Protein AF-A0A6A4N1K4-F1 (afdb_monomer)

InterPro domains:
  IPR004868 DNA-directed DNA polymerase, family B, mitochondria/virus [PF03175] (21-109)
  IPR004868 DNA-directed DNA polymerase, family B, mitochondria/virus [PF03175] (116-363)
  IPR012337 Ribonuclease H-like superfamily [SSF53098] (18-140)
  IPR023211 DNA polymerase, palm domain superfamily [G3DSA:3.90.1600.10] (152-230)
  IPR036397 Ribonuclease H superfamily [G3DSA:3.30.420.10] (1-142)
  IPR043502 DNA/RNA polymerase superfamily [SSF56672] (150-364)

Secondary structure (DSSP, 8-state):
-HHHHHHHHHHHHHH-TT--EEEETTTTTTHHHHHHHHHHHTTTT-EEEEEEETTEEEEEEEEETTEEEEEEEEGGGTS-S-HHHHHHHH-GGG-------GGG--TTTTTTTHHHHHHHHHHHHHHHHHHHHHHHHHHHHHH---GGG-SSHHHHHHHHHHHHT--TTTS------HHHHHHHHTT--------S-S--SS------TTHHHHHHHHS-EEEEEEEEES--TT--GGG--EEEEEEEEE-TT-SS--S-EE-TT--EE---EEEEEEEEHHHHHHHHHTT-EEEEEEEEEEEEE--TTHHHHHHHHHHHHHHHHTT-HHHHHHHHHHHHHHHHHHT--S---B-----TTGGGG-

Mean predicted aligned error: 5.52 Å

Foldseek 3Di:
DLVVVVVVVLVVLVVDVVQAEDEDAQCLPPVVVVVVVVCVVVVVQWDWDFDDWQSGTAWIWIDGVPHTRYIYGHCCQAVVDDLQVLCVQQPCVLPGQDDDPPVPDDPVCPVVCVVVVVVNVVSSSSSVVRSQVSVQVVCCVPPVDGCVVPRHLQRSLVVSCVVPQFPCVVFPDDDDDPVQCVQQCQADDDDDDDPLDPDDDPDDDDDDDLVVLVCLAPAWDFGDDWDKDQFCVPPDLVPFFAKFWKKKAADPPDSDQQGWDQPPVRDIDRDHGIDITIHGSVSVVVSVVVVMDIGTGIHIGGDTDRRSCNCVSVVLVVQLVVCVVVVNSNSVSSSSSSSVSHVVVVVDDPDIDDDDDDDPVVVVVD

Sequence (366 aa):
MLFNFITDLEIDIAKDSMIRTVYFHNFSRFDGILILKYYAEHSKNYKRKTLLRNHKLYELKVYRGNKLLVRYRDSLTMLPNDLNTLAKTLCPELGAKGSIPHEDLNASNILDHGDNLITYLRQDILILGGVMLKAQKIYSSKYRIDIEDVMTISSLSMKIFRIKFLDDENFPIHIPTKNQDTFIRRGYYGGRSDVFKPKGENLFYYDVNSLYPFIMKEYPMPCGVPVWHRNFEGKELDSLFGFIEAYVVCPNNISKPFLPYKDKNGTLIFPTGKFIGVFYSEELKFARDLGYDIIPLRGYLFEKKSSPFEDFISHLYESRLEAKKAGDGSMTFIYKLLMNSLYGRFGMNPESIVTEICNKKNMKNL

Radius of gyration: 25.41 Å; Cα contacts (8 Å, |Δi|>4): 480; chains: 1; bounding box: 64×49×70 Å

Nearest PDB structures (foldseek):
  2pzs-assembly4_D  TM=7.290E-01  e=5.138E-13  Salasvirus phi29
  2pzs-assembly2_B  TM=7.189E-01  e=4.855E-13  Salasvirus phi29
  2py5-assembly2_B  TM=7.500E-01  e=3.346E-12  Salasvirus phi29
  2pyj-assembly2_B  TM=7.480E-01  e=5.270E-12  Salasvirus phi29
  2py5-assembly1_A  TM=7.444E-01  e=2.666E-12  Salasvirus phi29

Solvent-accessible surface area (backbone atoms only — not comparable to full-atom values): 21159 Å² total; per-residue (Å²): 109,70,67,55,53,53,51,52,53,49,53,55,38,67,74,36,84,81,53,53,71,48,75,36,82,49,15,47,82,49,60,42,56,58,55,50,50,54,50,59,78,42,48,92,64,33,46,75,51,73,45,40,48,72,87,36,44,57,32,43,37,35,18,52,75,91,46,78,58,40,30,40,33,23,43,36,49,52,50,82,61,57,68,54,62,44,22,65,40,58,33,50,89,77,48,80,68,73,85,76,70,65,89,82,53,47,94,88,50,48,71,84,43,37,72,62,49,52,54,40,51,52,49,52,52,52,42,50,51,45,38,52,52,45,51,36,50,51,37,31,75,77,66,72,38,62,56,91,83,38,76,26,35,35,56,43,29,44,51,52,39,58,76,75,48,49,54,56,87,88,55,46,88,66,79,71,52,72,68,55,43,60,56,49,52,64,36,65,73,80,86,90,84,83,82,89,62,96,72,86,74,97,78,85,87,85,80,70,85,56,54,68,44,47,52,42,35,78,39,71,35,82,39,60,77,67,47,81,40,86,65,35,78,94,58,60,70,88,81,52,45,36,39,33,33,28,45,36,37,34,52,81,80,57,92,72,51,79,62,76,43,64,48,99,84,65,51,83,42,51,62,63,42,77,52,73,48,37,35,43,36,69,59,52,53,52,39,40,76,74,60,30,50,74,45,59,42,30,34,37,37,31,48,84,38,76,31,78,39,27,68,53,38,50,54,37,50,52,54,24,52,52,23,52,75,70,65,36,56,41,52,30,48,53,30,53,50,38,54,68,25,35,64,60,58,80,68,55,70,90,74,71,52,75,65,83,92,67,54,83,74,56,57,76,78,109

pLDDT: mean 92.75, std 6.25, range [59.19, 98.62]

Structure (mmCIF, N/CA/C/O backbone):
data_AF-A0A6A4N1K4-F1
#
_entry.id   AF-A0A6A4N1K4-F1
#
loop_
_atom_site.group_PDB
_atom_site.id
_atom_site.type_symbol
_atom_site.label_atom_id
_atom_site.label_alt_id
_atom_site.label_comp_id
_atom_site.label_asym_id
_atom_site.label_entity_id
_atom_site.label_seq_id
_atom_site.pdbx_PDB_ins_code
_atom_site.Cartn_x
_atom_site.Cartn_y
_atom_site.Cartn_z
_atom_site.occupancy
_atom_site.B_iso_or_equiv
_atom_site.auth_seq_id
_atom_site.auth_comp_id
_atom_site.auth_asym_id
_atom_site.auth_atom_id
_atom_site.pdbx_PDB_model_num
ATOM 1 N N . MET A 1 1 ? 25.812 -13.116 -23.533 1.00 67.06 1 MET A N 1
ATOM 2 C CA . MET A 1 1 ? 24.508 -12.462 -23.791 1.00 67.06 1 MET A CA 1
ATOM 3 C C . MET A 1 1 ? 24.181 -11.389 -22.753 1.00 67.06 1 MET A C 1
ATOM 5 O O . MET A 1 1 ? 24.228 -10.231 -23.131 1.00 67.06 1 MET A O 1
ATOM 9 N N . LEU A 1 2 ? 23.958 -1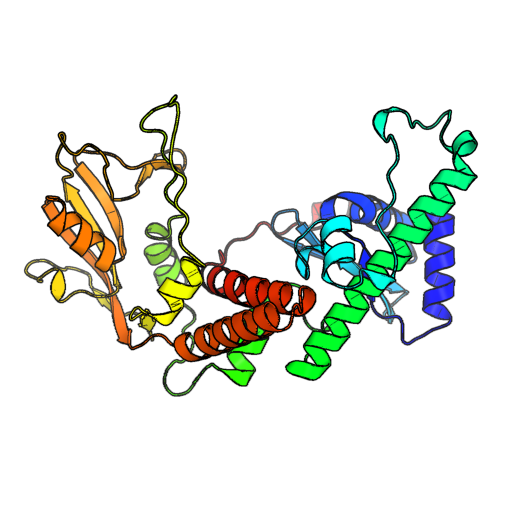1.706 -21.465 1.00 76.38 2 LEU A N 1
ATOM 10 C CA . LEU A 1 2 ? 23.663 -10.679 -20.439 1.00 76.38 2 LEU A CA 1
ATOM 11 C C . LEU A 1 2 ? 24.770 -9.615 -20.291 1.00 76.38 2 LEU A C 1
ATOM 13 O O . LEU A 1 2 ? 24.468 -8.435 -20.169 1.00 76.38 2 LEU A O 1
ATOM 17 N N . PHE A 1 3 ? 26.044 -10.024 -20.353 1.00 79.12 3 PHE A N 1
ATOM 18 C CA . PHE A 1 3 ? 27.187 -9.100 -20.323 1.00 79.12 3 PHE A CA 1
ATOM 19 C C . PHE A 1 3 ? 27.129 -8.059 -21.450 1.00 79.12 3 PHE A C 1
ATOM 21 O O . PHE A 1 3 ? 27.287 -6.870 -21.189 1.00 79.12 3 PHE A O 1
ATOM 28 N N . ASN A 1 4 ? 26.851 -8.499 -22.683 1.00 83.12 4 ASN A N 1
ATOM 29 C CA . ASN A 1 4 ? 26.765 -7.609 -23.842 1.00 83.12 4 ASN A CA 1
ATOM 30 C C . ASN A 1 4 ? 25.598 -6.634 -23.672 1.00 83.12 4 ASN A C 1
ATOM 32 O O . ASN A 1 4 ? 25.817 -5.438 -23.753 1.00 83.12 4 ASN A O 1
ATOM 36 N N . PHE A 1 5 ? 24.411 -7.127 -23.289 1.00 85.38 5 PHE A N 1
ATOM 37 C CA . PHE A 1 5 ? 23.251 -6.271 -23.019 1.00 85.38 5 PHE A CA 1
ATOM 38 C C . PHE A 1 5 ? 23.552 -5.169 -21.994 1.00 85.38 5 PHE A C 1
ATOM 40 O O . PHE A 1 5 ? 23.256 -4.005 -22.245 1.00 85.38 5 PHE A O 1
ATOM 47 N N . ILE A 1 6 ? 24.152 -5.514 -20.848 1.00 87.00 6 ILE A N 1
ATOM 48 C CA . ILE A 1 6 ? 24.477 -4.508 -19.829 1.00 87.00 6 ILE A CA 1
ATOM 49 C C . ILE A 1 6 ? 25.539 -3.535 -20.343 1.00 87.00 6 ILE A C 1
ATOM 51 O O . ILE A 1 6 ? 25.432 -2.340 -20.092 1.00 87.00 6 ILE A O 1
ATOM 55 N N . THR A 1 7 ? 26.536 -4.017 -21.082 1.00 85.19 7 THR A N 1
ATOM 56 C CA . THR A 1 7 ? 27.579 -3.155 -21.653 1.00 85.19 7 THR A CA 1
ATOM 57 C C . THR A 1 7 ? 27.002 -2.178 -22.681 1.00 85.19 7 THR A C 1
ATOM 59 O O . THR A 1 7 ? 27.313 -0.991 -22.622 1.00 85.19 7 THR A O 1
ATOM 62 N N . ASP A 1 8 ? 26.119 -2.640 -23.565 1.00 87.00 8 ASP A N 1
ATOM 63 C CA . ASP A 1 8 ? 25.451 -1.809 -24.571 1.00 87.00 8 ASP A CA 1
ATOM 64 C C . ASP A 1 8 ? 24.532 -0.774 -23.908 1.00 87.00 8 ASP A C 1
ATOM 66 O O . ASP A 1 8 ? 24.600 0.416 -24.217 1.00 87.00 8 ASP A O 1
ATOM 70 N N . LEU A 1 9 ? 23.756 -1.198 -22.905 1.00 85.25 9 LEU A N 1
ATOM 71 C CA . LEU A 1 9 ? 22.926 -0.300 -22.105 1.00 85.25 9 LEU A CA 1
ATOM 72 C C . LEU A 1 9 ? 23.772 0.778 -21.410 1.00 85.25 9 LEU A C 1
ATOM 74 O O . LEU A 1 9 ? 23.393 1.946 -21.382 1.00 85.25 9 LEU A O 1
ATOM 78 N N . GLU A 1 10 ? 24.934 0.414 -20.866 1.00 84.88 10 GLU A N 1
ATOM 79 C CA . GLU A 1 10 ? 25.864 1.371 -20.262 1.00 84.88 10 GLU A CA 1
ATOM 80 C C . GLU A 1 10 ? 26.438 2.360 -21.274 1.00 84.88 10 GLU A C 1
ATOM 82 O O . GLU A 1 10 ? 26.608 3.532 -20.937 1.00 84.88 10 GLU A O 1
ATOM 87 N N . ILE A 1 11 ? 26.740 1.906 -22.493 1.00 85.81 11 ILE A N 1
ATOM 88 C CA . ILE A 1 11 ? 27.193 2.773 -23.582 1.00 85.81 11 ILE A CA 1
ATOM 89 C C . ILE A 1 11 ? 26.107 3.801 -23.904 1.00 85.81 11 ILE A C 1
ATOM 91 O O . ILE A 1 11 ? 26.410 4.988 -24.013 1.00 85.81 11 ILE A O 1
ATOM 95 N N . ASP A 1 12 ? 24.850 3.379 -24.001 1.00 85.69 12 ASP A N 1
ATOM 96 C CA . ASP A 1 12 ? 23.746 4.285 -24.315 1.00 85.69 12 ASP A CA 1
ATOM 97 C C . ASP A 1 12 ? 23.445 5.261 -23.167 1.00 85.69 12 ASP A C 1
ATOM 99 O O . ASP A 1 12 ? 23.296 6.459 -23.405 1.00 85.69 12 ASP A O 1
ATOM 103 N N . ILE A 1 13 ? 23.497 4.803 -21.912 1.00 86.38 13 ILE A N 1
ATOM 104 C CA . ILE A 1 13 ? 23.410 5.678 -20.728 1.00 86.38 13 ILE A CA 1
ATOM 105 C C . ILE A 1 13 ? 24.579 6.674 -20.684 1.00 86.38 13 ILE A C 1
ATOM 107 O O . ILE A 1 13 ? 24.420 7.816 -20.257 1.00 86.38 13 ILE A O 1
ATOM 111 N N . ALA A 1 14 ? 25.776 6.271 -21.114 1.00 80.62 14 ALA A N 1
ATOM 112 C CA . ALA A 1 14 ? 26.932 7.162 -21.147 1.00 80.62 14 ALA A CA 1
ATOM 113 C C . ALA A 1 14 ? 26.832 8.227 -22.252 1.00 80.62 14 ALA A C 1
ATOM 115 O O . ALA A 1 14 ? 27.381 9.317 -22.075 1.00 80.62 14 ALA A O 1
ATOM 116 N N . LYS A 1 15 ? 26.143 7.929 -23.363 1.00 84.75 15 LYS A N 1
ATOM 117 C CA . LYS A 1 15 ? 25.892 8.883 -24.455 1.00 84.75 15 LYS A CA 1
ATOM 118 C C . LYS A 1 15 ? 24.883 9.960 -24.061 1.00 84.75 15 LYS A C 1
ATOM 120 O O . LYS A 1 15 ? 25.040 11.100 -24.489 1.00 84.75 15 LYS A O 1
ATOM 125 N N . ASP A 1 16 ? 23.889 9.624 -23.238 1.00 81.75 16 ASP A N 1
ATOM 126 C CA . ASP A 1 16 ? 22.877 10.572 -22.772 1.00 81.75 16 ASP A CA 1
ATOM 127 C C . ASP A 1 16 ? 22.870 10.707 -21.244 1.00 81.75 16 ASP A C 1
ATOM 129 O O . ASP A 1 16 ? 22.256 9.937 -20.505 1.00 81.75 16 ASP A O 1
ATOM 133 N N . SER A 1 17 ? 23.513 11.776 -20.769 1.00 72.88 17 SER A N 1
ATOM 134 C CA . SER A 1 17 ? 23.587 12.108 -19.342 1.00 72.88 17 SER A CA 1
ATOM 135 C C . SER A 1 17 ? 22.233 12.416 -18.678 1.00 72.88 17 SER A C 1
ATOM 137 O O . SER A 1 17 ? 22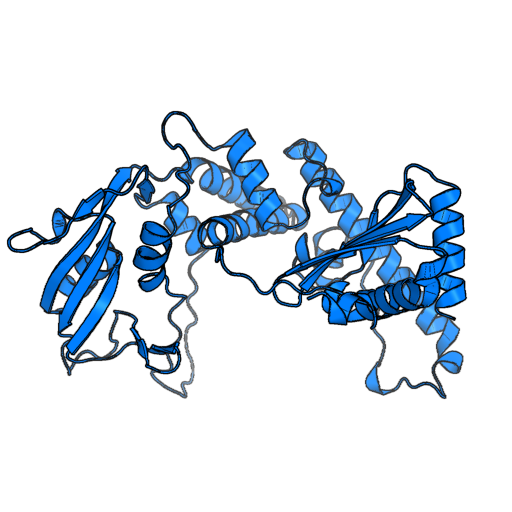.175 12.528 -17.446 1.00 72.88 17 SER A O 1
ATOM 139 N N . MET A 1 18 ? 21.153 12.562 -19.457 1.00 80.19 18 MET A N 1
ATOM 140 C CA . MET A 1 18 ? 19.795 12.708 -18.935 1.00 80.19 18 MET A CA 1
ATOM 141 C C . MET A 1 18 ? 19.176 11.370 -18.517 1.00 80.19 18 MET A C 1
ATOM 143 O O . MET A 1 18 ? 18.286 11.371 -17.665 1.00 80.19 18 MET A O 1
ATOM 147 N N . ILE A 1 19 ? 19.669 10.232 -19.022 1.00 81.38 19 ILE A N 1
ATOM 148 C CA . ILE A 1 19 ? 19.174 8.907 -18.630 1.00 81.38 19 ILE A CA 1
ATOM 149 C C . ILE A 1 19 ? 19.658 8.590 -17.212 1.00 81.38 19 ILE A C 1
ATOM 151 O O . ILE A 1 19 ? 20.779 8.141 -16.977 1.00 81.38 19 ILE A O 1
ATOM 155 N N . ARG A 1 20 ? 18.786 8.834 -16.230 1.00 83.88 20 ARG A N 1
ATOM 156 C CA . ARG A 1 20 ? 19.077 8.605 -14.803 1.00 83.88 20 ARG A CA 1
ATOM 157 C C . ARG A 1 20 ? 18.453 7.327 -14.264 1.00 83.88 20 ARG A C 1
ATOM 159 O O . ARG A 1 20 ? 19.003 6.732 -13.329 1.00 83.88 20 ARG A O 1
ATOM 166 N N . THR A 1 21 ? 17.335 6.905 -14.849 1.00 92.44 21 THR A N 1
ATOM 167 C CA . THR A 1 21 ? 16.523 5.793 -14.360 1.00 92.44 21 THR A CA 1
ATOM 168 C C . THR A 1 21 ? 16.066 4.900 -15.509 1.00 92.44 21 THR A C 1
ATOM 170 O O . THR A 1 21 ? 15.524 5.378 -16.499 1.00 92.44 21 THR A O 1
ATOM 173 N N . VAL A 1 22 ? 16.243 3.589 -15.345 1.00 93.81 22 VAL A N 1
ATOM 174 C CA . VAL A 1 22 ? 15.751 2.548 -16.252 1.00 93.81 22 VAL A CA 1
ATOM 175 C C . VAL A 1 22 ? 14.702 1.723 -15.514 1.00 93.81 22 VAL A C 1
ATOM 177 O O . VAL A 1 22 ? 14.959 1.189 -14.430 1.00 93.81 22 VAL A O 1
ATOM 180 N N . TYR A 1 23 ? 13.511 1.624 -16.097 1.00 95.56 23 TYR A N 1
ATOM 181 C CA . TYR A 1 23 ? 12.414 0.841 -15.541 1.00 95.56 23 TYR A CA 1
ATOM 182 C C . TYR A 1 23 ? 12.345 -0.537 -16.189 1.00 95.56 23 TYR A C 1
ATOM 184 O O . TYR A 1 23 ? 12.393 -0.663 -17.407 1.00 95.56 23 TYR A O 1
ATOM 192 N N . PHE A 1 24 ? 12.149 -1.551 -15.355 1.00 96.19 24 PHE A N 1
ATOM 193 C CA . PHE A 1 24 ? 11.726 -2.886 -15.764 1.00 96.19 24 PHE A CA 1
ATOM 194 C C . PHE A 1 24 ? 10.344 -3.152 -15.171 1.00 96.19 24 PHE A C 1
ATOM 196 O O . PHE A 1 24 ? 9.998 -2.624 -14.108 1.00 96.19 24 PHE A O 1
ATOM 203 N N . HIS A 1 25 ? 9.519 -3.943 -15.847 1.00 96.50 25 HIS A N 1
ATOM 204 C CA . HIS A 1 25 ? 8.224 -4.339 -15.308 1.00 96.50 25 HIS A CA 1
ATOM 205 C C . HIS A 1 25 ? 8.368 -5.618 -14.495 1.00 96.50 25 HIS A C 1
ATOM 207 O O . HIS A 1 25 ? 8.750 -6.644 -15.040 1.00 96.50 25 HIS A O 1
ATOM 213 N N . ASN A 1 26 ? 8.072 -5.550 -13.191 1.00 94.81 26 ASN A N 1
ATOM 214 C CA . ASN A 1 26 ? 8.303 -6.639 -12.238 1.00 94.81 26 ASN A CA 1
ATOM 215 C C . ASN A 1 26 ? 9.797 -6.942 -12.003 1.00 94.81 26 ASN A C 1
ATOM 217 O O . ASN A 1 26 ? 10.202 -8.088 -11.776 1.00 94.81 26 ASN A O 1
ATOM 221 N N . PHE A 1 27 ? 10.615 -5.882 -12.018 1.00 95.00 27 PHE A N 1
ATOM 222 C CA . PHE A 1 27 ? 12.069 -5.929 -11.822 1.00 95.00 27 PHE A CA 1
ATOM 223 C C . PHE A 1 27 ? 12.465 -6.777 -10.614 1.00 95.00 27 PHE A C 1
ATOM 225 O O . PHE A 1 27 ? 13.395 -7.575 -10.683 1.00 95.00 27 PHE A O 1
ATOM 232 N N . SER A 1 28 ? 11.745 -6.629 -9.499 1.00 91.25 28 SER A N 1
ATOM 233 C CA . SER A 1 28 ? 12.116 -7.271 -8.244 1.00 91.25 28 SER A CA 1
ATOM 234 C C . SER A 1 28 ? 12.091 -8.798 -8.282 1.00 91.25 28 SER A C 1
ATOM 236 O O . SER A 1 28 ? 12.736 -9.412 -7.432 1.00 91.25 28 SER A O 1
ATOM 238 N N . ARG A 1 29 ? 11.298 -9.404 -9.168 1.00 90.31 29 ARG A N 1
ATOM 239 C CA . ARG A 1 29 ? 11.074 -10.858 -9.192 1.00 90.31 29 ARG A CA 1
ATOM 240 C C . ARG A 1 29 ? 11.718 -11.548 -10.390 1.00 90.31 29 ARG A C 1
ATOM 242 O O . ARG A 1 29 ? 11.890 -12.759 -10.342 1.00 90.31 29 ARG A O 1
ATOM 249 N N . PHE A 1 30 ? 12.069 -10.789 -11.426 1.00 90.44 30 PHE A N 1
ATOM 250 C CA . PHE A 1 30 ? 12.599 -11.306 -12.685 1.00 90.44 30 PHE A CA 1
ATOM 251 C C . PHE A 1 30 ? 13.959 -10.671 -12.998 1.00 90.44 30 PHE A C 1
ATOM 253 O O . PHE A 1 30 ? 14.967 -11.051 -12.396 1.00 90.44 30 PHE A O 1
ATOM 260 N N . ASP A 1 31 ? 13.998 -9.677 -13.890 1.00 92.00 31 ASP A N 1
ATOM 261 C CA . ASP A 1 31 ? 15.234 -9.121 -14.462 1.00 92.00 31 ASP A CA 1
ATOM 262 C C . ASP A 1 31 ? 16.214 -8.607 -13.408 1.00 92.00 31 ASP A C 1
ATOM 264 O O . ASP A 1 31 ? 17.430 -8.749 -13.545 1.00 92.00 31 ASP A O 1
ATOM 268 N N . GLY A 1 32 ? 15.696 -8.056 -12.311 1.00 92.44 32 GLY A N 1
ATOM 269 C CA . GLY A 1 32 ? 16.515 -7.508 -11.241 1.00 92.44 32 GLY A CA 1
ATOM 270 C C . GLY A 1 32 ? 17.429 -8.528 -10.594 1.00 92.44 32 GLY A C 1
ATOM 271 O O . GLY A 1 32 ? 18.527 -8.153 -10.200 1.00 92.44 32 GLY A O 1
ATOM 272 N N . ILE A 1 33 ? 17.058 -9.809 -10.556 1.00 90.00 33 ILE A N 1
ATOM 273 C CA . ILE A 1 33 ? 17.925 -10.871 -10.031 1.00 90.00 33 ILE A CA 1
ATOM 274 C C . ILE A 1 33 ? 19.145 -11.060 -10.945 1.00 90.00 33 ILE A C 1
ATOM 276 O O . ILE A 1 33 ? 20.277 -11.147 -10.465 1.00 90.00 33 ILE A O 1
ATOM 280 N N . LEU A 1 34 ? 18.929 -11.066 -12.264 1.00 91.81 34 LEU A N 1
ATOM 281 C CA . LEU A 1 34 ? 19.980 -11.243 -13.268 1.00 91.81 34 LEU A CA 1
ATOM 282 C C . LEU A 1 34 ? 20.918 -10.031 -13.316 1.00 91.81 34 LEU A C 1
ATOM 284 O O . LEU A 1 34 ? 22.140 -10.185 -13.255 1.00 91.81 34 LEU A O 1
ATOM 288 N N . ILE A 1 35 ? 20.351 -8.823 -13.358 1.00 93.06 35 ILE A N 1
ATOM 289 C CA . ILE A 1 35 ? 21.107 -7.563 -13.395 1.00 93.06 35 ILE A CA 1
ATOM 290 C C . ILE A 1 35 ? 21.930 -7.393 -12.117 1.00 93.06 35 ILE A C 1
ATOM 292 O O . ILE A 1 35 ? 23.108 -7.029 -12.150 1.00 93.06 35 ILE A O 1
ATOM 296 N N . LEU A 1 36 ? 21.338 -7.707 -10.969 1.00 90.75 36 LEU A N 1
ATOM 297 C CA . LEU A 1 36 ? 22.024 -7.644 -9.690 1.00 90.75 36 LEU A CA 1
ATOM 298 C C . LEU A 1 36 ? 23.179 -8.643 -9.601 1.00 90.75 36 LEU A C 1
ATOM 300 O O . LEU A 1 36 ? 24.256 -8.267 -9.133 1.00 90.75 36 LEU A O 1
ATOM 304 N N . LYS A 1 37 ? 22.980 -9.882 -10.074 1.00 89.38 37 LYS A N 1
ATOM 305 C CA . LYS A 1 37 ? 24.036 -10.900 -10.156 1.00 89.38 37 LYS A CA 1
ATOM 306 C C . LYS A 1 37 ? 25.204 -10.410 -11.010 1.00 89.38 37 LYS A C 1
ATOM 308 O O . LYS A 1 37 ? 26.340 -10.440 -10.543 1.00 89.38 37 LYS A O 1
ATOM 313 N N . TYR A 1 38 ? 24.921 -9.875 -12.198 1.00 91.38 38 TYR A N 1
ATOM 314 C CA . TYR A 1 38 ? 25.941 -9.316 -13.084 1.00 91.38 38 TYR A CA 1
ATOM 315 C C . TYR A 1 38 ? 26.798 -8.264 -12.373 1.00 91.38 38 TYR A C 1
ATOM 317 O O . TYR A 1 38 ? 28.023 -8.389 -12.295 1.00 91.38 38 TYR A O 1
ATOM 325 N N . TYR A 1 39 ? 26.163 -7.241 -11.792 1.00 90.81 39 TYR A N 1
ATOM 326 C CA . TYR A 1 39 ? 26.916 -6.186 -11.124 1.00 90.81 39 TYR A CA 1
ATOM 327 C C . TYR A 1 39 ? 27.631 -6.695 -9.872 1.00 90.81 39 TYR A C 1
ATOM 329 O O . TYR A 1 39 ? 28.664 -6.131 -9.508 1.00 90.81 39 TYR A O 1
ATOM 337 N N . ALA A 1 40 ? 27.102 -7.720 -9.195 1.00 88.12 40 ALA A N 1
ATOM 338 C CA . ALA A 1 40 ? 27.749 -8.359 -8.052 1.00 88.12 40 ALA A CA 1
ATOM 339 C C . ALA A 1 40 ? 29.062 -9.050 -8.440 1.00 88.12 40 ALA A C 1
ATOM 341 O O . ALA A 1 40 ? 30.062 -8.854 -7.749 1.00 88.12 40 ALA A O 1
ATOM 342 N N . GLU A 1 41 ? 29.076 -9.770 -9.561 1.00 88.44 41 GLU A N 1
ATOM 343 C CA . GLU A 1 41 ? 30.261 -10.445 -10.108 1.00 88.44 41 GLU A CA 1
ATOM 344 C C . GLU A 1 41 ? 31.336 -9.448 -10.581 1.00 88.44 41 GLU A C 1
ATOM 346 O O . GLU A 1 41 ? 32.531 -9.715 -10.469 1.00 88.44 41 GLU A O 1
ATOM 351 N N . HIS A 1 42 ? 30.934 -8.243 -10.997 1.00 88.69 42 HIS A N 1
ATOM 352 C CA . HIS A 1 42 ? 31.831 -7.185 -11.480 1.00 88.69 42 HIS A CA 1
ATOM 353 C C . HIS A 1 42 ? 32.146 -6.118 -10.414 1.00 88.69 42 HIS A C 1
ATOM 355 O O . HIS A 1 42 ? 32.388 -4.949 -10.724 1.00 88.69 42 HIS A O 1
ATOM 361 N N . SER A 1 43 ? 32.183 -6.496 -9.131 1.00 83.94 43 SER A N 1
ATOM 362 C CA . SER A 1 43 ? 32.356 -5.554 -8.010 1.00 83.94 43 SER A CA 1
ATOM 363 C C . SER A 1 43 ? 33.664 -4.758 -8.003 1.00 83.94 43 SER A C 1
ATOM 365 O O . SER A 1 43 ? 33.768 -3.792 -7.255 1.00 83.94 43 SER A O 1
ATOM 367 N N . LYS A 1 44 ? 34.670 -5.165 -8.787 1.00 86.88 44 LYS A N 1
ATOM 368 C CA . LYS A 1 44 ? 35.909 -4.390 -8.965 1.00 86.88 44 LYS A CA 1
ATOM 369 C C . LYS A 1 44 ? 35.662 -3.086 -9.731 1.00 86.88 44 LYS A C 1
ATOM 371 O O . LYS A 1 44 ? 36.312 -2.088 -9.448 1.00 86.88 44 LYS A O 1
ATOM 376 N N . ASN A 1 45 ? 34.702 -3.098 -10.655 1.00 88.56 45 ASN A N 1
ATOM 377 C CA . ASN A 1 45 ? 34.414 -1.977 -11.550 1.00 88.56 45 ASN A CA 1
ATOM 378 C C . ASN A 1 45 ? 33.217 -1.147 -11.070 1.00 88.56 45 ASN A C 1
ATOM 380 O O . ASN A 1 45 ? 33.121 0.041 -11.385 1.00 88.56 45 ASN A O 1
ATOM 384 N N . TYR A 1 46 ? 32.315 -1.766 -10.300 1.00 90.44 46 TYR A N 1
ATOM 385 C CA . TYR A 1 46 ? 31.053 -1.156 -9.897 1.00 90.44 46 TYR A CA 1
ATOM 386 C C . TYR A 1 46 ? 30.821 -1.210 -8.391 1.00 90.44 46 TYR A C 1
ATOM 388 O O . TYR A 1 46 ? 30.904 -2.268 -7.759 1.00 90.44 46 TYR A O 1
ATOM 396 N N . LYS A 1 47 ? 30.401 -0.071 -7.837 1.00 91.81 47 LYS A N 1
ATOM 397 C CA . LYS A 1 47 ? 29.759 -0.001 -6.522 1.00 91.81 47 LYS A CA 1
ATOM 398 C C . LYS A 1 47 ? 28.246 -0.064 -6.711 1.00 91.81 47 LYS A C 1
ATOM 400 O O . LYS A 1 47 ? 27.699 0.510 -7.647 1.00 91.81 47 LYS A O 1
ATOM 405 N N . ARG A 1 48 ? 27.558 -0.768 -5.814 1.00 92.06 48 ARG A N 1
ATOM 406 C CA . ARG A 1 48 ? 26.106 -0.980 -5.870 1.00 92.06 48 ARG A CA 1
ATOM 407 C C . ARG A 1 48 ? 25.464 -0.517 -4.573 1.00 92.06 48 ARG A C 1
ATOM 409 O O . ARG A 1 48 ? 26.062 -0.667 -3.509 1.00 92.06 48 ARG A O 1
ATOM 416 N N . LYS A 1 49 ? 24.238 -0.010 -4.652 1.00 92.12 49 LYS A N 1
ATOM 417 C CA . LYS A 1 49 ? 23.378 0.225 -3.490 1.00 92.12 49 LYS A CA 1
ATOM 418 C C . LYS A 1 49 ? 21.965 -0.237 -3.818 1.00 92.12 49 LYS A C 1
ATOM 420 O O . LYS A 1 49 ? 21.357 0.279 -4.750 1.00 92.12 49 LYS A O 1
ATOM 425 N N . THR A 1 50 ? 21.456 -1.194 -3.055 1.00 92.06 50 THR A N 1
ATOM 426 C CA . THR A 1 50 ? 20.090 -1.703 -3.196 1.00 92.06 50 THR A CA 1
ATOM 427 C C . THR A 1 50 ? 19.166 -1.080 -2.163 1.00 92.06 50 THR A C 1
ATOM 429 O O . THR A 1 50 ? 19.556 -0.881 -1.015 1.00 92.06 50 THR A O 1
ATOM 432 N N . LEU A 1 51 ? 17.925 -0.815 -2.562 1.00 91.25 51 LEU A N 1
ATOM 433 C CA . LEU A 1 51 ? 16.809 -0.606 -1.651 1.00 91.25 51 LEU A CA 1
ATOM 434 C C . LEU A 1 51 ? 15.930 -1.856 -1.681 1.00 91.25 51 LEU A C 1
ATOM 436 O O . LEU A 1 51 ? 15.112 -2.034 -2.585 1.00 91.25 51 LEU A O 1
ATOM 440 N N . LEU A 1 52 ? 16.132 -2.724 -0.694 1.00 89.50 52 LEU A N 1
ATOM 441 C CA . LEU A 1 52 ? 15.403 -3.974 -0.515 1.00 89.50 52 LEU A CA 1
ATOM 442 C C . LEU A 1 52 ? 14.561 -3.895 0.755 1.00 89.50 52 LEU A C 1
ATOM 444 O O . LEU A 1 52 ? 15.065 -3.508 1.808 1.00 89.50 52 LEU A O 1
ATOM 448 N N . ARG A 1 53 ? 13.288 -4.276 0.662 1.00 85.62 53 ARG A N 1
ATOM 449 C CA . ARG A 1 53 ? 12.409 -4.397 1.830 1.00 85.62 53 ARG A CA 1
ATOM 450 C C . ARG A 1 53 ? 11.424 -5.537 1.625 1.00 85.62 53 ARG A C 1
ATOM 452 O O . ARG A 1 53 ? 10.744 -5.561 0.602 1.00 85.62 53 ARG A O 1
ATOM 459 N N . ASN A 1 54 ? 11.320 -6.440 2.603 1.00 84.19 54 ASN A N 1
ATOM 460 C CA . ASN A 1 54 ? 10.424 -7.607 2.557 1.00 84.19 54 ASN A CA 1
ATOM 461 C C . ASN A 1 54 ? 10.585 -8.404 1.246 1.00 84.19 54 ASN A C 1
ATOM 463 O O . ASN A 1 54 ? 9.614 -8.646 0.532 1.00 84.19 54 ASN A O 1
ATOM 467 N N . HIS A 1 55 ? 11.836 -8.724 0.893 1.00 83.06 55 HIS A N 1
ATOM 468 C CA . HIS A 1 55 ? 12.222 -9.419 -0.347 1.00 83.06 55 HIS A CA 1
ATOM 469 C C . HIS A 1 55 ? 11.857 -8.703 -1.658 1.00 83.06 55 HIS A C 1
ATOM 471 O O . HIS A 1 55 ? 11.980 -9.287 -2.732 1.00 83.06 55 HIS A O 1
ATOM 477 N N . LYS A 1 56 ? 11.444 -7.430 -1.596 1.00 88.44 56 LYS A N 1
ATOM 478 C CA . LYS A 1 56 ? 11.174 -6.609 -2.775 1.00 88.44 56 LYS A CA 1
ATOM 479 C C . LYS A 1 56 ? 12.326 -5.645 -3.048 1.00 88.44 56 LYS A C 1
ATOM 481 O O . LYS A 1 56 ? 12.653 -4.821 -2.193 1.00 88.44 56 LYS A O 1
ATOM 486 N N . LEU A 1 57 ? 12.926 -5.740 -4.234 1.00 91.62 57 LEU A N 1
ATOM 487 C CA . LEU A 1 57 ? 13.953 -4.837 -4.755 1.00 91.62 57 LEU A CA 1
ATOM 488 C C . LEU A 1 57 ? 13.272 -3.630 -5.403 1.00 91.62 57 LEU A C 1
ATOM 490 O O . LEU A 1 57 ? 12.794 -3.704 -6.531 1.00 91.62 57 LEU A O 1
ATOM 494 N N . TYR A 1 58 ? 13.215 -2.520 -4.674 1.00 91.25 58 TYR A N 1
ATOM 495 C CA . TYR A 1 58 ? 12.611 -1.276 -5.159 1.00 91.25 58 TYR A CA 1
ATOM 496 C C . TYR A 1 58 ? 13.548 -0.517 -6.094 1.00 91.25 58 TYR A C 1
ATOM 498 O O . TYR A 1 58 ? 13.103 0.088 -7.066 1.00 91.25 58 TYR A O 1
ATOM 506 N N . GLU A 1 59 ? 14.842 -0.525 -5.777 1.00 93.94 59 GLU A N 1
ATOM 507 C CA . GLU A 1 59 ? 15.844 0.208 -6.540 1.00 93.94 59 GLU A CA 1
ATOM 508 C C . GLU A 1 59 ? 17.207 -0.484 -6.454 1.00 93.94 59 GLU A C 1
ATOM 510 O O . GLU A 1 59 ? 17.646 -0.880 -5.371 1.00 93.94 59 GLU A O 1
ATOM 515 N N . LEU A 1 60 ? 17.901 -0.574 -7.586 1.00 94.69 60 LEU A N 1
ATOM 516 C CA . LEU A 1 60 ? 19.326 -0.887 -7.655 1.00 94.69 60 LEU A CA 1
ATOM 517 C C . LEU A 1 60 ? 20.055 0.320 -8.249 1.00 94.69 60 LEU A C 1
ATOM 519 O O . LEU A 1 60 ? 19.907 0.632 -9.427 1.00 94.69 60 LEU A O 1
ATOM 523 N N . LYS A 1 61 ? 20.865 0.993 -7.433 1.00 94.44 61 LYS A N 1
ATOM 524 C CA . LYS A 1 61 ? 21.773 2.047 -7.886 1.00 94.44 61 LYS A CA 1
ATOM 525 C C . LYS A 1 61 ? 23.140 1.457 -8.202 1.00 94.44 61 LYS A C 1
ATOM 527 O O . LYS A 1 61 ? 23.722 0.774 -7.355 1.00 94.44 61 LYS A O 1
ATOM 532 N N . VAL A 1 62 ? 23.669 1.777 -9.375 1.00 93.75 62 VAL A N 1
ATOM 533 C CA . VAL A 1 62 ? 24.996 1.352 -9.829 1.00 93.75 62 VAL A CA 1
ATOM 534 C C . VAL A 1 62 ? 25.880 2.573 -10.015 1.00 93.75 62 VAL A C 1
ATOM 536 O O . VAL A 1 62 ? 25.454 3.587 -10.561 1.00 93.75 62 VAL A O 1
ATOM 539 N N . TYR A 1 63 ? 27.120 2.474 -9.552 1.00 92.31 63 TYR A N 1
ATOM 540 C CA . TYR A 1 63 ? 28.112 3.537 -9.578 1.00 92.31 63 TYR A CA 1
ATOM 541 C C . TYR A 1 63 ? 29.402 3.032 -10.216 1.00 92.31 63 TYR A C 1
ATOM 543 O O . TYR A 1 63 ? 29.826 1.907 -9.940 1.00 92.31 63 TYR A O 1
ATOM 551 N N . ARG A 1 64 ? 30.065 3.895 -10.991 1.00 89.69 64 ARG A N 1
ATOM 552 C CA . ARG A 1 64 ? 31.448 3.702 -11.447 1.00 89.69 64 ARG A CA 1
ATOM 553 C C . ARG A 1 64 ? 32.323 4.714 -10.705 1.00 89.69 64 ARG A C 1
ATOM 555 O O . ARG A 1 64 ? 32.169 5.925 -10.872 1.00 89.69 64 ARG A O 1
ATOM 562 N N . GLY A 1 65 ? 33.170 4.223 -9.799 1.00 88.19 65 GLY A N 1
ATOM 563 C CA . GLY A 1 65 ? 33.790 5.067 -8.772 1.00 88.19 65 GLY A CA 1
ATOM 564 C C . GLY A 1 65 ? 32.724 5.725 -7.883 1.00 88.19 65 GLY A C 1
ATOM 565 O O . GLY A 1 65 ? 31.881 5.035 -7.309 1.00 88.19 65 GLY A O 1
ATOM 566 N N . ASN A 1 66 ? 32.735 7.059 -7.802 1.00 88.62 66 ASN A N 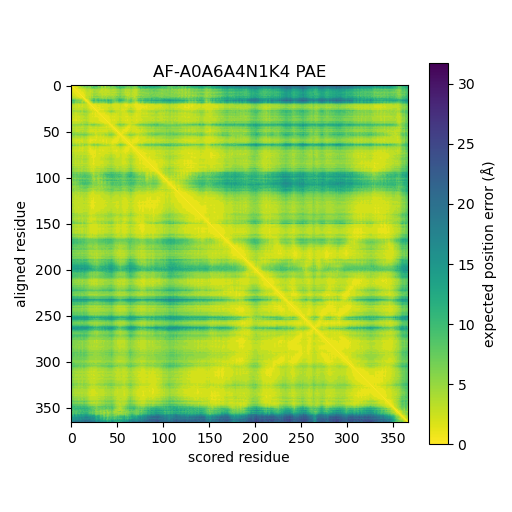1
ATOM 567 C CA . ASN A 1 66 ? 31.750 7.842 -7.039 1.00 88.62 66 ASN A CA 1
ATOM 568 C C . ASN A 1 66 ? 30.583 8.374 -7.888 1.00 88.62 66 ASN A C 1
ATOM 570 O O . ASN A 1 66 ? 29.611 8.890 -7.336 1.00 88.62 66 ASN A O 1
ATOM 574 N N . LYS A 1 67 ? 30.650 8.253 -9.220 1.00 89.31 67 LYS A N 1
ATOM 575 C CA . LYS A 1 67 ? 29.603 8.749 -10.118 1.00 89.31 67 LYS A CA 1
ATOM 576 C C . LYS A 1 67 ? 28.479 7.722 -10.207 1.00 89.31 67 LYS A C 1
ATOM 578 O O . LYS A 1 67 ? 28.731 6.550 -10.491 1.00 89.31 67 LYS A O 1
ATOM 583 N N . LEU A 1 68 ? 27.243 8.162 -9.968 1.00 90.81 68 LEU A N 1
ATOM 584 C CA . LEU A 1 68 ? 26.061 7.350 -10.252 1.00 90.81 68 LEU A CA 1
ATOM 585 C C . LEU A 1 68 ? 26.003 7.110 -11.762 1.00 90.81 68 LEU A C 1
ATOM 587 O O . LEU A 1 68 ? 25.970 8.068 -12.529 1.00 90.81 68 LEU A O 1
ATOM 591 N N . LEU A 1 69 ? 26.010 5.840 -12.153 1.00 91.12 69 LEU A N 1
ATOM 592 C CA . LEU A 1 69 ? 25.872 5.423 -13.540 1.00 91.12 69 LEU A CA 1
ATOM 593 C C . LEU A 1 69 ? 24.392 5.335 -13.910 1.00 91.12 69 LEU A C 1
ATOM 595 O O . LEU A 1 69 ? 23.966 5.984 -14.850 1.00 91.12 69 LEU A O 1
ATOM 599 N N . VAL A 1 70 ? 23.608 4.575 -13.139 1.00 92.75 70 VAL A N 1
ATOM 600 C CA . VAL A 1 70 ? 22.192 4.323 -13.438 1.00 92.75 70 VAL A CA 1
ATOM 601 C C . VAL A 1 70 ? 21.422 3.880 -12.197 1.00 92.75 70 VAL A C 1
ATOM 603 O O . VAL A 1 70 ? 21.989 3.303 -11.258 1.00 92.75 70 VAL A O 1
ATOM 606 N N . ARG A 1 71 ? 20.115 4.152 -12.187 1.00 94.19 71 ARG A N 1
ATOM 607 C CA . ARG A 1 71 ? 19.147 3.577 -11.247 1.00 94.19 71 ARG A CA 1
ATOM 608 C C . ARG A 1 71 ? 18.240 2.610 -11.994 1.00 94.19 71 ARG A C 1
ATOM 610 O O . ARG A 1 71 ? 17.574 3.008 -12.939 1.00 94.19 71 ARG A O 1
ATOM 617 N N . TYR A 1 72 ? 18.164 1.373 -11.537 1.00 95.25 72 TYR A N 1
ATOM 618 C CA . TYR A 1 72 ? 17.164 0.419 -12.000 1.00 95.25 72 TYR A CA 1
ATOM 619 C C . TYR A 1 72 ? 15.986 0.406 -11.038 1.00 95.25 72 TYR A C 1
ATOM 621 O O . TYR A 1 72 ? 16.196 0.364 -9.820 1.00 95.25 72 TYR A O 1
ATOM 629 N N . ARG A 1 73 ? 14.762 0.439 -11.568 1.00 95.69 73 ARG A N 1
ATOM 630 C CA . ARG A 1 73 ? 13.530 0.450 -10.773 1.00 95.69 73 ARG A CA 1
ATOM 631 C C . ARG A 1 73 ? 12.471 -0.489 -11.318 1.00 95.69 73 ARG A C 1
ATOM 633 O O . ARG A 1 73 ? 12.417 -0.783 -12.509 1.00 95.69 73 ARG A O 1
ATOM 640 N N . ASP A 1 74 ? 11.595 -0.906 -10.414 1.00 95.69 74 ASP A N 1
ATOM 641 C CA . ASP A 1 74 ? 10.418 -1.698 -10.738 1.00 95.69 74 ASP A CA 1
ATOM 642 C C . ASP A 1 74 ? 9.234 -0.785 -11.076 1.00 95.69 74 ASP A C 1
ATOM 644 O O . ASP A 1 74 ? 8.726 -0.084 -10.206 1.00 95.69 74 ASP A O 1
ATOM 648 N N . SER A 1 75 ? 8.753 -0.786 -12.318 1.00 96.25 75 SER A N 1
ATOM 649 C CA . SER A 1 75 ? 7.548 -0.016 -12.673 1.00 96.25 75 SER A CA 1
ATOM 650 C C . SER A 1 75 ? 6.300 -0.513 -11.935 1.00 96.25 75 SER A C 1
ATOM 652 O O . SER A 1 75 ? 5.396 0.278 -11.665 1.00 96.25 75 SER A O 1
ATOM 654 N N . LEU A 1 76 ? 6.270 -1.783 -11.509 1.00 95.88 76 LEU A N 1
ATOM 655 C CA . LEU A 1 76 ? 5.132 -2.386 -10.813 1.00 95.88 76 LEU A CA 1
ATOM 656 C C . LEU A 1 76 ? 4.917 -1.794 -9.407 1.00 95.88 76 LEU A C 1
ATOM 658 O O . LEU A 1 76 ? 3.847 -1.940 -8.819 1.00 95.88 76 LEU A O 1
ATOM 662 N N . THR A 1 77 ? 5.912 -1.113 -8.822 1.00 94.56 77 THR A N 1
ATOM 663 C CA . THR A 1 77 ? 5.715 -0.379 -7.557 1.00 94.56 77 THR A CA 1
ATOM 664 C C . THR A 1 77 ? 4.957 0.931 -7.750 1.00 94.56 77 THR A C 1
ATOM 666 O O . THR A 1 77 ? 4.318 1.398 -6.803 1.00 94.56 77 THR A O 1
ATOM 669 N N . MET A 1 78 ? 5.045 1.529 -8.939 1.00 95.50 78 MET A N 1
ATOM 670 C CA . MET A 1 78 ? 4.361 2.767 -9.309 1.00 95.50 78 MET A CA 1
ATOM 671 C C . MET A 1 78 ? 3.010 2.493 -9.979 1.00 95.50 78 MET A C 1
ATOM 673 O O . MET A 1 78 ? 2.037 3.191 -9.719 1.00 95.50 78 MET A O 1
ATOM 677 N N . LEU A 1 79 ? 2.934 1.456 -10.811 1.00 96.62 79 LEU A N 1
ATOM 678 C CA . LEU A 1 79 ? 1.739 1.058 -11.549 1.00 96.62 79 LEU A CA 1
ATOM 679 C C . LEU A 1 79 ? 1.500 -0.442 -11.312 1.00 96.62 79 LEU A C 1
ATOM 681 O O . LEU A 1 79 ? 1.985 -1.266 -12.085 1.00 96.62 79 LEU A O 1
ATOM 685 N N . PRO A 1 80 ? 0.809 -0.820 -10.219 1.00 95.44 80 PRO A N 1
ATOM 686 C CA . PRO A 1 80 ? 0.698 -2.207 -9.766 1.00 95.44 80 PRO A CA 1
ATOM 687 C C . PRO A 1 80 ? -0.358 -2.993 -10.558 1.00 95.44 80 PRO A C 1
ATOM 689 O O . PRO A 1 80 ? -1.384 -3.398 -10.014 1.00 95.44 80 PRO A O 1
ATOM 692 N N . ASN A 1 81 ? -0.129 -3.177 -11.856 1.00 96.19 81 ASN A N 1
ATOM 693 C CA . ASN A 1 81 ? -0.967 -3.977 -12.744 1.00 96.19 81 ASN A CA 1
ATOM 694 C C . ASN A 1 81 ? -0.103 -4.625 -13.832 1.00 96.19 81 ASN A C 1
ATOM 696 O O . ASN A 1 81 ? 1.019 -4.178 -14.049 1.00 96.19 81 ASN A O 1
ATOM 700 N N . ASP A 1 82 ? -0.602 -5.659 -14.504 1.00 95.38 82 ASP A N 1
ATOM 701 C CA . ASP A 1 82 ? 0.139 -6.301 -15.585 1.00 95.38 82 ASP A CA 1
ATOM 702 C C . ASP A 1 82 ? 0.310 -5.362 -1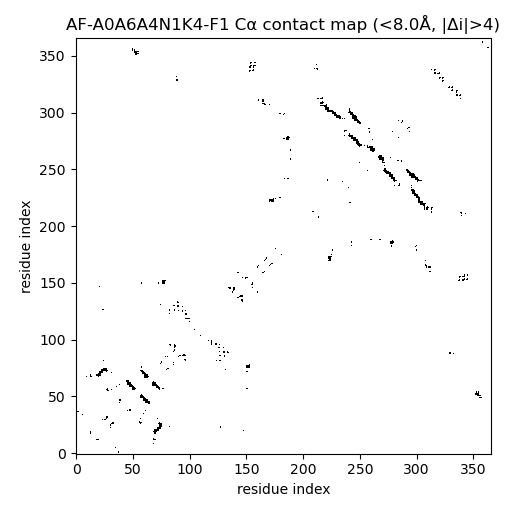6.794 1.00 95.38 82 ASP A C 1
ATOM 704 O O . ASP A 1 82 ? -0.517 -4.482 -17.059 1.00 95.38 82 ASP A O 1
ATOM 708 N N . LEU A 1 83 ? 1.394 -5.564 -17.547 1.00 96.19 83 LEU A N 1
ATOM 709 C CA . LEU A 1 83 ? 1.763 -4.693 -18.661 1.00 96.19 83 LEU A CA 1
ATOM 710 C C . LEU A 1 83 ? 0.682 -4.611 -19.751 1.00 96.19 83 LEU A C 1
ATOM 712 O O . LEU A 1 83 ? 0.494 -3.544 -20.325 1.00 96.19 83 LEU A O 1
ATOM 716 N N . ASN A 1 84 ? -0.054 -5.695 -20.023 1.00 96.00 84 ASN A N 1
ATOM 717 C CA . ASN A 1 84 ? -1.109 -5.699 -21.041 1.00 96.00 84 ASN A CA 1
ATOM 718 C C . ASN A 1 84 ? -2.289 -4.817 -20.614 1.00 96.00 84 ASN A C 1
ATOM 720 O O . ASN A 1 84 ? -2.802 -4.024 -21.405 1.00 96.00 84 ASN A O 1
ATOM 724 N N . THR A 1 85 ? -2.697 -4.917 -19.349 1.00 96.25 85 THR A N 1
ATOM 725 C CA . THR A 1 85 ? -3.737 -4.056 -18.784 1.00 96.25 85 THR A CA 1
ATOM 726 C C . THR A 1 85 ? -3.294 -2.595 -18.769 1.00 96.25 85 THR A C 1
ATOM 728 O O . THR A 1 85 ? -4.076 -1.716 -19.143 1.00 96.25 85 THR A O 1
ATOM 731 N N . LEU A 1 86 ? -2.039 -2.314 -18.401 1.00 97.12 86 LEU A N 1
ATOM 732 C CA . LEU A 1 86 ? -1.488 -0.956 -18.445 1.00 97.12 86 LEU A CA 1
ATOM 733 C C . LEU A 1 86 ? -1.445 -0.399 -19.873 1.00 97.12 86 LEU A C 1
ATOM 735 O O . LEU A 1 86 ? -1.847 0.746 -20.069 1.00 97.12 86 LEU A O 1
ATOM 739 N N . ALA A 1 87 ? -1.043 -1.203 -20.860 1.00 96.56 87 ALA A N 1
ATOM 740 C CA . ALA A 1 87 ? -1.017 -0.822 -22.272 1.00 96.56 87 ALA A CA 1
ATOM 741 C C . ALA A 1 87 ? -2.397 -0.356 -22.743 1.00 96.56 87 ALA A C 1
ATOM 743 O O . ALA A 1 87 ? -2.573 0.798 -23.127 1.00 96.56 87 ALA A O 1
ATOM 744 N N . LYS A 1 88 ? -3.402 -1.228 -22.590 1.00 96.19 88 LYS A N 1
ATOM 745 C CA . LYS A 1 88 ? -4.795 -0.966 -22.983 1.00 96.19 88 LYS A CA 1
ATOM 746 C C . LYS A 1 88 ? -5.385 0.263 -22.295 1.00 96.19 88 LYS A C 1
ATOM 748 O O . LYS A 1 88 ? -6.256 0.919 -22.853 1.00 96.19 88 LYS A O 1
ATOM 753 N N . THR A 1 89 ? -4.935 0.555 -21.076 1.00 95.75 89 THR A N 1
ATOM 754 C CA . THR A 1 89 ? -5.503 1.623 -20.248 1.00 95.75 89 THR A CA 1
ATOM 755 C C . THR A 1 89 ? -4.825 2.973 -20.467 1.00 95.75 89 THR A C 1
ATOM 757 O O . THR A 1 89 ? -5.504 3.998 -20.453 1.00 95.75 89 THR A O 1
ATOM 760 N N . LEU A 1 90 ? -3.497 3.003 -20.611 1.00 96.62 90 LEU A N 1
ATOM 761 C CA . LEU A 1 90 ? -2.699 4.237 -20.587 1.00 96.62 90 LEU A CA 1
ATOM 762 C C . LEU A 1 90 ? -2.161 4.652 -21.958 1.00 96.62 90 LEU A C 1
ATOM 764 O O . LEU A 1 90 ? -1.960 5.846 -22.179 1.00 96.62 90 LEU A O 1
ATOM 768 N N . CYS A 1 91 ? -1.920 3.690 -22.846 1.00 95.94 91 CYS A N 1
ATOM 769 C CA . CYS A 1 91 ? -1.358 3.938 -24.173 1.00 95.94 91 CYS A CA 1
ATOM 770 C C . CYS A 1 91 ? -1.904 2.956 -25.234 1.00 95.94 91 CYS A C 1
ATOM 772 O O . CYS A 1 91 ? -1.118 2.297 -25.920 1.00 95.94 91 CYS A O 1
ATOM 774 N N . PRO A 1 92 ? -3.241 2.814 -25.377 1.00 95.12 92 PRO A N 1
ATOM 775 C CA . PRO A 1 92 ? -3.839 1.894 -26.351 1.00 95.12 92 PRO A CA 1
ATOM 776 C C . PRO A 1 92 ? -3.394 2.167 -27.797 1.00 95.12 92 PRO A C 1
ATOM 778 O O . PRO A 1 92 ? -3.386 1.255 -28.621 1.00 95.12 92 PRO A O 1
ATOM 781 N N . GLU A 1 93 ? -2.981 3.398 -28.099 1.00 95.38 93 GLU A N 1
ATOM 782 C CA . GLU A 1 93 ? -2.435 3.814 -29.390 1.00 95.38 93 GLU A CA 1
ATOM 783 C C . GLU A 1 93 ? -1.128 3.108 -29.779 1.00 95.38 93 GLU A C 1
ATOM 785 O O . GLU A 1 93 ? -0.806 3.048 -30.962 1.00 95.38 93 GLU A O 1
ATOM 790 N N . LEU A 1 94 ? -0.384 2.551 -28.815 1.00 96.31 94 LEU A N 1
ATOM 791 C CA . LEU A 1 94 ? 0.860 1.817 -29.076 1.00 96.31 94 LEU A CA 1
ATOM 792 C C . LEU A 1 94 ? 0.621 0.359 -29.487 1.00 96.31 94 LEU A C 1
ATOM 794 O O . LEU A 1 94 ? 1.575 -0.367 -29.762 1.00 96.31 94 LEU A O 1
ATOM 798 N N . GLY A 1 95 ? -0.640 -0.072 -29.544 1.00 93.06 95 GLY A N 1
ATOM 799 C CA . GLY A 1 95 ? -1.022 -1.437 -29.878 1.00 93.06 95 GLY A CA 1
ATOM 800 C C . GLY A 1 95 ? -1.053 -2.373 -28.670 1.00 93.06 95 GLY A C 1
ATOM 801 O O . GLY A 1 95 ? -0.703 -2.025 -27.541 1.00 93.06 95 GLY A O 1
ATOM 802 N N . ALA A 1 96 ? -1.526 -3.595 -28.907 1.00 89.88 96 ALA A N 1
ATOM 803 C CA . ALA A 1 96 ? -1.661 -4.601 -27.863 1.00 89.88 96 ALA A CA 1
ATOM 804 C C . ALA A 1 96 ? -0.312 -5.237 -27.506 1.00 89.88 96 ALA A C 1
ATOM 806 O O . ALA A 1 96 ? 0.609 -5.307 -28.323 1.00 89.88 96 ALA A O 1
ATOM 807 N N . LYS A 1 97 ? -0.224 -5.762 -26.282 1.00 90.75 97 LYS A N 1
ATOM 808 C CA . LYS A 1 97 ? 0.860 -6.665 -25.906 1.00 90.75 97 LYS A CA 1
ATOM 809 C C . LYS A 1 97 ? 0.746 -7.948 -26.738 1.00 90.75 97 LYS A C 1
ATOM 811 O O . LYS A 1 97 ? -0.346 -8.509 -26.844 1.00 90.75 97 LYS A O 1
ATOM 816 N N . GLY A 1 98 ? 1.860 -8.414 -27.301 1.00 89.31 98 GLY A N 1
ATOM 817 C CA . GLY A 1 98 ? 1.912 -9.715 -27.970 1.00 89.31 98 GLY A CA 1
ATOM 818 C C . GLY A 1 98 ? 1.747 -10.883 -26.989 1.00 89.31 98 GLY A C 1
ATOM 819 O O . GLY A 1 98 ? 1.668 -10.690 -25.772 1.00 89.31 98 GLY A O 1
ATOM 820 N N . SER A 1 99 ? 1.740 -12.106 -27.518 1.00 90.31 99 SER A N 1
ATOM 821 C CA . SER A 1 99 ? 1.753 -13.342 -26.729 1.00 90.31 99 SER A CA 1
ATOM 822 C C . SER A 1 99 ? 2.783 -14.315 -27.287 1.00 90.31 99 SER A C 1
ATOM 824 O O . SER A 1 99 ? 3.038 -14.321 -28.491 1.00 90.31 99 SER A O 1
ATOM 826 N N . ILE A 1 100 ? 3.375 -15.113 -26.402 1.00 89.44 100 ILE A N 1
ATOM 827 C CA . ILE A 1 100 ? 4.349 -16.150 -26.728 1.00 89.44 100 ILE A CA 1
ATOM 828 C C . ILE A 1 100 ? 4.019 -17.402 -25.910 1.00 89.44 100 ILE A C 1
ATOM 830 O O . ILE A 1 100 ? 3.737 -17.277 -24.713 1.00 89.44 100 ILE A O 1
ATOM 834 N N . PRO A 1 101 ? 4.083 -18.603 -26.511 1.00 88.25 101 PRO A N 1
ATOM 835 C CA . PRO A 1 101 ? 3.922 -19.853 -25.782 1.00 88.25 101 PRO A CA 1
ATOM 836 C C . PRO A 1 101 ? 5.186 -20.144 -24.963 1.00 88.25 101 PRO A C 1
ATOM 838 O O . PRO A 1 101 ? 6.084 -20.861 -25.390 1.00 88.25 101 PRO A O 1
ATOM 841 N N . HIS A 1 102 ? 5.289 -19.537 -23.779 1.00 88.31 102 HIS A N 1
ATOM 842 C CA . HIS A 1 102 ? 6.475 -19.657 -22.924 1.00 88.31 102 HIS A CA 1
ATOM 843 C C . HIS A 1 102 ? 6.821 -21.108 -22.558 1.00 88.31 102 HIS A C 1
ATOM 845 O O . HIS A 1 102 ? 7.996 -21.410 -22.379 1.00 88.31 102 HIS A O 1
ATOM 851 N N . GLU A 1 103 ? 5.819 -21.983 -22.460 1.00 90.69 103 GLU A N 1
ATOM 852 C CA . GLU A 1 103 ? 5.985 -23.407 -22.133 1.00 90.69 103 GLU A CA 1
ATOM 853 C C . GLU A 1 103 ? 6.672 -24.198 -23.254 1.00 90.69 103 GLU A C 1
ATOM 855 O O . GLU A 1 103 ? 7.374 -25.169 -22.979 1.00 90.69 103 GLU A O 1
ATOM 860 N N . ASP A 1 104 ? 6.546 -23.731 -24.498 1.00 89.88 104 ASP A N 1
ATOM 861 C CA . ASP A 1 104 ? 7.134 -24.377 -25.672 1.00 89.88 104 ASP A CA 1
ATOM 862 C C . ASP A 1 104 ? 8.574 -23.903 -25.933 1.00 89.88 104 ASP A C 1
ATOM 864 O O . ASP A 1 104 ? 9.283 -24.472 -26.766 1.00 89.88 104 ASP A O 1
ATOM 868 N N . LEU A 1 105 ? 9.037 -22.868 -25.223 1.00 91.31 105 LEU A N 1
ATOM 869 C CA . LEU A 1 105 ? 10.367 -22.290 -25.397 1.00 91.31 105 LEU A CA 1
ATOM 870 C C . LEU A 1 105 ? 11.376 -22.854 -24.400 1.00 91.31 105 LEU A C 1
ATOM 872 O O . LEU A 1 105 ? 11.169 -22.868 -23.188 1.00 91.31 105 LEU A O 1
ATOM 876 N N . ASN A 1 106 ? 12.541 -23.237 -24.908 1.00 90.88 106 ASN A N 1
ATOM 877 C CA . ASN A 1 106 ? 13.671 -23.686 -24.111 1.00 90.88 106 ASN A CA 1
ATOM 878 C C . ASN A 1 106 ? 15.002 -23.284 -24.768 1.00 90.88 106 ASN A C 1
ATOM 880 O O . ASN A 1 106 ? 15.050 -22.729 -25.863 1.00 90.88 106 ASN A O 1
ATOM 884 N N . ALA A 1 107 ? 16.117 -23.565 -24.092 1.00 88.75 107 ALA A N 1
ATOM 885 C CA . ALA A 1 107 ? 17.441 -23.159 -24.563 1.00 88.75 107 ALA A CA 1
ATOM 886 C C . ALA A 1 107 ? 17.821 -23.727 -25.945 1.00 88.75 107 ALA A C 1
ATOM 888 O O . ALA A 1 107 ? 18.660 -23.133 -26.616 1.00 88.75 107 ALA A O 1
ATOM 889 N N . SER A 1 108 ? 17.227 -24.851 -26.362 1.00 91.62 108 SER A N 1
ATOM 890 C CA . SER A 1 108 ? 17.545 -25.500 -27.638 1.00 91.62 108 SER A CA 1
ATOM 891 C C . SER A 1 108 ? 16.791 -24.924 -28.838 1.00 91.62 108 SER A C 1
ATOM 893 O O . SER A 1 108 ? 17.339 -24.973 -29.930 1.00 91.62 108 SER A O 1
ATOM 895 N N . ASN A 1 109 ? 15.602 -24.336 -28.645 1.00 91.31 109 ASN A N 1
ATOM 896 C CA . ASN A 1 109 ? 14.762 -23.824 -29.742 1.00 91.31 109 ASN A CA 1
ATOM 897 C C . ASN A 1 109 ? 14.545 -22.300 -29.714 1.00 91.31 109 ASN A C 1
ATOM 899 O O . ASN A 1 109 ? 13.933 -21.739 -30.619 1.00 91.31 109 ASN A O 1
ATOM 903 N N . ILE A 1 110 ? 15.048 -21.592 -28.697 1.00 90.50 110 ILE A N 1
ATOM 904 C CA . ILE A 1 110 ? 14.810 -20.147 -28.549 1.00 90.50 110 ILE A CA 1
ATOM 905 C C . ILE A 1 110 ? 15.318 -19.324 -29.742 1.00 90.50 110 ILE A C 1
ATOM 907 O O . ILE A 1 110 ? 14.725 -18.303 -30.080 1.00 90.50 110 ILE A O 1
ATOM 911 N N . LEU A 1 111 ? 16.401 -19.763 -30.391 1.00 89.69 111 LEU A N 1
ATOM 912 C CA . LEU A 1 111 ? 16.963 -19.075 -31.556 1.00 89.69 111 LEU A CA 1
ATOM 913 C C . LEU A 1 111 ? 16.110 -19.279 -32.812 1.00 89.69 111 LEU A C 1
ATOM 915 O O . LEU A 1 111 ? 16.002 -18.352 -33.612 1.00 89.69 111 LEU A O 1
ATOM 919 N N . ASP A 1 112 ? 15.440 -20.426 -32.937 1.00 92.12 112 ASP A N 1
ATOM 920 C CA . ASP A 1 112 ? 14.547 -20.733 -34.062 1.00 92.12 112 ASP A CA 1
ATOM 921 C C . ASP A 1 112 ? 13.317 -19.813 -34.068 1.00 92.12 112 ASP A C 1
ATOM 923 O O . ASP A 1 112 ? 12.743 -19.511 -35.111 1.00 92.12 112 ASP A O 1
ATOM 927 N N . HIS A 1 113 ? 12.942 -19.302 -32.893 1.00 90.06 113 HIS A N 1
ATOM 928 C CA . HIS A 1 113 ? 11.869 -18.325 -32.715 1.00 90.06 113 HIS A CA 1
ATOM 929 C C . HIS A 1 113 ? 12.373 -16.872 -32.654 1.00 90.06 113 HIS A C 1
ATOM 931 O O . HIS A 1 113 ? 11.617 -15.981 -32.254 1.00 90.06 113 HIS A O 1
ATOM 937 N N . GLY A 1 114 ? 13.631 -16.615 -33.034 1.00 89.88 114 GLY A N 1
ATOM 938 C CA . GLY A 1 114 ? 14.329 -15.345 -32.827 1.00 89.88 114 GLY A CA 1
ATOM 939 C C . GLY A 1 114 ? 13.581 -14.115 -33.346 1.00 89.88 114 GLY A C 1
ATOM 940 O O . GLY A 1 114 ? 13.363 -13.174 -32.584 1.00 89.88 114 GLY A O 1
ATOM 941 N N . ASP A 1 115 ? 13.123 -14.127 -34.598 1.00 90.75 115 ASP A N 1
ATOM 942 C CA . ASP A 1 115 ? 12.437 -12.972 -35.202 1.00 90.75 115 ASP A CA 1
ATOM 943 C C . ASP A 1 115 ? 11.106 -12.646 -34.503 1.00 90.75 115 ASP A C 1
ATOM 945 O O . ASP A 1 115 ? 10.794 -11.481 -34.220 1.00 90.75 115 ASP A O 1
ATOM 949 N N . ASN A 1 116 ? 10.346 -13.685 -34.144 1.00 90.88 116 ASN A N 1
ATOM 950 C CA . ASN A 1 116 ? 9.088 -13.548 -33.409 1.00 90.88 116 ASN A CA 1
ATOM 951 C C . ASN A 1 116 ? 9.334 -13.026 -31.986 1.00 90.88 116 ASN A C 1
ATOM 953 O O . ASN A 1 116 ? 8.639 -12.117 -31.526 1.00 90.88 116 ASN A O 1
ATOM 957 N N . LEU A 1 117 ? 10.356 -13.555 -31.304 1.00 92.94 117 LEU A N 1
ATOM 958 C CA . LEU A 1 117 ? 10.766 -13.120 -29.969 1.00 92.94 117 LEU A CA 1
ATOM 959 C C . LEU A 1 117 ? 11.238 -11.667 -29.964 1.00 92.94 117 LEU A C 1
ATOM 961 O O . LEU A 1 117 ? 10.821 -10.896 -29.104 1.00 92.94 117 LEU A O 1
ATOM 965 N N . ILE A 1 118 ? 12.064 -11.267 -30.932 1.00 92.56 118 ILE A N 1
ATOM 966 C CA . ILE A 1 118 ? 12.540 -9.885 -31.061 1.00 92.56 118 ILE A CA 1
ATOM 967 C C . ILE A 1 118 ? 11.359 -8.938 -31.274 1.00 92.56 118 ILE A C 1
ATOM 969 O O . ILE A 1 118 ? 11.297 -7.889 -30.632 1.00 92.56 118 ILE A O 1
ATOM 973 N N . THR A 1 119 ? 10.406 -9.306 -32.132 1.00 94.00 119 THR A N 1
ATOM 974 C CA . THR A 1 119 ? 9.202 -8.500 -32.385 1.00 94.00 119 THR A CA 1
ATOM 975 C C . THR A 1 119 ? 8.363 -8.337 -31.116 1.00 94.00 119 THR A C 1
ATOM 977 O O . THR A 1 119 ? 8.008 -7.216 -30.748 1.00 94.00 119 THR A O 1
ATOM 980 N N . TYR A 1 120 ? 8.116 -9.430 -30.393 1.00 94.56 120 TYR A N 1
ATOM 981 C CA . TYR A 1 120 ? 7.401 -9.418 -29.115 1.00 94.56 120 TYR A CA 1
ATOM 982 C C . TYR A 1 120 ? 8.105 -8.567 -28.047 1.00 94.56 120 TYR A C 1
ATOM 984 O O . TYR A 1 120 ? 7.476 -7.717 -27.419 1.00 94.56 120 TYR A O 1
ATOM 992 N N . LEU A 1 121 ? 9.415 -8.754 -27.859 1.00 93.56 121 LEU A N 1
ATOM 993 C CA . LEU A 1 121 ? 10.193 -8.032 -26.849 1.00 93.56 121 LEU A CA 1
ATOM 994 C C . LEU A 1 121 ? 10.274 -6.534 -27.160 1.00 93.56 121 LEU A C 1
ATOM 996 O O . LEU A 1 121 ? 10.165 -5.712 -26.251 1.00 93.56 121 LEU A O 1
ATOM 1000 N N . ARG A 1 122 ? 10.420 -6.159 -28.439 1.00 95.25 122 ARG A N 1
ATOM 1001 C CA . ARG A 1 122 ? 10.373 -4.752 -28.867 1.00 95.25 122 ARG A CA 1
ATOM 1002 C C . ARG A 1 122 ? 9.037 -4.108 -28.515 1.00 95.25 122 ARG A C 1
ATOM 1004 O O . ARG A 1 122 ? 9.034 -2.987 -28.011 1.00 95.25 122 ARG A O 1
ATOM 1011 N N . GLN A 1 123 ? 7.933 -4.821 -28.730 1.00 96.56 123 GLN A N 1
ATOM 1012 C CA . GLN A 1 123 ? 6.605 -4.332 -28.374 1.00 96.56 123 GLN A CA 1
ATOM 1013 C C . GLN A 1 123 ? 6.452 -4.152 -26.856 1.00 96.56 123 GLN A C 1
ATOM 1015 O O . GLN A 1 123 ? 5.957 -3.118 -26.414 1.00 96.56 123 GLN A O 1
ATOM 1020 N N . ASP A 1 124 ? 6.933 -5.098 -26.046 1.00 96.31 124 ASP A N 1
ATOM 1021 C CA . ASP A 1 124 ? 6.908 -4.985 -24.581 1.00 96.31 124 ASP A CA 1
ATOM 1022 C C . ASP A 1 124 ? 7.710 -3.774 -24.074 1.00 96.31 124 ASP A C 1
ATOM 1024 O O . ASP A 1 124 ? 7.238 -3.037 -23.204 1.00 96.31 124 ASP A O 1
ATOM 1028 N N . ILE A 1 125 ? 8.898 -3.531 -24.640 1.00 95.44 125 ILE A N 1
ATOM 1029 C CA . ILE A 1 125 ? 9.743 -2.377 -24.293 1.00 95.44 125 ILE A CA 1
ATOM 1030 C C . ILE A 1 125 ? 9.064 -1.062 -24.702 1.00 95.44 125 ILE A C 1
ATOM 1032 O O . ILE A 1 125 ? 9.022 -0.124 -23.902 1.00 95.44 125 ILE A O 1
ATOM 1036 N N . LEU A 1 126 ? 8.503 -0.997 -25.916 1.00 97.44 126 LEU A N 1
ATOM 1037 C CA . LEU A 1 126 ? 7.782 0.176 -26.418 1.00 97.44 126 LEU A CA 1
ATOM 1038 C C . LEU A 1 126 ? 6.592 0.525 -25.517 1.00 97.44 126 LEU A C 1
ATOM 1040 O O . LEU A 1 126 ? 6.453 1.672 -25.089 1.00 97.44 126 LEU A O 1
ATOM 1044 N N . ILE A 1 127 ? 5.769 -0.473 -25.186 1.00 98.00 127 ILE A N 1
ATOM 1045 C CA . ILE A 1 127 ? 4.618 -0.317 -24.294 1.00 98.00 127 ILE A CA 1
ATOM 1046 C C . ILE A 1 127 ? 5.073 0.159 -22.915 1.00 98.00 127 ILE A C 1
ATOM 1048 O O . ILE A 1 127 ? 4.505 1.111 -22.385 1.00 98.00 127 ILE A O 1
ATOM 1052 N N . LEU A 1 128 ? 6.093 -0.470 -22.322 1.00 97.75 128 LEU A N 1
ATOM 1053 C CA . LEU A 1 128 ? 6.582 -0.075 -21.001 1.00 97.75 128 LEU A CA 1
ATOM 1054 C C . LEU A 1 128 ? 7.052 1.386 -20.995 1.00 97.75 128 LEU A C 1
ATOM 1056 O O . LEU A 1 128 ? 6.683 2.144 -20.095 1.00 97.75 128 LEU A O 1
ATOM 1060 N N . GLY A 1 129 ? 7.811 1.802 -22.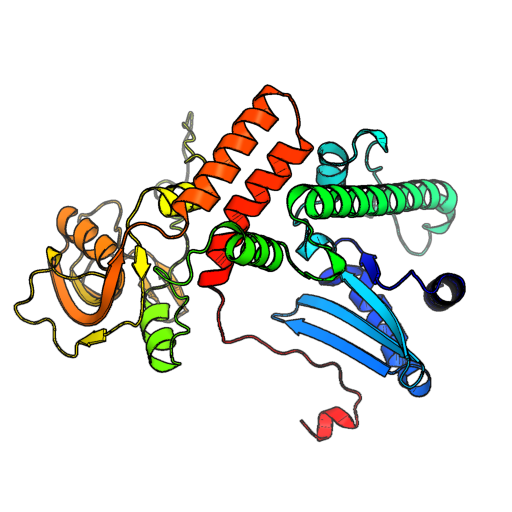012 1.00 96.94 129 GLY A N 1
ATOM 1061 C CA . GLY A 1 129 ? 8.221 3.195 -22.187 1.00 96.94 129 GLY A CA 1
ATOM 1062 C C . GLY A 1 129 ? 7.021 4.142 -22.285 1.00 96.94 129 GLY A C 1
ATOM 1063 O O . GLY A 1 129 ? 6.950 5.126 -21.547 1.00 96.94 129 GLY A O 1
ATOM 1064 N N . GLY A 1 130 ? 6.039 3.807 -23.125 1.00 97.56 130 GLY A N 1
ATOM 1065 C CA . GLY A 1 130 ? 4.804 4.575 -23.291 1.00 97.56 130 GLY A CA 1
ATOM 1066 C C . GLY A 1 130 ? 3.996 4.719 -22.002 1.00 97.56 130 GLY A C 1
ATOM 1067 O O . GLY A 1 130 ? 3.610 5.828 -21.630 1.00 97.56 130 GLY A O 1
ATOM 1068 N N . VAL A 1 131 ? 3.808 3.620 -21.270 1.00 97.81 131 VAL A N 1
ATOM 1069 C CA . VAL A 1 131 ? 3.123 3.586 -19.970 1.00 97.81 131 VAL A CA 1
ATOM 1070 C C . VAL A 1 131 ? 3.801 4.522 -18.965 1.00 97.81 131 VAL A C 1
ATOM 1072 O O . VAL A 1 131 ? 3.127 5.335 -18.324 1.00 97.81 131 VAL A O 1
ATOM 1075 N N . MET A 1 132 ? 5.129 4.443 -18.836 1.00 97.19 132 MET A N 1
ATOM 1076 C CA . MET A 1 132 ? 5.873 5.256 -17.870 1.00 97.19 132 MET A CA 1
ATOM 1077 C C . MET A 1 132 ? 5.887 6.739 -18.254 1.00 97.19 132 MET A C 1
ATOM 1079 O O . MET A 1 132 ? 5.678 7.591 -17.389 1.00 97.19 132 MET A O 1
ATOM 1083 N N . LEU A 1 133 ? 6.047 7.061 -19.541 1.00 96.31 133 LEU A N 1
ATOM 1084 C CA . LEU A 1 133 ? 5.975 8.437 -20.042 1.00 96.31 133 LEU A CA 1
ATOM 1085 C C . LEU A 1 133 ? 4.575 9.033 -19.875 1.00 96.31 133 LEU A C 1
ATOM 1087 O O . LEU A 1 133 ? 4.440 10.192 -19.477 1.00 96.31 133 LEU A O 1
ATOM 1091 N N . LYS A 1 134 ? 3.520 8.246 -20.119 1.00 97.25 134 LYS A N 1
ATOM 1092 C CA . LYS A 1 134 ? 2.137 8.671 -19.882 1.00 97.25 134 LYS A CA 1
ATOM 1093 C C . LYS A 1 134 ? 1.908 8.977 -18.406 1.00 97.25 134 LYS A C 1
ATOM 1095 O O . LYS A 1 134 ? 1.372 10.038 -18.089 1.00 97.25 134 LYS A O 1
ATOM 1100 N N . ALA A 1 135 ? 2.336 8.086 -17.510 1.00 96.69 135 ALA A N 1
ATOM 1101 C CA . ALA A 1 135 ? 2.234 8.306 -16.071 1.00 96.69 135 ALA A CA 1
ATOM 1102 C C . ALA A 1 135 ? 3.002 9.565 -15.643 1.00 96.69 135 ALA A C 1
ATOM 1104 O O . ALA A 1 135 ? 2.430 10.423 -14.970 1.00 96.69 135 ALA A O 1
ATOM 1105 N N . GLN A 1 136 ? 4.248 9.729 -16.102 1.00 96.38 136 GLN A N 1
ATOM 1106 C CA . GLN A 1 136 ? 5.053 10.927 -15.846 1.00 96.38 136 GLN A CA 1
ATOM 1107 C C . GLN A 1 136 ? 4.335 12.195 -16.304 1.00 96.38 136 GLN A C 1
ATOM 1109 O O . GLN A 1 136 ? 4.215 13.151 -15.539 1.00 96.38 136 GLN A O 1
ATOM 1114 N N . LYS A 1 137 ? 3.810 12.199 -17.534 1.00 97.38 137 LYS A N 1
ATOM 1115 C CA . LYS A 1 137 ? 3.075 13.336 -18.093 1.00 97.38 137 LYS A CA 1
ATOM 1116 C C . LYS A 1 137 ? 1.867 13.698 -17.233 1.00 97.38 137 LYS A C 1
ATOM 1118 O O . LYS A 1 137 ? 1.708 14.869 -16.906 1.00 97.38 137 LYS A O 1
ATOM 1123 N N . ILE A 1 138 ? 1.053 12.714 -16.843 1.00 96.62 138 ILE A N 1
ATOM 1124 C CA . ILE A 1 138 ? -0.146 12.923 -16.016 1.00 96.62 138 ILE A CA 1
ATOM 1125 C C . ILE A 1 138 ? 0.225 13.502 -14.646 1.00 96.62 138 ILE A C 1
ATOM 1127 O O . ILE A 1 138 ? -0.364 14.493 -14.206 1.00 96.62 138 ILE A O 1
ATOM 1131 N N . TYR A 1 139 ? 1.190 12.895 -13.952 1.00 96.50 139 TYR A N 1
ATOM 1132 C CA . TYR A 1 139 ? 1.538 13.319 -12.597 1.00 96.50 139 TYR A CA 1
ATOM 1133 C C . TYR A 1 139 ? 2.278 14.659 -12.574 1.00 96.50 139 TYR A C 1
ATOM 1135 O O . TYR A 1 139 ? 2.006 15.493 -11.705 1.00 96.50 139 TYR A O 1
ATOM 1143 N N . SER A 1 140 ? 3.126 14.916 -13.568 1.00 95.94 140 SER A N 1
ATOM 1144 C CA . SER A 1 140 ? 3.785 16.207 -13.741 1.00 95.94 140 SER A CA 1
ATOM 1145 C C . SER A 1 140 ? 2.773 17.309 -14.064 1.00 95.94 140 SER A C 1
ATOM 1147 O O . SER A 1 140 ? 2.725 18.318 -13.360 1.00 95.94 140 SER A O 1
ATOM 1149 N N . SER A 1 141 ? 1.875 17.106 -15.035 1.00 96.50 141 SER A N 1
ATOM 1150 C CA . SER A 1 141 ? 0.915 18.146 -15.430 1.00 96.50 141 SER A CA 1
ATOM 1151 C C . SER A 1 141 ? -0.113 18.447 -14.338 1.00 96.50 141 SER A C 1
ATOM 1153 O O . SER A 1 141 ? -0.434 19.609 -14.096 1.00 96.50 141 SER A O 1
ATOM 1155 N N . LYS A 1 142 ? -0.628 17.417 -13.653 1.00 94.12 142 LYS A N 1
ATOM 1156 C CA . LYS A 1 142 ? -1.721 17.584 -12.684 1.00 94.12 142 LYS A CA 1
ATOM 1157 C C . LYS A 1 142 ? -1.234 17.904 -11.274 1.00 94.12 142 LYS A C 1
ATOM 1159 O O . LYS A 1 142 ? -1.910 18.620 -10.529 1.00 94.12 142 LYS A O 1
ATOM 1164 N N . TYR A 1 143 ? -0.072 17.387 -10.882 1.00 94.81 143 TYR A N 1
ATOM 1165 C CA . TYR A 1 143 ? 0.424 17.489 -9.508 1.00 94.81 143 TYR A CA 1
ATOM 1166 C C . TYR A 1 143 ? 1.806 18.129 -9.387 1.00 94.81 143 TYR A C 1
ATOM 1168 O O . TYR A 1 143 ? 2.224 18.368 -8.258 1.00 94.81 143 TYR A O 1
ATOM 1176 N N . ARG A 1 144 ? 2.479 18.458 -10.500 1.00 95.88 144 ARG A N 1
ATOM 1177 C CA . ARG A 1 144 ? 3.862 18.970 -10.520 1.00 95.88 144 ARG A CA 1
ATOM 1178 C C . ARG A 1 144 ? 4.831 18.024 -9.805 1.00 95.88 144 ARG A C 1
ATOM 1180 O O . ARG A 1 144 ? 5.724 18.459 -9.084 1.00 95.88 144 ARG A O 1
ATOM 1187 N N . ILE A 1 145 ? 4.611 16.717 -9.965 1.00 95.81 145 ILE A N 1
ATOM 1188 C CA . ILE A 1 145 ? 5.440 15.670 -9.366 1.00 95.81 145 ILE A CA 1
ATOM 1189 C C . ILE A 1 145 ? 6.096 14.854 -10.470 1.00 95.81 145 ILE A C 1
ATOM 1191 O O . ILE A 1 145 ? 5.408 14.309 -11.331 1.00 95.81 145 ILE A O 1
ATOM 1195 N N . ASP A 1 146 ? 7.415 14.726 -10.371 1.00 94.69 146 ASP A N 1
ATOM 1196 C CA . ASP A 1 146 ? 8.195 13.761 -11.131 1.00 94.69 146 ASP A CA 1
ATOM 1197 C C . ASP A 1 146 ? 8.089 12.369 -10.484 1.00 94.69 146 ASP A C 1
ATOM 1199 O O . ASP A 1 146 ? 8.331 12.207 -9.280 1.00 94.69 146 ASP A O 1
ATOM 1203 N N . ILE A 1 147 ? 7.723 11.349 -11.262 1.00 93.12 147 ILE A N 1
ATOM 1204 C CA . ILE A 1 147 ? 7.661 9.962 -10.789 1.00 93.12 147 ILE A CA 1
ATOM 1205 C C . ILE A 1 147 ? 9.053 9.413 -10.470 1.00 93.12 147 ILE A C 1
ATOM 1207 O O . ILE A 1 147 ? 9.173 8.475 -9.688 1.00 93.12 147 ILE A O 1
ATOM 1211 N N . GLU A 1 148 ? 10.130 9.996 -10.999 1.00 92.31 148 GLU A N 1
ATOM 1212 C CA . GLU A 1 148 ? 11.490 9.623 -10.610 1.00 92.31 148 GLU A CA 1
ATOM 1213 C C . GLU A 1 148 ? 11.832 10.022 -9.163 1.00 92.31 148 GLU A C 1
ATOM 1215 O O . GLU A 1 148 ? 12.668 9.375 -8.516 1.00 92.31 148 GLU A O 1
ATOM 1220 N N . ASP A 1 149 ? 11.129 10.995 -8.588 1.00 91.44 149 ASP A N 1
ATOM 1221 C CA . ASP A 1 149 ? 11.309 11.386 -7.186 1.00 91.44 149 ASP A CA 1
ATOM 1222 C C . ASP A 1 149 ? 10.533 10.495 -6.212 1.00 91.44 149 ASP A C 1
ATOM 1224 O O . ASP A 1 149 ? 10.691 10.606 -4.992 1.00 91.44 149 ASP A O 1
ATOM 1228 N N . VAL A 1 150 ? 9.673 9.608 -6.721 1.00 93.00 150 VAL A N 1
ATOM 1229 C CA . VAL A 1 150 ? 8.766 8.817 -5.895 1.00 93.00 150 VAL A CA 1
ATOM 1230 C C . VAL A 1 150 ? 8.770 7.359 -6.332 1.00 93.00 150 VAL A C 1
ATOM 1232 O O . VAL A 1 150 ? 8.409 7.021 -7.441 1.00 93.00 150 VAL A O 1
ATOM 1235 N N . MET A 1 151 ? 9.153 6.442 -5.447 1.00 90.00 151 MET A N 1
ATOM 1236 C CA . MET A 1 151 ? 9.375 5.045 -5.858 1.00 90.00 151 MET A CA 1
ATOM 1237 C C . MET A 1 151 ? 8.109 4.186 -5.916 1.00 90.00 151 MET A C 1
ATOM 1239 O O . MET A 1 151 ? 8.141 3.094 -6.475 1.00 90.00 151 MET A O 1
ATOM 1243 N N . THR A 1 152 ? 7.018 4.603 -5.272 1.00 94.88 152 THR A N 1
ATOM 1244 C CA . THR A 1 152 ? 5.809 3.776 -5.162 1.00 94.88 152 THR A CA 1
ATOM 1245 C C . THR A 1 152 ? 4.552 4.614 -5.279 1.00 94.88 152 THR A C 1
ATOM 1247 O O . THR A 1 152 ? 4.549 5.780 -4.878 1.00 94.88 152 THR A O 1
ATOM 1250 N N . ILE A 1 153 ? 3.465 3.992 -5.723 1.00 96.25 153 ILE A N 1
ATOM 1251 C CA . ILE A 1 153 ? 2.158 4.641 -5.801 1.00 96.25 153 ILE A CA 1
ATOM 1252 C C . ILE A 1 153 ? 1.636 5.112 -4.442 1.00 96.25 153 ILE A C 1
ATOM 1254 O O . ILE A 1 153 ? 1.060 6.190 -4.338 1.00 96.25 153 ILE A O 1
ATOM 1258 N N . SER A 1 154 ? 1.902 4.355 -3.374 1.00 95.62 154 SER A N 1
ATOM 1259 C CA . SER A 1 154 ? 1.533 4.753 -2.011 1.00 95.62 154 SER A CA 1
ATOM 1260 C C . SER A 1 154 ? 2.310 5.996 -1.567 1.00 95.62 154 SER A C 1
ATOM 1262 O O . SER A 1 154 ? 1.730 6.935 -1.025 1.00 95.62 154 SER A O 1
ATOM 1264 N N . SER A 1 155 ? 3.614 6.058 -1.865 1.00 95.50 155 SER A N 1
ATOM 1265 C CA . SER A 1 155 ? 4.419 7.262 -1.623 1.00 95.50 155 SER A CA 1
ATOM 1266 C C . SER A 1 155 ? 3.938 8.451 -2.466 1.00 95.50 155 SER A C 1
ATOM 1268 O O . SER A 1 155 ? 3.956 9.577 -1.977 1.00 95.50 155 SER A O 1
ATOM 1270 N N . LEU A 1 156 ? 3.505 8.216 -3.710 1.00 97.25 156 LEU A N 1
ATOM 1271 C CA . LEU A 1 156 ? 3.002 9.259 -4.608 1.00 97.25 156 LEU A CA 1
ATOM 1272 C C . LEU A 1 156 ? 1.673 9.817 -4.113 1.00 97.25 156 LEU A C 1
ATOM 1274 O O . LEU A 1 156 ? 1.535 11.030 -3.975 1.00 97.25 156 LEU A O 1
ATOM 1278 N N . SER A 1 157 ? 0.741 8.936 -3.757 1.00 97.62 157 SER A N 1
ATOM 1279 C CA . SER A 1 157 ? -0.534 9.313 -3.159 1.00 97.62 157 SER A CA 1
ATOM 1280 C C . SER A 1 157 ? -0.337 10.106 -1.868 1.00 97.62 157 SER A C 1
ATOM 1282 O O . SER A 1 157 ? -0.979 11.134 -1.685 1.00 97.62 157 SER A O 1
ATOM 1284 N N . MET A 1 158 ? 0.596 9.684 -1.006 1.00 97.00 158 MET A N 1
ATOM 1285 C CA . MET A 1 158 ? 0.933 10.418 0.216 1.00 97.00 158 MET A CA 1
ATOM 1286 C C . MET A 1 158 ? 1.544 11.793 -0.080 1.00 97.00 158 MET A C 1
ATOM 1288 O O . MET A 1 158 ? 1.215 12.767 0.590 1.00 97.00 158 MET A O 1
ATOM 1292 N N . LYS A 1 159 ? 2.430 11.900 -1.080 1.00 97.00 159 LYS A N 1
ATOM 1293 C CA . LYS A 1 159 ? 3.032 13.181 -1.484 1.00 97.00 159 LYS A CA 1
ATOM 1294 C C . LYS A 1 159 ? 1.964 14.146 -2.005 1.00 97.00 159 LYS A C 1
ATOM 1296 O O . LYS A 1 159 ? 1.966 15.305 -1.609 1.00 97.00 159 LYS A O 1
ATOM 1301 N N . ILE A 1 160 ? 1.036 13.663 -2.833 1.00 97.44 160 ILE A N 1
ATOM 1302 C CA . ILE A 1 160 ? -0.096 14.456 -3.333 1.00 97.44 160 ILE A CA 1
ATOM 1303 C C . ILE A 1 160 ? -0.981 14.917 -2.175 1.00 97.44 160 ILE A C 1
ATOM 1305 O O . ILE A 1 160 ? -1.278 16.106 -2.090 1.00 97.44 160 ILE A O 1
ATOM 1309 N N . PHE A 1 161 ? -1.356 14.000 -1.278 1.00 97.62 161 PHE A N 1
ATOM 1310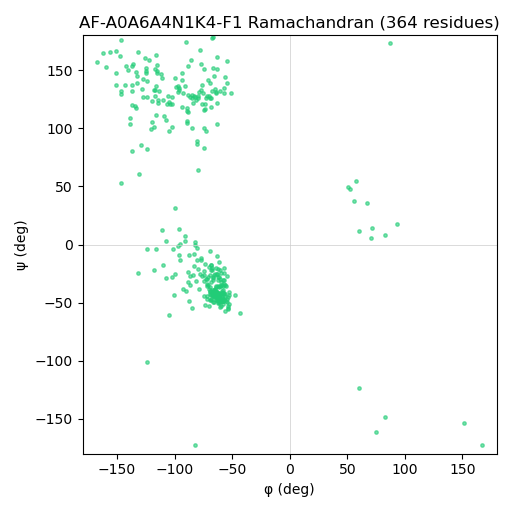 C CA . PHE A 1 161 ? -2.153 14.307 -0.093 1.00 97.62 161 PHE A CA 1
ATOM 1311 C C . PHE A 1 161 ? -1.511 15.429 0.733 1.00 97.62 161 PHE A C 1
ATOM 1313 O O . PHE A 1 161 ? -2.126 16.467 0.944 1.00 97.62 161 PHE A O 1
ATOM 1320 N N . ARG A 1 162 ? -0.232 15.279 1.092 1.00 95.56 162 ARG A N 1
ATOM 1321 C CA . ARG A 1 162 ? 0.489 16.254 1.924 1.00 95.56 162 ARG A CA 1
ATOM 1322 C C . ARG A 1 162 ? 0.655 17.633 1.290 1.00 95.56 162 ARG A C 1
ATOM 1324 O O . ARG A 1 162 ? 0.665 18.614 2.009 1.00 95.56 162 ARG A O 1
ATOM 1331 N N . ILE A 1 163 ? 0.855 17.708 -0.027 1.00 94.62 163 ILE A N 1
ATOM 1332 C CA . ILE A 1 163 ? 1.122 18.988 -0.705 1.00 94.62 163 ILE A CA 1
ATOM 1333 C C . ILE A 1 163 ? -0.169 19.766 -0.973 1.00 94.62 163 ILE A C 1
ATOM 1335 O O . ILE A 1 163 ? -0.130 20.990 -1.042 1.00 94.62 163 ILE A O 1
ATOM 1339 N N . LYS A 1 164 ? -1.288 19.069 -1.202 1.00 95.50 164 LYS A N 1
ATOM 1340 C CA . LYS A 1 164 ? -2.508 19.695 -1.732 1.00 95.50 164 LYS A CA 1
ATOM 1341 C C . LYS A 1 164 ? -3.731 19.632 -0.824 1.00 95.50 164 LYS A C 1
ATOM 1343 O O . LYS A 1 164 ? -4.647 20.405 -1.061 1.00 95.50 164 LYS A O 1
ATOM 1348 N N . PHE A 1 165 ? -3.783 18.692 0.116 1.00 96.31 165 PHE A N 1
ATOM 1349 C CA . PHE A 1 165 ? -5.020 18.363 0.834 1.00 96.31 165 PHE A CA 1
ATOM 1350 C C . PHE A 1 165 ? -4.850 18.280 2.349 1.00 96.31 165 PHE A C 1
ATOM 1352 O O . PHE A 1 165 ? -5.826 18.431 3.069 1.00 96.31 165 PHE A O 1
ATOM 1359 N N . LEU A 1 166 ? -3.641 18.012 2.845 1.00 95.19 166 LEU A N 1
ATOM 1360 C CA . LEU A 1 166 ? -3.397 17.970 4.279 1.00 95.19 166 LEU A CA 1
ATOM 1361 C C . LEU A 1 166 ? -3.374 19.389 4.847 1.00 95.19 166 LEU A C 1
ATOM 1363 O O . LEU A 1 166 ? -2.459 20.160 4.563 1.00 95.19 166 LEU A O 1
ATOM 1367 N N . ASP A 1 167 ? -4.341 19.673 5.705 1.00 93.12 167 ASP A N 1
ATOM 1368 C CA . ASP A 1 167 ? -4.298 20.793 6.634 1.00 93.12 167 ASP A CA 1
ATOM 1369 C C . ASP A 1 167 ? -3.444 20.398 7.849 1.00 93.12 167 ASP A C 1
ATOM 1371 O O . ASP A 1 167 ? -3.931 19.805 8.811 1.00 93.12 167 ASP A O 1
ATOM 1375 N N . ASP A 1 168 ? -2.137 20.651 7.766 1.00 89.50 168 ASP A N 1
ATOM 1376 C CA . ASP A 1 168 ? -1.172 20.257 8.805 1.00 89.50 168 ASP A CA 1
ATOM 1377 C C . ASP A 1 168 ? -1.337 21.073 10.100 1.00 89.50 168 ASP A C 1
ATOM 1379 O O . ASP A 1 168 ? -0.911 20.625 11.164 1.00 89.50 168 ASP A O 1
ATOM 1383 N N . GLU A 1 169 ? -1.987 22.240 10.032 1.00 89.00 169 GLU A N 1
ATOM 1384 C CA . GLU A 1 169 ? -2.271 23.073 11.204 1.00 89.00 169 GLU A CA 1
ATOM 1385 C C . GLU A 1 169 ? -3.363 22.430 12.066 1.00 89.00 169 GLU A C 1
ATOM 1387 O O . GLU A 1 169 ? -3.199 22.282 13.280 1.00 89.00 169 GLU A O 1
ATOM 1392 N N . ASN A 1 170 ? -4.455 21.982 11.440 1.00 87.75 170 ASN A N 1
ATOM 1393 C CA . ASN A 1 170 ? -5.564 21.344 12.151 1.00 87.75 170 ASN A CA 1
ATOM 1394 C C . ASN A 1 170 ? -5.372 19.830 12.349 1.00 87.75 170 ASN A C 1
ATOM 1396 O O . ASN A 1 170 ? -5.889 19.259 13.322 1.00 87.75 170 ASN A O 1
ATOM 1400 N N . PHE A 1 171 ? -4.622 19.174 11.461 1.00 89.06 171 PHE A N 1
ATOM 1401 C CA . PHE A 1 171 ? -4.417 17.724 11.432 1.00 89.06 171 PHE A CA 1
ATOM 1402 C C . PHE A 1 171 ? -2.938 17.332 11.313 1.00 89.06 171 PHE A C 1
ATOM 1404 O O . PHE A 1 171 ? -2.559 16.615 10.378 1.00 89.06 171 PHE A O 1
ATOM 1411 N N . PRO A 1 172 ? -2.086 17.715 12.280 1.00 89.62 172 PRO A N 1
ATOM 1412 C CA . PRO A 1 172 ? -0.690 17.314 12.254 1.00 89.62 172 PRO A CA 1
ATOM 1413 C C . PRO A 1 172 ? -0.570 15.787 12.306 1.00 89.62 172 PRO A C 1
ATOM 1415 O O . PRO A 1 172 ? -1.184 15.109 13.142 1.00 89.62 172 PRO A O 1
ATOM 1418 N N . ILE A 1 173 ? 0.252 15.223 11.419 1.00 90.12 173 ILE A N 1
ATOM 1419 C CA . ILE A 1 173 ? 0.510 13.778 11.405 1.00 90.12 173 ILE A CA 1
ATOM 1420 C C . ILE A 1 173 ? 1.434 13.424 12.574 1.00 90.12 173 ILE A C 1
ATOM 1422 O O . ILE A 1 173 ? 2.656 13.568 12.494 1.00 90.12 173 ILE A O 1
ATOM 1426 N N . HIS A 1 174 ? 0.848 12.904 13.652 1.00 91.44 174 HIS A N 1
ATOM 1427 C CA . HIS A 1 174 ? 1.600 12.393 14.795 1.00 91.44 174 HIS A CA 1
ATOM 1428 C C . HIS A 1 174 ? 2.279 11.060 14.464 1.00 91.44 174 HIS A C 1
ATOM 1430 O O . HIS A 1 174 ? 1.627 10.095 14.058 1.00 91.44 174 HIS A O 1
ATOM 1436 N N . ILE A 1 175 ? 3.593 10.984 14.681 1.00 92.25 175 ILE A N 1
ATOM 1437 C CA . ILE A 1 175 ? 4.345 9.732 14.564 1.00 92.25 175 ILE A CA 1
ATOM 1438 C C . ILE A 1 175 ? 4.324 9.030 15.927 1.00 92.25 175 ILE A C 1
ATOM 1440 O O . ILE A 1 175 ? 4.894 9.556 16.888 1.00 92.25 175 ILE A O 1
ATOM 1444 N N . PRO A 1 176 ? 3.691 7.849 16.047 1.00 93.50 176 PRO A N 1
ATOM 1445 C CA . PRO A 1 176 ? 3.580 7.171 17.327 1.00 93.50 176 PRO A CA 1
ATOM 1446 C C . PRO A 1 176 ? 4.950 6.721 17.844 1.00 93.50 176 PRO A C 1
ATOM 1448 O O . PRO A 1 176 ? 5.825 6.285 17.094 1.00 93.50 176 PRO A O 1
ATOM 1451 N N . THR A 1 177 ? 5.115 6.765 19.164 1.00 95.06 177 THR A N 1
ATOM 1452 C CA . THR A 1 177 ? 6.229 6.090 19.842 1.00 95.06 177 THR A CA 1
ATOM 1453 C C . THR A 1 177 ? 6.131 4.575 19.652 1.00 95.06 177 THR A C 1
ATOM 1455 O O . THR A 1 177 ? 5.051 4.037 19.399 1.00 95.06 177 THR A O 1
ATOM 1458 N N . LYS A 1 178 ? 7.239 3.851 19.868 1.00 94.00 178 LYS A N 1
ATOM 1459 C CA . LYS A 1 178 ? 7.249 2.380 19.788 1.00 94.00 178 LYS A CA 1
ATOM 1460 C C . LYS A 1 178 ? 6.167 1.735 20.665 1.00 94.00 178 LYS A C 1
ATOM 1462 O O . LYS A 1 178 ? 5.519 0.795 20.221 1.00 94.00 178 LYS A O 1
ATOM 1467 N N . ASN A 1 179 ? 5.942 2.247 21.877 1.00 94.75 179 ASN A N 1
ATOM 1468 C CA . ASN A 1 179 ? 4.935 1.704 22.794 1.00 94.75 179 ASN A CA 1
ATOM 1469 C C . ASN A 1 179 ? 3.504 1.956 22.298 1.00 94.75 179 ASN A C 1
ATOM 1471 O O . ASN A 1 179 ? 2.681 1.042 22.341 1.00 94.75 179 ASN A O 1
ATOM 1475 N N . GLN A 1 180 ? 3.229 3.165 21.791 1.00 96.44 180 GLN A N 1
ATOM 1476 C CA . GLN A 1 180 ? 1.939 3.502 21.182 1.00 96.44 180 GLN A CA 1
ATOM 1477 C C . GLN A 1 180 ? 1.656 2.587 19.986 1.00 96.44 180 GLN A C 1
ATOM 1479 O O . GLN A 1 180 ? 0.622 1.923 19.965 1.00 96.44 180 GLN A O 1
ATOM 1484 N N . ASP A 1 181 ? 2.596 2.490 19.040 1.00 95.75 181 ASP A N 1
ATOM 1485 C CA . ASP A 1 181 ? 2.451 1.641 17.853 1.00 95.75 181 ASP A CA 1
ATOM 1486 C C . ASP A 1 181 ? 2.267 0.167 18.229 1.00 95.75 181 ASP A C 1
ATOM 1488 O O . ASP A 1 181 ? 1.317 -0.463 17.778 1.00 95.75 181 ASP A O 1
ATOM 1492 N N . THR A 1 182 ? 3.109 -0.364 19.124 1.00 95.62 182 THR A N 1
ATOM 1493 C CA . THR A 1 182 ? 3.039 -1.769 19.561 1.00 95.62 182 THR A CA 1
ATOM 1494 C C . THR A 1 182 ? 1.675 -2.102 20.165 1.00 95.62 182 THR A C 1
ATOM 1496 O O . THR A 1 182 ? 1.124 -3.164 19.882 1.00 95.62 182 THR A O 1
ATOM 1499 N N . PHE A 1 183 ? 1.102 -1.208 20.978 1.00 97.44 183 PHE A N 1
ATOM 1500 C CA . PHE A 1 183 ? -0.225 -1.422 21.552 1.00 97.44 183 PHE A CA 1
ATOM 1501 C C . PHE A 1 183 ? -1.327 -1.322 20.490 1.00 97.44 183 PHE A C 1
ATOM 1503 O O . PHE A 1 183 ? -2.126 -2.247 20.356 1.00 97.44 183 PHE A O 1
ATOM 1510 N N . ILE A 1 184 ? -1.357 -0.229 19.721 1.00 96.94 184 ILE A N 1
ATOM 1511 C CA . ILE A 1 184 ? -2.400 0.055 18.721 1.00 96.94 184 ILE A CA 1
ATOM 1512 C C . ILE A 1 184 ? -2.422 -1.025 17.632 1.00 96.94 184 ILE A C 1
ATOM 1514 O O . ILE A 1 184 ? -3.484 -1.515 17.254 1.00 96.94 184 ILE A O 1
ATOM 1518 N N . ARG A 1 185 ? -1.247 -1.472 17.176 1.00 95.38 185 ARG A N 1
ATOM 1519 C CA . ARG A 1 185 ? -1.087 -2.477 16.117 1.00 95.38 185 ARG A CA 1
ATOM 1520 C C . ARG A 1 185 ? -1.649 -3.849 16.485 1.00 95.38 185 ARG A C 1
ATOM 1522 O O . ARG A 1 185 ? -1.968 -4.628 15.587 1.00 95.38 185 ARG A O 1
ATOM 1529 N N . ARG A 1 186 ? -1.837 -4.150 17.776 1.00 95.50 186 ARG A N 1
ATOM 1530 C CA . ARG A 1 186 ? -2.559 -5.360 18.216 1.00 95.50 186 ARG A CA 1
ATOM 1531 C C . ARG A 1 186 ? -4.016 -5.347 17.755 1.00 95.50 186 ARG A C 1
ATOM 1533 O O . ARG A 1 186 ? -4.540 -6.416 17.473 1.00 95.50 186 ARG A O 1
ATOM 1540 N N . GLY A 1 187 ? -4.614 -4.160 17.624 1.00 95.69 187 GLY A N 1
ATOM 1541 C CA . GLY A 1 187 ? -5.945 -3.947 17.053 1.00 95.69 187 GLY A CA 1
ATOM 1542 C C . GLY A 1 187 ? -5.957 -3.681 15.547 1.00 95.69 187 GLY A C 1
ATOM 1543 O O . GLY A 1 187 ? -6.996 -3.336 14.999 1.00 95.69 187 GLY A O 1
ATOM 1544 N N . TYR A 1 188 ? -4.816 -3.813 14.860 1.00 94.81 188 TYR A N 1
ATOM 1545 C CA . TYR A 1 188 ? -4.751 -3.656 13.409 1.00 94.81 188 TYR A CA 1
ATOM 1546 C C . TYR A 1 188 ? -5.008 -5.001 12.716 1.00 94.81 188 TYR A C 1
ATOM 1548 O O . TYR A 1 188 ? -4.151 -5.903 12.695 1.00 94.81 188 TYR A O 1
ATOM 1556 N N . TYR A 1 189 ? -6.211 -5.127 12.157 1.00 94.12 189 TYR A N 1
ATOM 1557 C CA . TYR A 1 189 ? -6.700 -6.311 11.455 1.00 94.12 189 TYR A CA 1
ATOM 1558 C C . TYR A 1 189 ? -6.944 -6.022 9.969 1.00 94.12 189 TYR A C 1
ATOM 1560 O O . TYR A 1 189 ? -7.151 -4.881 9.559 1.00 94.12 189 TYR A O 1
ATOM 1568 N N . GLY A 1 190 ? -6.865 -7.075 9.153 1.00 90.19 190 GLY A N 1
ATOM 1569 C CA . GLY A 1 190 ? -7.210 -7.014 7.734 1.00 90.19 190 GLY A CA 1
ATOM 1570 C C . GLY A 1 190 ? -8.715 -7.144 7.500 1.00 90.19 190 GLY A C 1
ATOM 1571 O O . GLY A 1 190 ? -9.509 -7.172 8.438 1.00 90.19 190 GLY A O 1
ATOM 1572 N N . GLY A 1 191 ? -9.107 -7.258 6.231 1.00 90.56 191 GLY A N 1
ATOM 1573 C CA . GLY A 1 191 ? -10.495 -7.538 5.870 1.00 90.56 191 GLY A CA 1
ATOM 1574 C C . GLY A 1 191 ? -10.972 -8.904 6.375 1.00 90.56 191 GLY A C 1
ATOM 1575 O O . GLY A 1 191 ? -10.191 -9.851 6.488 1.00 90.56 191 GLY A O 1
ATOM 1576 N N . ARG A 1 192 ? -12.275 -9.006 6.646 1.00 92.06 192 ARG A N 1
ATOM 1577 C CA . ARG A 1 192 ? -12.939 -10.263 6.998 1.00 92.06 192 ARG A CA 1
ATOM 1578 C C . ARG A 1 192 ? -13.221 -11.086 5.743 1.00 92.06 192 ARG A C 1
ATOM 1580 O O . ARG A 1 192 ? -13.893 -10.609 4.833 1.00 92.06 192 ARG A O 1
ATOM 1587 N N . SER A 1 193 ? -12.770 -12.334 5.735 1.00 90.56 193 SER A N 1
ATOM 1588 C CA . SER A 1 193 ? -13.063 -13.305 4.682 1.00 90.56 193 SER A CA 1
ATOM 1589 C C . SER A 1 193 ? -13.335 -14.663 5.320 1.00 90.56 193 SER A C 1
ATOM 1591 O O . SER A 1 193 ? -12.399 -15.337 5.734 1.00 90.56 193 SER A O 1
ATOM 1593 N N . ASP A 1 194 ? -14.609 -15.051 5.384 1.00 89.31 194 ASP A N 1
ATOM 1594 C CA . ASP A 1 194 ? -15.076 -16.301 5.993 1.00 89.31 194 ASP A CA 1
ATOM 1595 C C . ASP A 1 194 ? -15.911 -17.117 5.000 1.00 89.31 194 ASP A C 1
ATOM 1597 O O . ASP A 1 194 ? -16.642 -16.566 4.172 1.00 89.31 194 ASP A O 1
ATOM 1601 N N . VAL A 1 195 ? -15.865 -18.443 5.139 1.00 89.81 195 VAL A N 1
ATOM 1602 C CA . VAL A 1 195 ? -16.737 -19.370 4.407 1.00 89.81 195 VAL A CA 1
ATOM 1603 C C . VAL A 1 195 ? -17.851 -19.845 5.336 1.00 89.81 195 VAL A C 1
ATOM 1605 O O . VAL A 1 195 ? -17.650 -20.735 6.155 1.00 89.81 195 VAL A O 1
ATOM 1608 N N . PHE A 1 196 ? -19.048 -19.273 5.194 1.00 87.94 196 PHE A N 1
ATOM 1609 C CA . PHE A 1 196 ? -20.231 -19.712 5.954 1.00 87.94 196 PHE A CA 1
ATOM 1610 C C . PHE A 1 196 ? -20.973 -20.866 5.278 1.00 87.94 196 PHE A C 1
ATOM 1612 O O . PHE A 1 196 ? -21.540 -21.731 5.939 1.00 87.94 196 PHE A O 1
ATOM 1619 N N . LYS A 1 197 ? -20.997 -20.859 3.943 1.00 91.50 197 LYS A N 1
ATOM 1620 C CA . LYS A 1 197 ? -21.575 -21.912 3.109 1.00 91.50 197 LYS A CA 1
ATOM 1621 C C . LYS A 1 197 ? -20.571 -22.224 2.000 1.00 91.50 197 LYS A C 1
ATOM 1623 O O . LYS A 1 197 ? -20.274 -21.328 1.215 1.00 91.50 197 LYS A O 1
ATOM 1628 N N . PRO A 1 198 ? -20.033 -23.452 1.922 1.00 93.00 198 PRO A N 1
ATOM 1629 C CA . PRO A 1 198 ? -18.974 -23.784 0.967 1.00 93.00 198 PRO A CA 1
ATOM 1630 C C . PRO A 1 198 ? -19.475 -23.910 -0.477 1.00 93.00 198 PRO A C 1
ATOM 1632 O O . PRO A 1 198 ? -18.672 -23.918 -1.404 1.00 93.00 198 PRO A O 1
ATOM 1635 N N . LYS A 1 199 ? -20.792 -24.046 -0.673 1.00 94.50 199 LYS A N 1
ATOM 1636 C CA . LYS A 1 199 ? -21.435 -24.183 -1.982 1.00 94.50 199 LYS A CA 1
ATOM 1637 C C . LYS A 1 199 ? -22.741 -23.396 -2.010 1.00 94.50 199 LYS A C 1
ATOM 1639 O O . LYS A 1 199 ? -23.415 -23.268 -0.986 1.00 94.50 199 LYS A O 1
ATOM 1644 N N . GLY A 1 200 ? -23.099 -22.913 -3.192 1.00 93.75 200 GLY A N 1
ATOM 1645 C CA . GLY A 1 200 ? -24.378 -22.277 -3.473 1.00 93.75 200 GLY A CA 1
ATOM 1646 C C . GLY A 1 200 ? -24.583 -22.129 -4.977 1.00 93.75 200 GLY A C 1
ATOM 1647 O O . GLY A 1 200 ? -23.618 -22.125 -5.738 1.00 93.75 200 GLY A O 1
ATOM 1648 N N . GLU A 1 201 ? -25.840 -22.016 -5.385 1.00 96.31 201 GLU A N 1
ATOM 1649 C CA . GLU A 1 201 ? -26.273 -21.864 -6.776 1.00 96.31 201 GLU A CA 1
ATOM 1650 C C . GLU A 1 201 ? -27.136 -20.602 -6.887 1.00 96.31 201 GLU A C 1
ATOM 1652 O O . GLU A 1 201 ? -27.762 -20.202 -5.905 1.00 96.31 201 GLU A O 1
ATOM 1657 N N . ASN A 1 202 ? -27.162 -19.966 -8.065 1.00 96.56 202 ASN A N 1
ATOM 1658 C CA . ASN A 1 202 ? -27.968 -18.764 -8.340 1.00 96.56 202 ASN A CA 1
ATOM 1659 C C . ASN A 1 202 ? -27.766 -17.629 -7.313 1.00 96.56 202 ASN A C 1
ATOM 1661 O O . ASN A 1 202 ? -28.720 -17.068 -6.776 1.00 96.56 202 ASN A O 1
ATOM 1665 N N . LEU A 1 203 ? -26.504 -17.315 -7.005 1.00 95.62 203 LEU A N 1
ATOM 1666 C CA . LEU A 1 203 ? -26.137 -16.326 -5.990 1.00 95.62 203 LEU A CA 1
ATOM 1667 C C . LEU A 1 203 ? -26.043 -14.905 -6.561 1.00 95.62 203 LEU A C 1
ATOM 1669 O O . LEU A 1 203 ? -25.691 -14.706 -7.722 1.00 95.62 203 LEU A O 1
ATOM 1673 N N . PHE A 1 204 ? -26.264 -13.915 -5.696 1.00 96.06 204 PHE A N 1
ATOM 1674 C CA . PHE A 1 204 ? -26.018 -12.503 -5.985 1.00 96.06 204 PHE A CA 1
ATOM 1675 C C . PHE A 1 204 ? -24.674 -12.057 -5.394 1.00 96.06 204 PHE A C 1
ATOM 1677 O O . PHE A 1 204 ? -24.363 -12.374 -4.244 1.00 96.06 204 PHE A O 1
ATOM 1684 N N . TYR A 1 205 ? -23.891 -11.302 -6.172 1.00 94.62 205 TYR A N 1
ATOM 1685 C CA . TYR A 1 205 ? -22.630 -10.698 -5.735 1.00 94.62 205 TYR A CA 1
ATOM 1686 C C . TYR A 1 205 ? -22.820 -9.198 -5.508 1.00 94.62 205 TYR A C 1
ATOM 1688 O O . TYR A 1 205 ? -23.209 -8.470 -6.421 1.00 94.62 205 TYR A O 1
ATOM 1696 N N . TYR A 1 206 ? -22.522 -8.745 -4.292 1.00 95.75 206 TYR A N 1
ATOM 1697 C CA . TYR A 1 206 ? -22.570 -7.339 -3.905 1.00 95.75 206 TYR A CA 1
ATOM 1698 C C . TYR A 1 206 ? -21.172 -6.886 -3.496 1.00 95.75 206 TYR A C 1
ATOM 1700 O O . TYR A 1 206 ? -20.505 -7.565 -2.717 1.00 95.75 206 TYR A O 1
ATOM 1708 N N . ASP A 1 207 ? -20.752 -5.730 -4.002 1.00 94.25 207 ASP A N 1
ATOM 1709 C CA . ASP A 1 207 ? -19.449 -5.134 -3.717 1.00 94.25 207 ASP A CA 1
ATOM 1710 C C . ASP A 1 207 ? -19.631 -3.659 -3.363 1.00 94.25 207 ASP A C 1
ATOM 1712 O O . ASP A 1 207 ? -20.432 -2.947 -3.977 1.00 94.25 207 ASP A O 1
ATOM 1716 N N . VAL A 1 208 ? -18.897 -3.200 -2.355 1.00 92.12 208 VAL A N 1
ATOM 1717 C CA . VAL A 1 208 ? -18.956 -1.807 -1.926 1.00 92.12 208 VAL A CA 1
ATOM 1718 C C . VAL A 1 208 ? -18.069 -0.982 -2.844 1.00 92.12 208 VAL A C 1
ATOM 1720 O O . VAL A 1 208 ? -16.864 -1.205 -2.970 1.00 92.12 208 VAL A O 1
ATOM 1723 N N . ASN A 1 209 ? -18.654 0.046 -3.449 1.00 88.81 209 ASN A N 1
ATOM 1724 C CA . ASN A 1 209 ? -17.919 0.963 -4.306 1.00 88.81 209 ASN A CA 1
ATOM 1725 C C . ASN A 1 209 ? -16.852 1.721 -3.509 1.00 88.81 209 ASN A C 1
ATOM 1727 O O . ASN A 1 209 ? -17.155 2.685 -2.814 1.00 88.81 209 ASN A O 1
ATOM 1731 N N . SER A 1 210 ? -15.590 1.317 -3.668 1.00 91.00 210 SER A N 1
ATOM 1732 C CA . SER A 1 210 ? -14.442 1.968 -3.027 1.00 91.00 210 SER A CA 1
ATOM 1733 C C . SER A 1 210 ? -14.557 2.011 -1.494 1.00 91.00 210 SER A C 1
ATOM 1735 O O . SER A 1 210 ? -14.440 3.083 -0.906 1.00 91.00 210 SER A O 1
ATOM 1737 N N . LEU A 1 211 ? -14.748 0.850 -0.850 1.00 94.69 211 LEU A N 1
ATOM 1738 C CA . LEU A 1 211 ? -14.950 0.725 0.604 1.00 94.69 211 LEU A CA 1
ATOM 1739 C C . LEU A 1 211 ? -14.003 1.591 1.454 1.00 94.69 211 LEU A C 1
ATOM 1741 O O . LEU A 1 211 ? -14.469 2.437 2.207 1.00 94.69 211 LEU A O 1
ATOM 1745 N N . TYR A 1 212 ? -12.681 1.413 1.336 1.00 95.44 212 TYR A N 1
ATOM 1746 C CA . TYR A 1 212 ? -11.731 2.176 2.158 1.00 95.44 212 TYR A CA 1
ATOM 1747 C C . TYR A 1 212 ? -11.783 3.687 1.889 1.00 95.44 212 TYR A C 1
ATOM 1749 O O . TYR A 1 212 ? -11.895 4.430 2.858 1.00 95.44 212 TYR A O 1
ATOM 1757 N N . PRO A 1 213 ? -11.769 4.168 0.629 1.00 96.69 213 PRO A N 1
ATOM 1758 C CA . PRO A 1 213 ? -12.037 5.574 0.340 1.00 96.69 213 PRO A CA 1
ATOM 1759 C C . PRO A 1 213 ? -13.338 6.105 0.949 1.00 96.69 213 PRO A C 1
ATOM 1761 O O . PRO A 1 213 ? -13.331 7.185 1.524 1.00 96.69 213 PRO A O 1
ATOM 1764 N N . PHE A 1 214 ? -14.437 5.351 0.872 1.00 96.19 214 PHE A N 1
ATOM 1765 C CA . PHE A 1 214 ? -15.706 5.748 1.483 1.00 96.19 214 PHE A CA 1
ATOM 1766 C C . PHE A 1 214 ? -15.559 5.930 2.999 1.00 96.19 214 PHE A C 1
ATOM 1768 O O . PHE A 1 214 ? -15.898 6.988 3.518 1.00 96.19 214 PHE A O 1
ATOM 1775 N N . ILE A 1 215 ? -14.947 4.964 3.698 1.00 95.94 215 ILE A N 1
ATOM 1776 C CA . ILE A 1 215 ? -14.674 5.091 5.139 1.00 95.94 215 ILE A CA 1
ATOM 1777 C C . ILE A 1 215 ? -13.777 6.298 5.437 1.00 95.94 215 ILE A C 1
ATOM 1779 O O . ILE A 1 215 ? -14.030 7.038 6.383 1.00 95.94 215 ILE A O 1
ATOM 1783 N N . MET A 1 216 ? -12.751 6.519 4.609 1.00 96.19 216 MET A N 1
ATOM 1784 C CA . MET A 1 216 ? -11.859 7.670 4.724 1.00 96.19 216 MET A CA 1
ATOM 1785 C C . MET A 1 216 ? -12.572 9.003 4.531 1.00 96.19 216 MET A C 1
ATOM 1787 O O . MET A 1 216 ? -12.088 9.988 5.057 1.00 96.19 216 MET A O 1
ATOM 1791 N N . LYS A 1 217 ? -13.665 9.078 3.777 1.00 96.25 217 LYS A N 1
ATOM 1792 C CA . LYS A 1 217 ? -14.390 10.330 3.551 1.00 96.25 217 LYS A CA 1
ATOM 1793 C C . LYS A 1 217 ? -15.434 10.583 4.638 1.00 96.25 217 LYS A C 1
ATOM 1795 O O . LYS A 1 217 ? -15.492 11.675 5.178 1.00 96.25 217 LYS A O 1
ATOM 1800 N N . GLU A 1 218 ? -16.250 9.578 4.938 1.00 96.19 218 GLU A N 1
ATOM 1801 C CA . GLU A 1 218 ? -17.529 9.786 5.630 1.00 96.19 218 GLU A CA 1
ATOM 1802 C C . GLU A 1 218 ? -17.432 9.769 7.161 1.00 96.19 218 GLU A C 1
ATOM 1804 O O . GLU A 1 218 ? -18.306 10.308 7.838 1.00 96.19 218 GLU A O 1
ATOM 1809 N N . TYR A 1 219 ? -16.406 9.129 7.733 1.00 95.62 219 TYR A N 1
ATOM 1810 C CA . TYR A 1 219 ? -16.369 8.858 9.173 1.00 95.62 219 TYR A CA 1
ATOM 1811 C C . TYR A 1 219 ? -15.307 9.680 9.911 1.00 95.62 219 TYR A C 1
ATOM 1813 O O . TYR A 1 219 ? -14.198 9.856 9.400 1.00 95.62 219 TYR A O 1
ATOM 1821 N N . PRO A 1 220 ? -15.602 10.131 11.148 1.00 94.94 220 PRO A N 1
ATOM 1822 C CA . PRO A 1 220 ? -14.613 10.748 12.023 1.00 94.94 220 PRO A CA 1
ATOM 1823 C C . PRO A 1 220 ? -13.399 9.847 12.268 1.00 94.94 220 PRO A C 1
ATOM 1825 O O . PRO A 1 220 ? -13.542 8.634 12.430 1.00 94.94 220 PRO A O 1
ATOM 1828 N N . MET A 1 221 ? -12.215 10.449 12.369 1.00 94.00 221 MET A N 1
ATOM 1829 C CA . MET A 1 221 ? -10.941 9.734 12.482 1.00 94.00 221 MET A CA 1
ATOM 1830 C C . MET A 1 221 ? -10.228 10.022 13.810 1.00 94.00 221 MET A C 1
ATOM 1832 O O . MET A 1 221 ? -10.391 11.108 14.373 1.00 94.00 221 MET A O 1
ATOM 1836 N N . PRO A 1 222 ? -9.426 9.066 14.325 1.00 93.81 222 PRO A N 1
ATOM 1837 C CA . PRO A 1 222 ? -8.517 9.319 15.438 1.00 93.81 222 PRO A CA 1
ATOM 1838 C C . PRO A 1 222 ? -7.396 10.261 14.995 1.00 93.81 222 PRO A C 1
ATOM 1840 O O . PRO A 1 222 ? -6.611 9.932 14.103 1.00 93.81 222 PRO A O 1
ATOM 1843 N N . CYS A 1 223 ? -7.313 11.429 15.629 1.00 91.75 223 CYS A N 1
ATOM 1844 C CA . CYS A 1 223 ? -6.327 12.456 15.306 1.00 91.75 223 CYS A CA 1
ATOM 1845 C C . CYS A 1 223 ? -5.514 12.883 16.536 1.00 91.75 223 CYS A C 1
ATOM 1847 O O . CYS A 1 223 ? -5.912 12.668 17.683 1.00 91.75 223 CYS A O 1
ATOM 1849 N N . GLY A 1 224 ? -4.357 13.495 16.273 1.00 90.69 224 GLY A N 1
ATOM 1850 C CA . GLY A 1 224 ? -3.481 14.046 17.302 1.00 90.69 224 GLY A CA 1
ATOM 1851 C C . GLY A 1 224 ? -2.684 13.002 18.088 1.00 90.69 224 GLY A C 1
ATOM 1852 O O . GLY A 1 224 ? -2.470 11.866 17.652 1.00 90.69 224 GLY A O 1
ATOM 1853 N N . VAL A 1 225 ? -2.193 13.427 19.252 1.00 94.94 225 VAL A N 1
ATOM 1854 C CA . VAL A 1 225 ? -1.371 12.598 20.138 1.00 94.94 225 VAL A CA 1
ATOM 1855 C C . VAL A 1 225 ? -2.286 11.738 21.014 1.00 94.94 225 VAL A C 1
ATOM 1857 O O . VAL A 1 225 ? -3.084 12.292 21.771 1.00 94.94 225 VAL A O 1
ATOM 1860 N N . PRO A 1 226 ? -2.168 10.400 20.979 1.00 96.62 226 PRO A N 1
ATOM 1861 C CA . PRO A 1 226 ? -3.003 9.557 21.815 1.00 96.62 226 PRO A CA 1
ATOM 1862 C C . PRO A 1 226 ? -2.638 9.645 23.295 1.00 96.62 226 PRO A C 1
ATOM 1864 O O . PRO A 1 226 ? -1.457 9.620 23.663 1.00 96.62 226 PRO A O 1
ATOM 1867 N N . VAL A 1 227 ? -3.661 9.627 24.147 1.00 97.50 227 VAL A N 1
ATOM 1868 C CA . VAL A 1 227 ? -3.534 9.662 25.609 1.00 97.50 227 VAL A CA 1
ATOM 1869 C C . VAL A 1 227 ? -3.743 8.264 26.178 1.00 97.50 227 VAL A C 1
ATOM 1871 O O . VAL A 1 227 ? -4.733 7.598 25.880 1.00 97.50 227 VAL A O 1
ATOM 1874 N N . TRP A 1 228 ? -2.791 7.795 26.986 1.00 98.12 228 TRP A N 1
ATOM 1875 C CA . TRP A 1 228 ? -2.881 6.492 27.643 1.00 98.12 228 TRP A CA 1
ATOM 1876 C C . TRP A 1 228 ? -3.788 6.548 28.871 1.00 98.12 228 TRP A C 1
ATOM 1878 O O . TRP A 1 228 ? -3.575 7.362 29.769 1.00 98.12 228 TRP A O 1
ATOM 1888 N N . HIS A 1 229 ? -4.711 5.598 28.968 1.00 98.12 229 HIS A N 1
ATOM 1889 C CA . HIS A 1 229 ? -5.549 5.375 30.137 1.00 98.12 229 HIS A CA 1
ATOM 1890 C C . HIS A 1 229 ? -5.302 3.970 30.685 1.00 98.12 229 HIS A C 1
ATOM 1892 O O . HIS A 1 229 ? -5.440 2.975 29.976 1.00 98.12 229 HIS A O 1
ATOM 1898 N N . ARG A 1 230 ? -4.917 3.896 31.966 1.00 97.38 230 ARG A N 1
ATOM 1899 C CA . ARG A 1 230 ? -4.561 2.638 32.649 1.00 97.38 230 ARG A CA 1
ATOM 1900 C C . ARG A 1 230 ? -5.766 1.806 33.079 1.00 97.38 230 ARG A C 1
ATOM 1902 O O . ARG A 1 230 ? -5.598 0.606 33.257 1.00 97.38 230 ARG A O 1
ATOM 1909 N N . ASN A 1 231 ? -6.911 2.450 33.290 1.00 96.25 231 ASN A N 1
ATOM 1910 C CA . ASN A 1 231 ? -8.145 1.815 33.728 1.00 96.25 231 ASN A CA 1
ATOM 1911 C C . ASN A 1 231 ? -9.346 2.548 33.106 1.00 96.25 231 ASN A C 1
ATOM 1913 O O . ASN A 1 231 ? -9.393 3.781 33.147 1.00 96.25 231 ASN A O 1
ATOM 1917 N N . PHE A 1 232 ? -10.286 1.792 32.540 1.00 96.88 232 PHE A N 1
ATOM 1918 C CA . PHE A 1 232 ? -11.576 2.275 32.038 1.00 96.88 232 PHE A CA 1
ATOM 1919 C C . PHE A 1 232 ? -12.770 1.799 32.880 1.00 96.88 232 PHE A C 1
ATOM 1921 O O . PHE A 1 232 ? -13.914 1.960 32.467 1.00 96.88 232 PHE A O 1
ATOM 1928 N N . GLU A 1 233 ? -12.535 1.240 34.064 1.00 90.25 233 GLU A N 1
ATOM 1929 C CA . GLU A 1 233 ? -13.590 0.879 35.008 1.00 90.25 233 GLU A CA 1
ATOM 1930 C C . GLU A 1 233 ? -14.555 2.050 35.260 1.00 90.25 233 GLU A C 1
ATOM 1932 O O . GLU A 1 233 ? -14.141 3.190 35.490 1.00 90.25 233 GLU A O 1
ATOM 1937 N N . GLY A 1 234 ? -15.857 1.769 35.152 1.00 87.00 234 GLY A N 1
ATOM 1938 C CA . GLY A 1 234 ? -16.925 2.762 35.292 1.00 87.00 234 GLY A CA 1
ATOM 1939 C C . GLY A 1 234 ? -17.034 3.776 34.145 1.00 87.00 234 GLY A C 1
ATOM 1940 O O . GLY A 1 234 ? -17.823 4.713 34.247 1.00 87.00 234 GLY A O 1
ATOM 1941 N N . LYS A 1 235 ? -16.258 3.638 33.060 1.00 92.75 235 LYS A N 1
ATOM 1942 C CA . LYS A 1 235 ? -16.412 4.473 31.861 1.00 92.75 2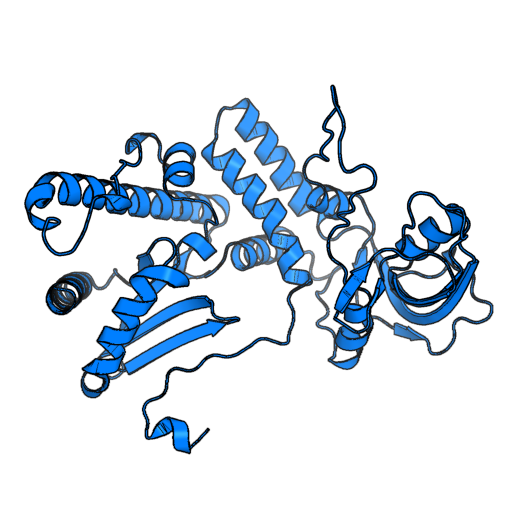35 LYS A CA 1
ATOM 1943 C C . LYS A 1 235 ? -17.412 3.853 30.895 1.00 92.75 235 LYS A C 1
ATOM 1945 O O . LYS A 1 235 ? -17.255 2.714 30.466 1.00 92.75 235 LYS A O 1
ATOM 1950 N N . GLU A 1 236 ? -18.376 4.665 30.480 1.00 93.69 236 GLU A N 1
ATOM 1951 C CA . GLU A 1 236 ? -19.307 4.323 29.409 1.00 93.69 236 GLU A CA 1
ATOM 1952 C C . GLU A 1 236 ? -18.569 4.152 28.080 1.00 93.69 236 GLU A C 1
ATOM 1954 O O . GLU A 1 236 ? -17.810 5.036 27.665 1.00 93.69 236 GLU A O 1
ATOM 1959 N N . LEU A 1 237 ? -18.823 3.041 27.383 1.00 95.38 237 LEU A N 1
ATOM 1960 C CA . LEU A 1 237 ? -18.158 2.707 26.120 1.00 95.38 237 LEU A CA 1
ATOM 1961 C C . LEU A 1 237 ? -18.351 3.798 25.053 1.00 95.38 237 LEU A C 1
ATOM 1963 O O . LEU A 1 237 ? -17.420 4.097 24.305 1.00 95.38 237 LEU A O 1
ATOM 1967 N N . ASP A 1 238 ? -19.522 4.439 25.018 1.00 96.38 238 ASP A N 1
ATOM 1968 C CA . ASP A 1 238 ? -19.846 5.495 24.049 1.00 96.38 238 ASP A CA 1
ATOM 1969 C C . ASP A 1 238 ? -18.981 6.752 24.215 1.00 96.38 238 ASP A C 1
ATOM 1971 O O . ASP A 1 238 ? -18.724 7.452 23.232 1.00 96.38 238 ASP A O 1
ATOM 1975 N N . SER A 1 239 ? -18.451 6.986 25.421 1.00 96.00 239 SER A N 1
ATOM 1976 C CA . SER A 1 239 ? -17.521 8.087 25.707 1.00 96.00 239 SER A CA 1
ATOM 1977 C C . SER A 1 239 ? -16.092 7.825 25.220 1.00 96.00 239 SER A C 1
ATOM 1979 O O . SER A 1 239 ? -15.275 8.745 25.173 1.00 96.00 239 SER A O 1
ATOM 1981 N N . LEU A 1 240 ? -15.769 6.579 24.864 1.00 97.75 240 LEU A N 1
ATOM 1982 C CA . LEU A 1 240 ? -14.428 6.185 24.453 1.00 97.75 240 LEU A CA 1
ATOM 1983 C C . LEU A 1 240 ? -14.269 6.328 22.935 1.00 97.75 240 LEU A C 1
ATOM 1985 O O . LEU A 1 240 ? -15.131 5.914 22.155 1.00 97.75 240 LEU A O 1
ATOM 1989 N N . PHE A 1 241 ? -13.135 6.883 22.514 1.00 98.19 241 PHE A N 1
ATOM 1990 C CA . PHE A 1 241 ? -12.749 6.982 21.110 1.00 98.19 241 PHE A CA 1
ATOM 1991 C C . PHE A 1 241 ? -11.258 6.683 20.943 1.00 98.19 241 PHE A C 1
ATOM 1993 O O . PHE A 1 241 ? -10.416 7.469 21.373 1.00 98.19 241 PHE A O 1
ATOM 2000 N N . GLY A 1 242 ? -10.912 5.532 20.366 1.00 97.88 242 GLY A N 1
ATOM 2001 C CA . GLY A 1 242 ? -9.515 5.111 20.225 1.00 97.88 242 GLY A CA 1
ATOM 2002 C C . GLY A 1 242 ? -9.328 3.599 20.213 1.00 97.88 242 GLY A C 1
ATOM 2003 O O . GLY A 1 242 ? -10.235 2.867 19.833 1.00 97.88 242 GLY A O 1
ATOM 2004 N N . PHE A 1 243 ? -8.150 3.125 20.620 1.00 98.44 243 PHE A N 1
ATOM 2005 C CA . PHE A 1 243 ? -7.808 1.699 20.635 1.00 98.44 243 PHE A CA 1
ATOM 2006 C C . PHE A 1 243 ? -7.795 1.170 22.065 1.00 98.44 243 PHE A C 1
ATOM 2008 O O . PHE A 1 243 ? -7.032 1.650 22.908 1.00 98.44 243 PHE A O 1
ATOM 2015 N N . ILE A 1 244 ? -8.635 0.175 22.331 1.00 98.56 244 ILE A N 1
ATOM 2016 C CA . ILE A 1 244 ? -8.991 -0.278 23.675 1.00 98.56 244 ILE A CA 1
ATOM 2017 C C . ILE A 1 244 ? -8.695 -1.768 23.790 1.00 98.56 244 ILE A C 1
ATOM 2019 O O . ILE A 1 244 ? -9.176 -2.561 22.986 1.00 98.56 244 ILE A O 1
ATOM 2023 N N . GLU A 1 245 ? -7.926 -2.151 24.806 1.00 98.62 245 GLU A N 1
ATOM 2024 C CA . GLU A 1 245 ? -7.879 -3.533 25.269 1.00 98.62 245 GLU A CA 1
ATOM 2025 C C . GLU A 1 245 ? -9.145 -3.811 26.079 1.00 98.62 245 GLU A C 1
ATOM 2027 O O . GLU A 1 245 ? -9.413 -3.125 27.068 1.00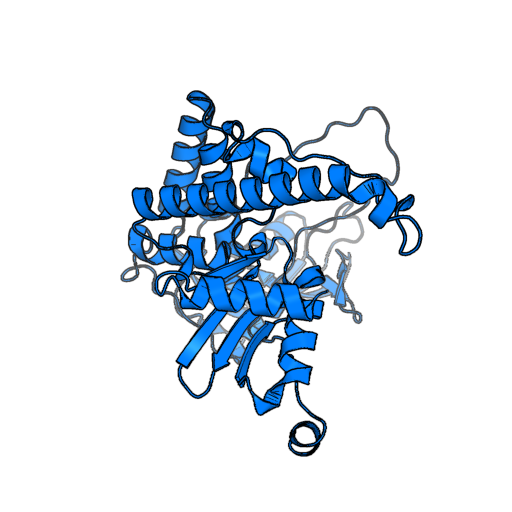 98.62 245 GLU A O 1
ATOM 2032 N N . ALA A 1 246 ? -9.923 -4.797 25.649 1.00 98.25 246 ALA A N 1
ATOM 2033 C CA . ALA A 1 246 ? -11.187 -5.159 26.269 1.00 98.25 246 ALA A CA 1
ATOM 2034 C C . ALA A 1 246 ? -11.270 -6.670 26.481 1.00 98.25 246 ALA A C 1
ATOM 2036 O O . ALA A 1 246 ? -10.789 -7.456 25.658 1.00 98.25 246 ALA A O 1
ATOM 2037 N N . TYR A 1 247 ? -11.908 -7.062 27.580 1.00 98.00 247 TYR A N 1
ATOM 2038 C CA . TYR A 1 247 ? -12.419 -8.414 27.753 1.00 98.00 247 TYR A CA 1
ATOM 2039 C C . TYR A 1 247 ? -13.802 -8.482 27.109 1.00 98.00 247 TYR A C 1
ATOM 2041 O O . TYR A 1 247 ? -14.667 -7.659 27.414 1.00 98.00 247 TYR A O 1
ATOM 2049 N N . VAL A 1 248 ? -13.994 -9.437 26.202 1.00 97.88 248 VAL A N 1
ATOM 2050 C CA . VAL A 1 248 ? -15.225 -9.572 25.423 1.00 97.88 248 VAL A CA 1
ATOM 2051 C C . VAL A 1 248 ? -15.829 -10.958 25.604 1.00 97.88 248 VAL A C 1
ATOM 2053 O O . VAL A 1 248 ? -15.114 -11.965 25.649 1.00 97.88 248 VAL A O 1
ATOM 2056 N N . VAL A 1 249 ? -17.156 -11.004 25.698 1.00 98.25 249 VAL A N 1
ATOM 2057 C CA . VAL A 1 249 ? -17.946 -12.236 25.695 1.00 98.25 249 VAL A CA 1
ATOM 2058 C C . VAL A 1 249 ? -18.887 -12.190 24.502 1.00 98.25 249 VAL A C 1
ATOM 2060 O O . VAL A 1 249 ? -19.873 -11.461 24.479 1.00 98.25 249 VAL A O 1
ATOM 2063 N N . CYS A 1 250 ? -18.553 -12.971 23.483 1.00 98.19 250 CYS A N 1
ATOM 2064 C CA . CYS A 1 250 ? -19.379 -13.164 22.307 1.00 98.19 250 CYS A CA 1
ATOM 2065 C C . CYS A 1 250 ? -20.423 -14.267 22.568 1.00 98.19 250 CYS A C 1
ATOM 2067 O O . CYS A 1 250 ? -20.028 -15.372 22.964 1.00 98.19 250 CYS A O 1
ATOM 2069 N N . PRO A 1 251 ? -21.723 -14.028 22.308 1.00 96.75 251 PRO A N 1
ATOM 2070 C CA . PRO A 1 251 ? -22.754 -15.051 22.445 1.00 96.75 251 PRO A CA 1
ATOM 2071 C C . PRO A 1 251 ? -22.462 -16.293 21.596 1.00 96.75 251 PRO A C 1
ATOM 2073 O O . PRO A 1 251 ? -22.140 -16.200 20.413 1.00 96.75 251 PRO A O 1
ATOM 2076 N N . ASN A 1 252 ? -22.630 -17.483 22.175 1.00 94.19 252 ASN A N 1
ATOM 2077 C CA . ASN A 1 252 ? -22.342 -18.745 21.479 1.00 94.19 252 ASN A CA 1
ATOM 2078 C C . ASN A 1 252 ? -23.304 -19.050 20.318 1.00 94.19 252 ASN A C 1
ATOM 2080 O O . ASN A 1 252 ? -23.005 -19.897 19.484 1.00 94.19 252 ASN A O 1
ATOM 2084 N N . ASN A 1 253 ? -24.459 -18.387 20.273 1.00 93.06 253 ASN A N 1
ATOM 2085 C CA . ASN A 1 253 ? -25.497 -18.567 19.259 1.00 93.06 253 ASN A CA 1
ATOM 2086 C C . ASN A 1 253 ? -25.405 -17.562 18.096 1.00 93.06 253 ASN A C 1
ATOM 2088 O O . ASN A 1 253 ? -26.240 -17.617 17.191 1.00 93.06 253 ASN A O 1
ATOM 2092 N N . ILE A 1 254 ? -24.431 -16.643 18.093 1.00 93.62 254 ILE A N 1
ATOM 2093 C CA . ILE A 1 254 ? -24.279 -15.696 16.986 1.00 93.62 254 ILE A CA 1
ATOM 2094 C C . ILE A 1 254 ? -23.805 -16.435 15.725 1.00 93.62 254 ILE A C 1
ATOM 2096 O O . ILE A 1 254 ? -22.803 -17.146 15.726 1.00 93.62 254 ILE A O 1
ATOM 2100 N N . SER A 1 255 ? -24.528 -16.270 14.617 1.00 90.50 255 SER A N 1
ATOM 2101 C CA . SER A 1 255 ? -24.224 -16.989 13.368 1.00 90.50 255 SER A CA 1
ATOM 2102 C C . SER A 1 255 ? -22.989 -16.450 12.640 1.00 90.50 255 SER A C 1
ATOM 2104 O O . SER A 1 255 ? -22.351 -17.170 11.873 1.00 90.50 255 SER A O 1
ATOM 2106 N N . LYS A 1 256 ? -22.663 -15.172 12.855 1.00 93.81 256 LYS A N 1
ATOM 2107 C CA . LYS A 1 256 ? -21.547 -14.469 12.216 1.00 93.81 256 LYS A CA 1
ATOM 2108 C C . LYS A 1 256 ? -20.819 -13.618 13.259 1.00 93.81 256 LYS A C 1
ATOM 2110 O O . LYS A 1 256 ? -21.061 -12.412 13.312 1.00 93.81 256 LYS A O 1
ATOM 2115 N N . PRO A 1 257 ? -19.932 -14.210 14.078 1.00 95.31 257 PRO A N 1
ATOM 2116 C CA . PRO A 1 257 ? -19.166 -13.454 15.067 1.00 95.31 257 PRO A CA 1
ATOM 2117 C C . PRO A 1 257 ? -18.416 -12.304 14.390 1.00 95.31 257 PRO A C 1
ATOM 2119 O O . PRO A 1 257 ? -17.935 -12.465 13.272 1.00 95.31 257 PRO A O 1
ATOM 2122 N N . PHE A 1 258 ? -18.378 -11.132 15.007 1.00 96.62 258 PHE A N 1
ATOM 2123 C CA . PHE A 1 258 ? -17.904 -9.895 14.394 1.00 96.62 258 PHE A CA 1
ATOM 2124 C C . PHE A 1 258 ? -16.473 -9.514 14.781 1.00 96.62 258 PHE A C 1
ATOM 2126 O O . PHE A 1 258 ? -15.713 -9.105 13.906 1.00 96.62 258 PHE A O 1
ATOM 2133 N N . LEU A 1 259 ? -16.097 -9.638 16.058 1.00 97.50 259 LEU A N 1
ATOM 2134 C CA . LEU A 1 259 ? -14.792 -9.163 16.518 1.00 97.50 259 LEU A CA 1
ATOM 2135 C C . LEU A 1 259 ? -13.653 -10.101 16.076 1.00 97.50 259 LEU A C 1
ATOM 2137 O O . LEU A 1 259 ? -13.744 -11.313 16.299 1.00 97.50 259 LEU A O 1
ATOM 2141 N N . PRO A 1 260 ? -12.577 -9.561 15.476 1.00 97.00 260 PRO A N 1
ATOM 2142 C CA . PRO A 1 260 ? -11.429 -10.347 15.045 1.00 97.00 260 PRO A CA 1
ATOM 2143 C C . PRO A 1 260 ? -10.556 -10.796 16.223 1.00 97.00 260 PRO A C 1
ATOM 2145 O O . PRO A 1 260 ? -10.408 -10.108 17.229 1.00 97.00 260 PRO A O 1
ATOM 2148 N N . TYR A 1 261 ? -9.894 -11.934 16.069 1.00 95.56 261 TYR A N 1
ATOM 2149 C CA . TYR A 1 261 ? -8.900 -12.431 17.011 1.00 95.56 261 TYR A CA 1
ATOM 2150 C C . TYR A 1 261 ? -7.771 -13.115 16.245 1.00 95.56 261 TYR A C 1
ATOM 2152 O O . TYR A 1 261 ? -8.016 -13.851 15.291 1.00 95.56 261 TYR A O 1
ATOM 2160 N N . LYS A 1 262 ? -6.521 -12.865 16.643 1.00 93.69 262 LYS A N 1
ATOM 2161 C CA . LYS A 1 262 ? -5.367 -13.611 16.126 1.00 93.69 262 LYS A CA 1
ATOM 2162 C C . LYS A 1 262 ? -5.087 -14.761 17.080 1.00 93.69 262 LYS A C 1
ATOM 2164 O O . LYS A 1 262 ? -4.796 -14.517 18.249 1.00 93.69 262 LYS A O 1
ATOM 2169 N N . ASP A 1 263 ? -5.190 -15.991 16.587 1.00 90.56 263 ASP A N 1
ATOM 2170 C CA . ASP A 1 263 ? -4.867 -17.174 17.381 1.00 90.56 263 ASP A CA 1
ATOM 2171 C C . ASP A 1 263 ? -3.363 -17.240 17.719 1.00 90.56 263 ASP A C 1
ATOM 2173 O O . ASP A 1 263 ? -2.557 -16.407 17.295 1.00 90.56 263 ASP A O 1
ATOM 2177 N N . LYS A 1 264 ? -2.958 -18.268 18.471 1.00 89.69 264 LYS A N 1
ATOM 2178 C CA . LYS A 1 264 ? -1.552 -18.499 18.848 1.00 89.69 264 LYS A CA 1
ATOM 2179 C C . LYS A 1 264 ? -0.585 -18.618 17.658 1.00 89.69 264 LYS A C 1
ATOM 2181 O O . LYS A 1 264 ? 0.614 -18.442 17.845 1.00 89.69 264 LYS A O 1
ATOM 2186 N N . ASN A 1 265 ? -1.092 -18.919 16.463 1.00 91.31 265 ASN A N 1
ATOM 2187 C CA . ASN A 1 265 ? -0.313 -19.043 15.234 1.00 91.31 265 ASN A CA 1
ATOM 2188 C C . ASN A 1 265 ? -0.342 -17.752 14.392 1.00 91.31 265 ASN A C 1
ATOM 2190 O O . ASN A 1 265 ? 0.280 -17.695 13.334 1.00 91.31 265 ASN A O 1
ATOM 2194 N N . GLY A 1 266 ? -1.065 -16.719 14.837 1.00 88.19 266 GLY A N 1
ATOM 2195 C CA . GLY A 1 266 ? -1.270 -15.473 14.099 1.00 88.19 266 GLY A CA 1
ATOM 2196 C C . GLY A 1 266 ? -2.388 -15.534 13.055 1.00 88.19 266 GLY A C 1
ATOM 2197 O O . GLY A 1 266 ? -2.547 -14.583 12.287 1.00 88.19 266 GLY A O 1
ATOM 2198 N N . THR A 1 267 ? -3.173 -16.613 13.024 1.00 91.50 267 THR A N 1
ATOM 2199 C CA . THR A 1 267 ? -4.308 -16.775 12.109 1.00 91.50 267 THR A CA 1
ATOM 2200 C C . THR A 1 267 ? -5.443 -15.861 12.540 1.00 91.50 267 THR A C 1
ATOM 2202 O O . THR A 1 267 ? -5.862 -15.891 13.697 1.00 91.50 267 THR A O 1
ATOM 2205 N N . LEU A 1 268 ? -5.951 -15.055 11.607 1.00 94.38 268 LEU A N 1
ATOM 2206 C CA . LEU A 1 268 ? -7.129 -14.228 11.836 1.00 94.38 268 LEU A CA 1
ATOM 2207 C C . LEU A 1 268 ? -8.383 -15.108 11.859 1.00 94.38 268 LEU A C 1
ATOM 2209 O O . LEU A 1 268 ? -8.691 -15.764 10.868 1.00 94.38 268 LEU A O 1
ATOM 2213 N N . ILE A 1 269 ? -9.101 -15.086 12.976 1.00 94.50 269 ILE A N 1
ATOM 2214 C CA . ILE A 1 269 ? -10.371 -15.781 13.180 1.00 94.50 269 ILE A CA 1
ATOM 2215 C C . ILE A 1 269 ? -11.407 -14.830 13.790 1.00 94.50 269 ILE A C 1
ATOM 2217 O O . ILE A 1 269 ? -11.061 -13.770 14.307 1.00 94.50 269 ILE A O 1
ATOM 2221 N N . PHE A 1 270 ? -12.676 -15.231 13.758 1.00 96.25 270 PHE A N 1
ATOM 2222 C CA . PHE A 1 270 ? -13.797 -14.505 14.360 1.00 96.25 270 PHE A CA 1
ATOM 2223 C C . PHE A 1 270 ? -14.527 -15.443 15.335 1.00 96.25 270 PHE A C 1
ATOM 2225 O O . PHE A 1 270 ? -15.486 -16.108 14.938 1.00 96.25 270 PHE A O 1
ATOM 2232 N N . PRO A 1 271 ? -14.027 -15.600 16.575 1.00 94.69 271 PRO A N 1
ATOM 2233 C CA . PRO A 1 271 ? -14.509 -16.625 17.493 1.00 94.69 271 PRO A CA 1
ATOM 2234 C C . PRO A 1 271 ? -15.739 -16.175 18.292 1.00 94.69 271 PRO A C 1
ATOM 2236 O O . PRO A 1 271 ? -15.983 -14.982 18.488 1.00 94.69 271 PRO A O 1
ATOM 2239 N N . THR A 1 272 ? -16.484 -17.154 18.807 1.00 96.94 272 THR A N 1
ATOM 2240 C CA . THR A 1 272 ? -17.450 -16.961 19.897 1.00 96.94 272 THR A CA 1
ATOM 2241 C C . THR A 1 272 ? -16.791 -17.160 21.266 1.00 96.94 272 THR A C 1
ATOM 2243 O O . THR A 1 272 ? -15.625 -17.549 21.365 1.00 96.94 272 THR A O 1
ATOM 2246 N N . GLY A 1 273 ? -17.533 -16.904 22.346 1.00 97.00 273 GLY A N 1
ATOM 2247 C CA . GLY A 1 273 ? -17.059 -17.119 23.707 1.00 97.00 273 GLY A CA 1
ATOM 2248 C C . GLY A 1 273 ? -16.212 -15.963 24.237 1.00 97.00 273 GLY A C 1
ATOM 2249 O O . GLY A 1 273 ? -16.461 -14.800 23.930 1.00 97.00 273 GLY A O 1
ATOM 2250 N N . LYS A 1 274 ? -15.246 -16.283 25.101 1.00 97.81 274 LYS A N 1
ATOM 2251 C CA . LYS A 1 274 ? -14.516 -15.310 25.927 1.00 97.81 274 LYS A CA 1
ATOM 2252 C C . LYS A 1 274 ? -13.109 -15.092 25.395 1.00 97.81 274 LYS A C 1
ATOM 2254 O O . LYS A 1 274 ? -12.362 -16.057 25.247 1.00 97.81 274 LYS A O 1
ATOM 2259 N N . PHE A 1 275 ? -12.725 -13.842 25.174 1.00 97.44 275 PHE A N 1
ATOM 2260 C CA . PHE A 1 275 ? -11.358 -13.502 24.787 1.00 97.44 275 PHE A CA 1
ATOM 2261 C C . PHE A 1 275 ? -11.003 -12.062 25.157 1.00 97.44 275 PHE A C 1
ATOM 2263 O O . PHE A 1 275 ? -11.861 -11.251 25.497 1.00 97.44 275 PHE A O 1
ATOM 2270 N N . ILE A 1 276 ? -9.706 -11.759 25.120 1.00 97.62 276 ILE A N 1
ATOM 2271 C CA . ILE A 1 276 ? -9.171 -10.411 25.319 1.00 97.62 276 ILE A CA 1
ATOM 2272 C C . ILE A 1 276 ? -8.477 -9.996 24.031 1.00 97.62 276 ILE A C 1
ATOM 2274 O O . ILE A 1 276 ? -7.679 -10.753 23.475 1.00 97.62 276 ILE A O 1
ATOM 2278 N N . GLY A 1 277 ? -8.760 -8.783 23.575 1.00 97.38 277 GLY A N 1
ATOM 2279 C CA . GLY A 1 277 ? -8.143 -8.213 22.385 1.00 97.38 277 GLY A CA 1
ATOM 2280 C C . GLY A 1 277 ? -8.062 -6.699 22.469 1.00 97.38 277 GLY A C 1
ATOM 2281 O O . GLY A 1 277 ? -8.679 -6.084 23.337 1.00 97.38 277 GLY A O 1
ATOM 2282 N N . VAL A 1 278 ? -7.272 -6.111 21.573 1.00 98.38 278 VAL A N 1
ATOM 2283 C CA . VAL A 1 278 ? -7.280 -4.666 21.331 1.00 98.38 278 VAL A CA 1
ATOM 2284 C C . VAL A 1 278 ? -8.160 -4.407 20.119 1.00 98.38 278 VAL A C 1
ATOM 2286 O O . VAL A 1 278 ? -7.991 -5.078 19.102 1.00 98.38 278 VAL A O 1
ATOM 2289 N N . PHE A 1 279 ? -9.073 -3.451 20.230 1.00 98.44 279 PHE A N 1
ATOM 2290 C CA . PHE A 1 279 ? -10.060 -3.117 19.205 1.00 98.44 279 PHE A CA 1
ATOM 2291 C C . PHE A 1 279 ? -10.179 -1.611 19.056 1.00 98.44 279 PHE A C 1
ATOM 2293 O O . PHE A 1 279 ? -9.933 -0.868 20.013 1.00 98.44 279 PHE A O 1
ATOM 2300 N N . TYR A 1 280 ? -10.583 -1.154 17.876 1.00 97.94 280 TYR A N 1
ATOM 2301 C CA . TYR A 1 280 ? -11.041 0.218 17.740 1.00 97.94 280 TYR A CA 1
ATOM 2302 C C . TYR A 1 280 ? -12.384 0.380 18.468 1.00 97.94 280 TYR A C 1
ATOM 2304 O O . TYR A 1 280 ? -13.245 -0.497 18.422 1.00 97.94 280 TYR A O 1
ATOM 2312 N N . SER A 1 281 ? -12.575 1.494 19.170 1.00 98.00 281 SER A N 1
ATOM 2313 C CA . SER A 1 281 ? -13.746 1.729 20.021 1.00 98.00 281 SER A CA 1
ATOM 2314 C C . SER A 1 281 ? -15.070 1.576 19.277 1.00 98.00 281 SER A C 1
ATOM 2316 O O . SER A 1 281 ? -16.029 1.070 19.849 1.00 98.00 281 SER A O 1
ATOM 2318 N N . GLU A 1 282 ? -15.129 1.969 18.004 1.00 97.69 282 GLU A N 1
ATOM 2319 C CA . GLU A 1 282 ? -16.354 1.849 17.207 1.00 97.69 282 GLU A CA 1
ATOM 2320 C C . GLU A 1 282 ? -16.673 0.385 16.853 1.00 97.69 282 GLU A C 1
ATOM 2322 O O . GLU A 1 282 ? -17.844 0.026 16.761 1.00 97.69 282 GLU A O 1
ATOM 2327 N N . GLU A 1 283 ? -15.666 -0.494 16.749 1.00 97.88 283 GLU A N 1
ATOM 2328 C CA . GLU A 1 283 ? -15.889 -1.942 16.612 1.00 97.88 283 GLU A CA 1
ATOM 2329 C C . GLU A 1 283 ? -16.498 -2.524 17.892 1.00 97.88 283 GLU A C 1
ATOM 2331 O O . GLU A 1 283 ? -17.398 -3.357 17.826 1.00 97.88 283 GLU A O 1
ATOM 2336 N N . LEU A 1 284 ? -16.046 -2.063 19.064 1.00 98.50 284 LEU A N 1
ATOM 2337 C CA . LEU A 1 284 ? -16.622 -2.475 20.346 1.00 98.50 284 LEU A CA 1
ATOM 2338 C C . LEU A 1 284 ? -18.073 -2.004 20.487 1.00 98.50 284 LEU A C 1
ATOM 2340 O O . LEU A 1 284 ? -18.923 -2.785 20.897 1.00 98.50 284 LEU A O 1
ATOM 2344 N N . LYS A 1 285 ? -18.380 -0.758 20.112 1.00 98.25 285 LYS A N 1
ATOM 2345 C CA . LYS A 1 285 ? -19.759 -0.238 20.146 1.00 98.25 285 LYS A CA 1
ATOM 2346 C C . LYS A 1 285 ? -20.679 -1.069 19.258 1.00 98.25 285 LYS A C 1
ATOM 2348 O O . LYS A 1 285 ? -21.717 -1.528 19.717 1.00 98.25 285 LYS A O 1
ATOM 2353 N N . PHE A 1 286 ? -20.248 -1.367 18.033 1.00 98.00 286 PHE A N 1
ATOM 2354 C CA . PHE A 1 286 ? -21.023 -2.227 17.144 1.00 98.00 286 PHE A CA 1
ATOM 2355 C C . PHE A 1 286 ? -21.159 -3.661 17.680 1.00 98.00 286 PHE A C 1
ATOM 2357 O O . PHE A 1 286 ? -22.232 -4.251 17.608 1.00 98.00 286 PHE A O 1
ATOM 2364 N N . ALA A 1 287 ? -20.103 -4.227 18.270 1.00 98.19 287 ALA A N 1
ATOM 2365 C CA . ALA A 1 287 ? -20.164 -5.548 18.890 1.00 98.19 287 ALA A CA 1
ATOM 2366 C C . ALA A 1 287 ? -21.154 -5.594 20.068 1.00 98.19 287 ALA A C 1
ATOM 2368 O O . ALA A 1 287 ? -21.924 -6.548 20.167 1.00 98.19 287 ALA A O 1
ATOM 2369 N N . ARG A 1 288 ? -21.194 -4.560 20.922 1.00 97.81 288 ARG A N 1
ATOM 2370 C CA . ARG A 1 288 ? -22.211 -4.424 21.981 1.00 97.81 288 ARG A CA 1
ATOM 2371 C C . ARG A 1 288 ? -23.616 -4.514 21.393 1.00 97.81 288 ARG A C 1
ATOM 2373 O O . ARG A 1 288 ? -24.442 -5.267 21.898 1.00 97.81 288 ARG A O 1
ATOM 2380 N N . ASP A 1 289 ? -23.866 -3.790 20.306 1.00 97.44 289 ASP A N 1
ATOM 2381 C CA . ASP A 1 289 ? -25.180 -3.743 19.657 1.00 97.44 289 ASP A CA 1
ATOM 2382 C C . ASP A 1 289 ? -25.563 -5.097 19.017 1.00 97.44 289 ASP A C 1
ATOM 2384 O O . ASP A 1 289 ? -26.742 -5.408 18.859 1.00 97.44 289 ASP A O 1
ATOM 2388 N N . LEU A 1 290 ? -24.574 -5.947 18.713 1.00 97.12 290 LEU A N 1
ATOM 2389 C CA . LEU A 1 290 ? -24.760 -7.347 18.311 1.00 97.12 290 LEU A CA 1
ATOM 2390 C C . LEU A 1 290 ? -24.946 -8.318 19.497 1.00 97.12 290 LEU A C 1
ATOM 2392 O O . LEU A 1 290 ? -25.062 -9.526 19.279 1.00 97.12 290 LEU A O 1
ATOM 2396 N N . GLY A 1 291 ? -24.962 -7.817 20.735 1.00 97.19 291 GLY A N 1
ATOM 2397 C CA . GLY A 1 291 ? -25.175 -8.594 21.958 1.00 97.19 291 GLY A CA 1
ATOM 2398 C C . GLY A 1 291 ? -23.902 -9.088 22.647 1.00 97.19 291 GLY A C 1
ATOM 2399 O O . GLY A 1 291 ? -23.976 -10.028 23.433 1.00 97.19 291 GLY A O 1
ATOM 2400 N N . TYR A 1 292 ? -22.732 -8.519 22.344 1.00 98.19 292 TYR A N 1
ATOM 2401 C CA . TYR A 1 292 ? -21.501 -8.840 23.072 1.00 98.19 292 TYR A CA 1
ATOM 2402 C C . TYR A 1 292 ? -21.490 -8.157 24.442 1.00 98.19 292 TYR A C 1
ATOM 2404 O O . TYR A 1 292 ? -21.748 -6.955 24.529 1.00 98.19 292 TYR A O 1
ATOM 2412 N N . ASP A 1 293 ? -21.060 -8.873 25.483 1.00 97.62 293 ASP A N 1
ATOM 2413 C CA . ASP A 1 293 ? -20.675 -8.230 26.741 1.00 97.62 293 ASP A CA 1
ATOM 2414 C C . ASP A 1 293 ? -19.237 -7.724 26.623 1.00 97.62 293 ASP A C 1
ATOM 2416 O O . ASP A 1 293 ? -18.325 -8.477 26.263 1.00 97.62 293 ASP A O 1
ATOM 2420 N N . ILE A 1 294 ? -19.019 -6.443 26.918 1.00 97.94 294 ILE A N 1
ATOM 2421 C CA . ILE A 1 294 ? -17.725 -5.778 26.739 1.00 97.94 294 ILE A CA 1
ATOM 2422 C C . ILE A 1 294 ? -17.318 -5.103 28.038 1.00 97.94 294 ILE A C 1
ATOM 2424 O O . ILE A 1 294 ? -18.045 -4.274 28.577 1.00 97.94 294 ILE A O 1
ATOM 2428 N N . ILE A 1 295 ? -16.109 -5.420 28.496 1.00 97.06 295 ILE A N 1
ATOM 2429 C CA . ILE A 1 295 ? -15.475 -4.791 29.651 1.00 97.06 295 ILE A CA 1
ATOM 2430 C C . ILE A 1 295 ? -14.197 -4.094 29.158 1.00 97.06 295 ILE A C 1
ATOM 2432 O O . ILE A 1 295 ? -13.184 -4.766 28.920 1.00 97.06 295 ILE A O 1
ATOM 2436 N N . PRO A 1 296 ? -14.222 -2.762 28.960 1.00 98.00 296 PRO A N 1
ATOM 2437 C CA . PRO A 1 296 ? -13.038 -1.981 28.615 1.00 98.00 296 PRO A CA 1
ATOM 2438 C C . PRO A 1 296 ? -12.022 -2.024 29.759 1.00 98.00 296 PRO A C 1
ATOM 2440 O O . PRO A 1 296 ? -12.373 -1.774 30.908 1.00 98.00 296 PRO A O 1
ATOM 2443 N N . LEU A 1 297 ? -10.755 -2.314 29.459 1.00 98.12 297 LEU A N 1
ATOM 2444 C CA . LEU A 1 297 ? -9.710 -2.438 30.481 1.00 98.12 297 LEU A CA 1
ATOM 2445 C C . LEU A 1 297 ? -8.799 -1.211 30.489 1.00 98.12 297 LEU A C 1
ATOM 2447 O O . LEU A 1 297 ? -8.692 -0.505 31.486 1.00 98.12 297 LEU A O 1
ATOM 2451 N N . ARG A 1 298 ? -8.128 -0.953 29.366 1.00 98.44 298 ARG A N 1
ATOM 2452 C CA . ARG A 1 298 ? -7.127 0.115 29.209 1.00 98.44 298 ARG A CA 1
ATOM 2453 C C . ARG A 1 298 ? -6.902 0.410 27.738 1.00 98.44 298 ARG A C 1
ATOM 2455 O O . ARG A 1 298 ? -7.259 -0.398 26.884 1.00 98.44 298 ARG A O 1
ATOM 2462 N N . GLY A 1 299 ? -6.276 1.530 27.413 1.00 98.31 299 GLY A N 1
ATOM 2463 C CA . GLY A 1 299 ? -6.007 1.836 26.016 1.00 98.31 299 GLY A CA 1
ATOM 2464 C C . GLY A 1 299 ? -5.580 3.261 25.752 1.00 98.31 299 GLY A C 1
ATOM 2465 O O . GLY A 1 299 ? -5.345 4.049 26.667 1.00 98.31 299 GLY A O 1
ATOM 2466 N N . TYR A 1 300 ? -5.482 3.568 24.466 1.00 98.50 300 TYR A N 1
ATOM 2467 C CA . TYR A 1 300 ? -5.172 4.896 23.969 1.00 98.50 300 TYR A CA 1
ATOM 2468 C C . TYR A 1 300 ? -6.437 5.552 23.436 1.00 98.50 300 TYR A C 1
ATOM 2470 O O . TYR A 1 300 ? -7.052 5.028 22.507 1.00 98.50 300 TYR A O 1
ATOM 2478 N N . LEU A 1 301 ? -6.793 6.702 24.003 1.00 98.19 301 LEU A N 1
ATOM 2479 C CA . LEU A 1 301 ? -7.848 7.556 23.470 1.00 98.19 301 LEU A CA 1
ATOM 2480 C C . LEU A 1 301 ? -7.253 8.618 22.548 1.00 98.19 301 LEU A C 1
ATOM 2482 O O . LEU A 1 301 ? -6.125 9.070 22.748 1.00 98.19 301 LEU A O 1
ATOM 2486 N N . PHE A 1 302 ? -8.026 8.990 21.539 1.00 97.19 302 PHE A N 1
ATOM 2487 C CA . PHE A 1 302 ? -7.687 9.986 20.536 1.00 97.19 302 PHE A CA 1
ATOM 2488 C C . PHE A 1 302 ? -8.727 11.094 20.532 1.00 97.19 302 PHE A C 1
ATOM 2490 O O . PHE A 1 302 ? -9.878 10.898 20.927 1.00 97.19 302 PHE A O 1
ATOM 2497 N N . GLU A 1 303 ? -8.330 12.246 20.010 1.00 95.12 303 GLU A N 1
ATOM 2498 C CA . GLU A 1 303 ? -9.291 13.267 19.641 1.00 95.12 303 GLU A CA 1
ATOM 2499 C C . GLU A 1 303 ? -10.129 12.770 18.454 1.00 95.12 303 GLU A C 1
ATOM 2501 O O . GLU A 1 303 ? -9.592 12.242 17.473 1.00 95.12 303 GLU A O 1
ATOM 2506 N N . LYS A 1 304 ? -11.453 12.921 18.556 1.00 95.25 304 LYS A N 1
ATOM 2507 C CA . LYS A 1 304 ? -12.398 12.610 17.482 1.00 95.25 304 LYS A CA 1
ATOM 2508 C C . LYS A 1 304 ? -12.584 13.848 16.616 1.00 95.25 304 LYS A C 1
ATOM 2510 O O . LYS A 1 304 ? -13.266 14.778 17.033 1.00 95.25 304 LYS A O 1
ATOM 2515 N N . LYS A 1 305 ? -12.010 13.844 15.414 1.00 94.12 305 LYS A N 1
ATOM 2516 C CA . LYS A 1 305 ? -12.179 14.928 14.435 1.00 94.12 305 LYS A CA 1
ATOM 2517 C C . LYS A 1 305 ? -12.882 14.437 13.174 1.00 94.12 305 LYS A C 1
ATOM 2519 O O . LYS A 1 305 ? -12.946 13.231 12.927 1.00 94.12 305 LYS A O 1
ATOM 2524 N N . SER A 1 306 ? -13.391 15.372 12.371 1.00 94.19 306 SER A N 1
ATOM 2525 C CA . SER A 1 306 ? -13.753 15.100 10.977 1.00 94.19 306 SER A CA 1
ATOM 2526 C C . SER A 1 306 ? -12.565 14.504 10.219 1.00 94.19 306 SER A C 1
ATOM 2528 O O . SER A 1 306 ? -11.410 14.620 10.641 1.00 94.19 306 SER A O 1
ATOM 2530 N N . SER A 1 307 ? -12.844 13.801 9.125 1.00 95.06 307 SER A N 1
ATOM 2531 C CA . SER A 1 307 ? -11.782 13.094 8.425 1.00 95.06 307 SER A CA 1
ATOM 2532 C C . SER A 1 307 ? -10.816 14.063 7.730 1.00 95.06 307 SER A C 1
ATOM 2534 O O . SER A 1 307 ? -11.249 14.835 6.876 1.00 95.06 307 SER A O 1
ATOM 2536 N N . PRO A 1 308 ? -9.492 13.950 7.958 1.00 95.25 308 PRO A N 1
ATOM 2537 C CA . PRO A 1 308 ? -8.502 14.731 7.214 1.00 95.25 308 PRO A CA 1
ATOM 2538 C C . PRO A 1 308 ? -8.398 14.309 5.741 1.00 95.25 308 PRO A C 1
ATOM 2540 O O . PRO A 1 308 ? -7.637 14.897 4.979 1.00 95.25 308 PRO A O 1
ATOM 2543 N N . PHE A 1 309 ? -9.097 13.246 5.333 1.00 96.88 309 PHE A N 1
ATOM 2544 C CA . PHE A 1 309 ? -9.049 12.713 3.975 1.00 96.88 309 PHE A CA 1
ATOM 2545 C C . PHE A 1 309 ? -10.249 13.124 3.121 1.00 96.88 309 PHE A C 1
ATOM 2547 O O . PHE A 1 309 ? -10.277 12.764 1.943 1.00 96.88 309 PHE A O 1
ATOM 2554 N N . GLU A 1 310 ? -11.227 13.833 3.689 1.00 96.38 310 GLU A N 1
ATOM 2555 C CA . GLU A 1 310 ? -12.492 14.159 3.028 1.00 96.38 310 GLU A CA 1
ATOM 2556 C C . GLU A 1 310 ? -12.268 14.845 1.676 1.00 96.38 310 GLU A C 1
ATOM 2558 O O . GLU A 1 310 ? -12.680 14.309 0.645 1.00 96.38 310 GLU A O 1
ATOM 2563 N N . ASP A 1 311 ? -11.519 15.948 1.650 1.00 97.25 311 ASP A N 1
ATOM 2564 C CA . ASP A 1 311 ? -11.246 16.704 0.422 1.00 97.25 311 ASP A CA 1
ATOM 2565 C C . ASP A 1 311 ? -10.460 15.889 -0.608 1.00 97.25 311 ASP A C 1
ATOM 2567 O O . ASP A 1 311 ? -10.755 15.907 -1.806 1.00 97.25 311 ASP A O 1
ATOM 2571 N N . PHE A 1 312 ? -9.467 15.123 -0.146 1.00 97.75 312 PHE A N 1
ATOM 2572 C CA . PHE A 1 312 ? -8.655 14.272 -1.013 1.00 97.75 312 PHE A CA 1
ATOM 2573 C C . PHE A 1 312 ? -9.505 13.204 -1.708 1.00 97.75 312 PHE A C 1
ATOM 2575 O O . PHE A 1 312 ? -9.387 13.001 -2.921 1.00 97.75 312 PHE A O 1
ATOM 2582 N N . ILE A 1 313 ? -10.360 12.513 -0.953 1.00 98.12 313 ILE A N 1
ATOM 2583 C CA . ILE A 1 313 ? -11.203 11.450 -1.493 1.00 98.12 313 ILE A CA 1
ATOM 2584 C C . ILE A 1 313 ? -12.321 12.025 -2.361 1.00 98.12 313 ILE A C 1
ATOM 2586 O O . ILE A 1 313 ? -12.535 11.499 -3.455 1.00 98.12 313 ILE A O 1
ATOM 2590 N N . SER A 1 314 ? -12.987 13.096 -1.925 1.00 97.88 314 SER A N 1
ATOM 2591 C CA . SER A 1 314 ? -14.055 13.759 -2.683 1.00 97.88 314 SER A CA 1
ATOM 2592 C C . SER A 1 314 ? -13.543 14.232 -4.040 1.00 97.88 314 SER A C 1
ATOM 2594 O O . SER A 1 314 ? -14.062 13.801 -5.071 1.00 97.88 314 SER A O 1
ATOM 2596 N N . HIS A 1 315 ? -12.426 14.971 -4.059 1.00 98.00 315 HIS A N 1
ATOM 2597 C CA . HIS A 1 315 ? -11.818 15.457 -5.297 1.00 98.00 315 HIS A CA 1
ATOM 2598 C C . HIS A 1 315 ? -11.478 14.322 -6.272 1.00 98.00 315 HIS A C 1
ATOM 2600 O O . HIS A 1 315 ? -11.781 14.401 -7.466 1.00 98.00 315 HIS A O 1
ATOM 2606 N N . LEU A 1 316 ? -10.823 13.257 -5.794 1.00 97.75 316 LEU A N 1
ATOM 2607 C CA . LEU A 1 316 ? -10.432 12.140 -6.657 1.00 97.75 316 LEU A CA 1
ATOM 2608 C C . LEU A 1 316 ? -11.635 11.326 -7.136 1.00 97.75 316 LEU A C 1
ATOM 2610 O O . LEU A 1 316 ? -11.630 10.855 -8.275 1.00 97.75 316 LEU A O 1
ATOM 2614 N N . TYR A 1 317 ? -12.652 11.148 -6.293 1.00 97.50 317 TYR A N 1
ATOM 2615 C CA . TYR A 1 317 ? -13.856 10.412 -6.655 1.00 97.50 317 TYR A CA 1
ATOM 2616 C C . TYR A 1 317 ? -14.673 11.162 -7.709 1.00 97.50 317 TYR A C 1
ATOM 2618 O O . TYR A 1 317 ? -15.031 10.568 -8.725 1.00 97.50 317 TYR A O 1
ATOM 2626 N N . GLU A 1 318 ? -14.895 12.462 -7.525 1.00 97.62 318 GLU A N 1
ATOM 2627 C CA . GLU A 1 318 ? -15.580 13.320 -8.497 1.00 97.62 318 GLU A CA 1
ATOM 2628 C C . GLU A 1 318 ? -14.819 13.368 -9.821 1.00 97.62 318 GLU A C 1
ATOM 2630 O O . GLU A 1 318 ? -15.381 13.028 -10.864 1.00 97.62 318 GLU A O 1
ATOM 2635 N N . SER A 1 319 ? -13.505 13.624 -9.772 1.00 97.75 319 SER A N 1
ATOM 2636 C CA . SER A 1 319 ? -12.648 13.607 -10.966 1.00 97.75 319 SER A CA 1
ATOM 2637 C C . SER A 1 319 ? -12.706 12.257 -11.696 1.00 97.75 319 SER A C 1
ATOM 2639 O O . SER A 1 319 ? -12.628 12.186 -12.923 1.00 97.75 319 SER A O 1
ATOM 2641 N N . ARG A 1 320 ? -12.852 11.149 -10.955 1.00 97.44 320 ARG A N 1
ATOM 2642 C CA . ARG A 1 320 ? -13.028 9.809 -11.527 1.00 97.44 320 ARG A CA 1
ATOM 2643 C C . ARG A 1 320 ? -14.388 9.635 -12.192 1.00 97.44 320 ARG A C 1
ATOM 2645 O O . ARG A 1 320 ? -14.458 8.959 -13.216 1.00 97.44 320 ARG A O 1
ATOM 2652 N N . LEU A 1 321 ? -15.460 10.185 -11.627 1.00 97.31 321 LEU A N 1
ATOM 2653 C CA . LEU A 1 321 ? -16.783 10.148 -12.250 1.00 97.31 321 LEU A CA 1
ATOM 2654 C C . LEU A 1 321 ? -16.809 10.971 -13.540 1.00 97.31 321 LEU A C 1
ATOM 2656 O O . LEU A 1 321 ? -17.361 10.509 -14.535 1.00 97.31 321 LEU A O 1
ATOM 2660 N N . GLU A 1 322 ? -16.176 12.141 -13.548 1.00 98.12 322 GLU A N 1
ATOM 2661 C CA . GLU A 1 322 ? -16.023 12.970 -14.748 1.00 98.12 322 GLU A CA 1
ATOM 2662 C C . GLU A 1 322 ? -15.217 12.253 -15.832 1.00 98.12 322 GLU A C 1
ATOM 2664 O O . GLU A 1 322 ? -15.679 12.145 -16.966 1.00 98.12 322 GLU A O 1
ATOM 2669 N N . ALA A 1 323 ? -14.070 11.665 -15.473 1.00 97.75 323 ALA A N 1
ATOM 2670 C CA . ALA A 1 323 ? -13.265 10.871 -16.400 1.00 97.75 323 ALA A CA 1
ATO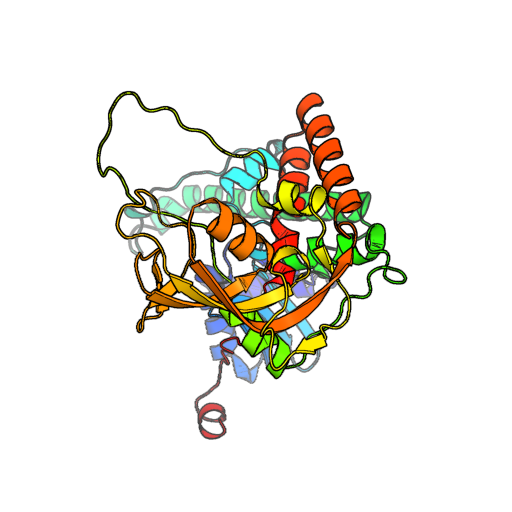M 2671 C C . ALA A 1 323 ? -14.065 9.705 -17.002 1.00 97.75 323 ALA A C 1
ATOM 2673 O O . ALA A 1 323 ? -14.007 9.474 -18.207 1.00 97.75 323 ALA A O 1
ATOM 2674 N N . LYS A 1 324 ? -14.878 9.009 -16.194 1.00 97.38 324 LYS A N 1
ATOM 2675 C CA . LYS A 1 324 ? -15.778 7.956 -16.691 1.00 97.38 324 LYS A CA 1
ATOM 2676 C C . LYS A 1 324 ? -16.811 8.491 -17.679 1.00 97.38 324 LYS A C 1
ATOM 2678 O O . LYS A 1 324 ? -17.013 7.869 -18.716 1.00 97.38 324 LYS A O 1
ATOM 2683 N N . LYS A 1 325 ? -17.459 9.621 -17.367 1.00 97.81 325 LYS A N 1
ATOM 2684 C CA . LYS A 1 325 ? -18.442 10.264 -18.259 1.00 97.81 325 LYS A CA 1
ATOM 2685 C C . LYS A 1 325 ? -17.808 10.676 -19.590 1.00 97.81 325 LYS A C 1
ATOM 2687 O O . LYS A 1 325 ? -18.449 10.552 -20.624 1.00 97.81 325 LYS A O 1
ATOM 2692 N N . ALA A 1 326 ? -16.550 11.112 -19.561 1.00 97.69 326 ALA A N 1
ATOM 2693 C CA . ALA A 1 326 ? -15.781 11.489 -20.744 1.00 97.69 326 ALA A CA 1
ATOM 2694 C C . ALA A 1 326 ? -15.164 10.297 -21.507 1.00 97.69 326 ALA A C 1
ATOM 2696 O O . ALA A 1 326 ? -14.522 10.504 -22.532 1.00 97.69 326 ALA A O 1
ATOM 2697 N N . GLY A 1 327 ? -15.309 9.059 -21.016 1.00 96.44 327 GLY A N 1
ATOM 2698 C CA . GLY A 1 327 ? -14.664 7.883 -21.613 1.00 96.44 327 GLY A CA 1
ATOM 2699 C C . GLY A 1 327 ? -13.142 7.820 -21.410 1.00 96.44 327 GLY A C 1
ATOM 2700 O O . GLY A 1 327 ? -12.470 7.015 -22.052 1.00 96.44 327 GLY A O 1
ATOM 2701 N N . ASP A 1 328 ? -12.579 8.627 -20.507 1.00 96.62 328 ASP A N 1
ATOM 2702 C CA . ASP A 1 328 ? -11.148 8.645 -20.199 1.00 96.62 328 ASP A CA 1
ATOM 2703 C C . ASP A 1 328 ? -10.785 7.494 -19.243 1.00 96.62 328 ASP A C 1
ATOM 2705 O O . ASP A 1 328 ? -10.770 7.613 -18.007 1.00 96.62 328 ASP A O 1
ATOM 2709 N N . GLY A 1 329 ? -10.507 6.333 -19.841 1.00 95.62 329 GLY A N 1
ATOM 2710 C CA . GLY A 1 329 ? -10.077 5.131 -19.127 1.00 95.62 329 GLY A CA 1
ATOM 2711 C C . GLY A 1 329 ? -8.757 5.318 -18.371 1.00 95.62 329 GLY A C 1
ATOM 2712 O O . GLY A 1 329 ? -8.626 4.823 -17.247 1.00 95.62 329 GLY A O 1
ATOM 2713 N N . SER A 1 330 ? -7.815 6.087 -18.933 1.00 95.69 330 SER A N 1
ATOM 2714 C CA . SER A 1 330 ? -6.520 6.378 -18.309 1.00 95.69 330 SER A CA 1
ATOM 2715 C C . SER A 1 330 ? -6.707 7.105 -16.980 1.00 95.69 330 SER A C 1
ATOM 2717 O O . SER A 1 330 ? -6.232 6.646 -15.940 1.00 95.69 330 SER A O 1
ATOM 2719 N N . MET A 1 331 ? -7.442 8.217 -16.982 1.00 97.38 331 MET A N 1
ATOM 2720 C CA . MET A 1 331 ? -7.656 9.011 -15.773 1.00 97.38 331 MET A CA 1
ATOM 2721 C C . MET A 1 331 ? -8.570 8.298 -14.778 1.00 97.38 331 MET A C 1
ATOM 2723 O O . MET A 1 331 ? -8.318 8.344 -13.572 1.00 97.38 331 MET A O 1
ATOM 2727 N N . THR A 1 332 ? -9.561 7.541 -15.259 1.00 97.31 332 THR A N 1
ATOM 2728 C CA . THR A 1 332 ? -10.387 6.680 -14.399 1.00 97.31 332 THR A CA 1
ATOM 2729 C C . THR A 1 332 ? -9.534 5.695 -13.594 1.00 97.31 332 THR A C 1
ATOM 2731 O O . THR A 1 332 ? -9.779 5.492 -12.397 1.00 97.31 332 THR A O 1
ATOM 2734 N N . PHE A 1 333 ? -8.532 5.088 -14.237 1.00 96.62 333 PHE A N 1
ATOM 2735 C CA . PHE A 1 333 ? -7.574 4.195 -13.591 1.00 96.62 333 PHE A CA 1
ATOM 2736 C C . PHE A 1 333 ? -6.676 4.941 -12.598 1.00 96.62 333 PHE A C 1
ATOM 2738 O O . PHE A 1 333 ? -6.588 4.521 -11.443 1.00 96.62 333 PHE A O 1
ATOM 2745 N N . ILE A 1 334 ? -6.074 6.065 -13.002 1.00 97.12 334 ILE A N 1
ATOM 2746 C CA . ILE A 1 334 ? -5.161 6.851 -12.154 1.00 97.12 334 ILE A CA 1
ATOM 2747 C C . ILE A 1 334 ? -5.850 7.324 -10.870 1.00 97.12 334 ILE A C 1
ATOM 2749 O O . ILE A 1 334 ? -5.296 7.158 -9.783 1.00 97.12 334 ILE A O 1
ATOM 2753 N N . TYR A 1 335 ? -7.069 7.860 -10.959 1.00 97.62 335 TYR A N 1
ATOM 2754 C CA . TYR A 1 335 ? -7.795 8.316 -9.774 1.00 97.62 335 TYR A CA 1
ATOM 2755 C C . TYR A 1 335 ? -8.175 7.166 -8.847 1.00 97.62 335 TYR A C 1
ATOM 2757 O O . TYR A 1 335 ? -7.943 7.258 -7.643 1.00 97.62 335 TYR A O 1
ATOM 2765 N N . LYS A 1 336 ? -8.676 6.047 -9.396 1.00 96.50 336 LYS A N 1
ATOM 2766 C CA . LYS A 1 336 ? -8.954 4.840 -8.599 1.00 96.50 336 LYS A CA 1
ATOM 2767 C C . LYS A 1 336 ? -7.697 4.370 -7.864 1.00 96.50 336 LYS A C 1
ATOM 2769 O O . LYS A 1 336 ? -7.759 4.011 -6.690 1.00 96.50 336 LYS A O 1
ATOM 2774 N N . LEU A 1 337 ? -6.567 4.367 -8.565 1.00 96.00 337 LEU A N 1
ATOM 2775 C CA . LEU A 1 337 ? -5.295 3.913 -8.036 1.00 96.00 337 LEU A CA 1
ATOM 2776 C C . LEU A 1 337 ? -4.803 4.814 -6.890 1.00 96.00 337 LEU A C 1
ATOM 2778 O O . LEU A 1 337 ? -4.412 4.289 -5.849 1.00 96.00 337 LEU A O 1
ATOM 2782 N N . LEU A 1 338 ? -4.874 6.142 -7.038 1.00 97.12 338 LEU A N 1
ATOM 2783 C CA . LEU A 1 338 ? -4.518 7.090 -5.974 1.00 97.12 338 LEU A CA 1
ATOM 2784 C C . LEU A 1 338 ? -5.408 6.913 -4.735 1.00 97.12 338 LEU A C 1
ATOM 2786 O O . LEU A 1 338 ? -4.885 6.719 -3.640 1.00 97.12 338 LEU A O 1
ATOM 2790 N N . MET A 1 339 ? -6.734 6.884 -4.913 1.00 96.00 339 MET A N 1
ATOM 2791 C CA . MET A 1 339 ? -7.689 6.717 -3.806 1.00 96.00 339 MET A CA 1
ATOM 2792 C C . MET A 1 339 ? -7.380 5.476 -2.959 1.00 96.00 339 MET A C 1
ATOM 2794 O O . MET A 1 339 ? -7.357 5.536 -1.732 1.00 96.00 339 MET A O 1
ATOM 2798 N N . ASN A 1 340 ? -7.091 4.350 -3.615 1.00 94.56 340 ASN A N 1
ATOM 2799 C CA . ASN A 1 340 ? -6.851 3.077 -2.938 1.00 94.56 340 ASN A CA 1
ATOM 2800 C C . ASN A 1 340 ? -5.436 2.939 -2.355 1.00 94.56 340 ASN A C 1
ATOM 2802 O O . ASN A 1 340 ? -5.193 2.020 -1.578 1.00 94.56 340 ASN A O 1
ATOM 2806 N N . SER A 1 341 ? -4.492 3.808 -2.726 1.00 95.69 341 SER A N 1
ATOM 2807 C CA . SER A 1 341 ? -3.081 3.661 -2.337 1.00 95.69 341 SER A CA 1
ATOM 2808 C C . SER A 1 341 ? -2.688 4.464 -1.095 1.00 95.69 341 SER A C 1
ATOM 2810 O O . SER A 1 341 ? -1.609 4.230 -0.539 1.00 95.69 341 SER A O 1
ATOM 2812 N N . LEU A 1 342 ? -3.532 5.408 -0.656 1.00 95.81 342 LEU A N 1
ATOM 2813 C CA . LEU A 1 342 ? -3.220 6.280 0.477 1.00 95.81 342 LEU A CA 1
ATOM 2814 C C . LEU A 1 342 ? -3.304 5.547 1.820 1.00 95.81 342 LEU A C 1
ATOM 2816 O O . LEU A 1 342 ? -2.338 5.578 2.579 1.00 95.81 342 LEU A O 1
ATOM 2820 N N . TYR A 1 343 ? -4.419 4.866 2.112 1.00 94.00 343 TYR A N 1
ATOM 2821 C CA . TYR A 1 343 ? -4.679 4.312 3.451 1.00 94.00 343 TYR A CA 1
ATOM 2822 C C . TYR A 1 343 ? -3.582 3.343 3.918 1.00 94.00 343 TYR A C 1
ATOM 2824 O O . TYR A 1 343 ? -3.146 3.391 5.068 1.00 94.00 343 TYR A O 1
ATOM 2832 N N . GLY A 1 344 ? -3.063 2.512 3.005 1.00 90.75 344 GLY A N 1
ATOM 2833 C CA . GLY A 1 344 ? -2.003 1.549 3.309 1.00 90.75 344 GLY A CA 1
ATOM 2834 C C . GLY A 1 344 ? -0.713 2.207 3.808 1.00 90.75 344 GLY A C 1
ATOM 2835 O O . GLY A 1 344 ? 0.066 1.565 4.509 1.00 90.75 344 GLY A O 1
ATOM 2836 N N . ARG A 1 345 ? -0.501 3.498 3.507 1.00 92.75 345 ARG A N 1
ATOM 2837 C CA . ARG A 1 345 ? 0.636 4.277 4.009 1.00 92.75 345 ARG A CA 1
ATOM 2838 C C . ARG A 1 345 ? 0.581 4.462 5.524 1.00 92.75 345 ARG A C 1
ATOM 2840 O O . ARG A 1 345 ? 1.613 4.342 6.177 1.00 92.75 345 ARG A O 1
ATOM 2847 N N . PHE A 1 346 ? -0.606 4.723 6.065 1.00 92.56 346 PHE A N 1
ATOM 2848 C CA . PHE A 1 346 ? -0.825 4.931 7.499 1.00 92.56 346 PHE A CA 1
ATOM 2849 C C . PHE A 1 346 ? -0.765 3.619 8.294 1.00 92.56 346 PHE A C 1
ATOM 2851 O O . PHE A 1 346 ? -0.439 3.630 9.474 1.00 92.56 346 PHE A O 1
ATOM 2858 N N . GLY A 1 347 ? -1.003 2.480 7.637 1.00 90.88 347 GLY A N 1
ATOM 2859 C CA . GLY A 1 347 ? -0.889 1.143 8.231 1.00 90.88 347 GLY A CA 1
ATOM 2860 C C . GLY A 1 347 ? 0.485 0.476 8.097 1.00 90.88 347 GLY A C 1
ATOM 2861 O O . GLY A 1 347 ? 0.640 -0.682 8.492 1.00 90.88 347 GLY A O 1
ATOM 2862 N N . MET A 1 348 ? 1.489 1.154 7.523 1.00 89.25 348 MET A N 1
ATOM 2863 C CA . MET A 1 348 ? 2.799 0.546 7.268 1.00 89.25 348 MET A CA 1
ATOM 2864 C C . MET A 1 348 ? 3.431 0.010 8.559 1.00 89.25 348 MET A C 1
ATOM 2866 O O . MET A 1 348 ? 3.531 0.714 9.561 1.00 89.25 348 MET A O 1
ATOM 2870 N N . ASN A 1 349 ? 3.894 -1.241 8.524 1.00 87.56 349 ASN A N 1
ATOM 2871 C CA . ASN A 1 349 ? 4.642 -1.820 9.638 1.00 87.56 349 ASN A CA 1
ATOM 2872 C C . ASN A 1 349 ? 6.013 -1.116 9.755 1.00 87.56 349 ASN A C 1
ATOM 2874 O O . ASN A 1 349 ? 6.714 -1.038 8.737 1.00 87.56 349 ASN A O 1
ATOM 2878 N N . PRO A 1 350 ? 6.404 -0.569 10.923 1.00 85.44 350 PRO A N 1
ATOM 2879 C CA . PRO A 1 350 ? 7.743 -0.020 11.124 1.00 85.44 350 PRO A CA 1
ATOM 2880 C C . PRO A 1 350 ? 8.811 -1.114 11.076 1.00 85.44 350 PRO A C 1
ATOM 2882 O O . PRO A 1 350 ? 9.926 -0.861 10.621 1.00 85.44 350 PRO A O 1
ATOM 2885 N N . GLU A 1 351 ? 8.466 -2.336 11.481 1.00 85.56 351 GLU A N 1
ATOM 2886 C CA . GLU A 1 351 ? 9.339 -3.491 11.351 1.00 85.56 351 GLU A CA 1
ATOM 2887 C C . GLU A 1 351 ? 9.339 -3.981 9.905 1.00 85.56 351 GLU A C 1
ATOM 2889 O O . GLU A 1 351 ? 8.306 -4.118 9.237 1.00 85.56 351 GLU A O 1
ATOM 2894 N N . SER A 1 352 ? 10.536 -4.225 9.385 1.00 83.00 352 SER A N 1
ATOM 2895 C CA . SER A 1 352 ? 10.702 -4.779 8.053 1.00 83.00 352 SER A CA 1
ATOM 2896 C C . SER A 1 352 ? 11.977 -5.586 7.967 1.00 83.00 352 SER A C 1
ATOM 2898 O O . SER A 1 352 ? 12.973 -5.251 8.607 1.00 83.00 352 SER A O 1
ATOM 2900 N N . ILE A 1 353 ? 11.942 -6.632 7.147 1.00 83.38 353 ILE A N 1
ATOM 2901 C CA . ILE A 1 353 ? 13.130 -7.421 6.858 1.00 83.38 353 ILE A CA 1
ATOM 2902 C C . ILE A 1 353 ? 14.009 -6.585 5.933 1.00 83.38 353 ILE A C 1
ATOM 2904 O O . ILE A 1 353 ? 13.612 -6.261 4.804 1.00 83.38 353 ILE A O 1
ATOM 2908 N N . VAL A 1 354 ? 15.194 -6.237 6.428 1.00 78.50 354 VAL A N 1
ATOM 2909 C CA . VAL A 1 354 ? 16.261 -5.639 5.631 1.00 78.50 354 VAL A CA 1
ATOM 2910 C C . VAL A 1 354 ? 17.056 -6.774 5.003 1.00 78.50 354 VAL A C 1
ATOM 2912 O O . VAL A 1 354 ? 17.482 -7.704 5.683 1.00 78.50 354 VAL A O 1
ATOM 2915 N N . THR A 1 355 ? 17.226 -6.719 3.686 1.00 81.50 355 THR A N 1
ATOM 2916 C CA . THR A 1 355 ? 18.042 -7.683 2.947 1.00 81.50 355 THR A CA 1
ATOM 2917 C C . THR A 1 355 ? 19.239 -6.953 2.368 1.00 81.50 355 THR A C 1
ATOM 2919 O O . THR A 1 355 ? 19.075 -6.013 1.588 1.00 81.50 355 THR A O 1
ATOM 2922 N N . GLU A 1 356 ? 20.436 -7.402 2.728 1.00 77.56 356 GLU A N 1
ATOM 2923 C CA . GLU A 1 356 ? 21.687 -6.875 2.193 1.00 77.56 356 GLU A CA 1
ATOM 2924 C C . GLU A 1 356 ? 22.392 -7.909 1.323 1.00 77.56 356 GLU A C 1
ATOM 2926 O O . GLU A 1 356 ? 22.319 -9.115 1.556 1.00 77.56 356 GLU A O 1
ATOM 2931 N N . ILE A 1 357 ? 23.084 -7.422 0.295 1.00 76.69 357 ILE A N 1
ATOM 2932 C CA . ILE A 1 357 ? 23.842 -8.263 -0.628 1.00 76.69 357 ILE A CA 1
ATOM 2933 C C . ILE A 1 357 ? 25.316 -8.065 -0.330 1.00 76.69 357 ILE A C 1
ATOM 2935 O O . ILE A 1 357 ? 25.908 -7.036 -0.668 1.00 76.69 357 ILE A O 1
ATOM 2939 N N . CYS A 1 358 ? 25.905 -9.083 0.282 1.00 73.44 358 CYS A N 1
ATOM 2940 C CA . CYS A 1 358 ? 27.264 -9.047 0.793 1.00 73.44 358 CYS A CA 1
ATOM 2941 C C . CYS A 1 358 ? 28.154 -10.037 0.043 1.00 73.44 358 CYS A C 1
ATOM 2943 O O . CYS A 1 358 ? 27.721 -11.109 -0.374 1.00 73.44 358 CYS A O 1
ATOM 2945 N N . ASN A 1 359 ? 29.433 -9.690 -0.114 1.00 71.94 359 ASN A N 1
ATOM 2946 C CA . ASN A 1 359 ? 30.442 -10.685 -0.466 1.00 71.94 359 ASN A CA 1
ATOM 2947 C C . ASN A 1 359 ? 30.829 -11.496 0.790 1.00 71.94 359 ASN A C 1
ATOM 2949 O O . ASN A 1 359 ? 30.542 -11.088 1.918 1.00 71.94 359 ASN A O 1
ATOM 2953 N N . LYS A 1 360 ? 31.537 -12.620 0.609 1.00 70.44 360 LYS A N 1
ATOM 2954 C CA . LYS A 1 360 ? 31.985 -13.479 1.726 1.00 70.44 360 LYS A CA 1
ATOM 2955 C C . LYS A 1 360 ? 32.796 -12.735 2.799 1.00 70.44 360 LYS A C 1
ATOM 2957 O O . LYS A 1 360 ? 32.814 -13.169 3.943 1.00 70.44 360 LYS A O 1
ATOM 2962 N N . LYS A 1 361 ? 33.483 -11.641 2.444 1.00 67.31 361 LYS A N 1
ATOM 2963 C CA . LYS A 1 361 ? 34.273 -10.830 3.384 1.00 67.31 361 LYS A CA 1
ATOM 2964 C C . LYS A 1 361 ? 33.373 -9.973 4.280 1.00 67.31 361 LYS A C 1
ATOM 2966 O O . LYS A 1 361 ? 33.581 -9.947 5.483 1.00 67.31 361 LYS A O 1
ATOM 2971 N N . ASN A 1 362 ? 32.360 -9.330 3.703 1.00 65.62 362 ASN A N 1
ATOM 2972 C CA . ASN A 1 362 ? 31.411 -8.476 4.418 1.00 65.62 362 ASN A CA 1
ATOM 2973 C C . ASN A 1 362 ? 30.430 -9.291 5.268 1.00 65.62 362 ASN A C 1
ATOM 2975 O O . ASN A 1 362 ? 30.008 -8.818 6.311 1.00 65.62 362 ASN A O 1
ATOM 2979 N N . MET A 1 363 ? 30.118 -10.523 4.855 1.00 69.69 363 MET A N 1
ATOM 2980 C CA . MET A 1 363 ? 29.269 -11.439 5.625 1.00 69.69 363 MET A CA 1
ATOM 2981 C C . MET A 1 363 ? 29.857 -11.793 6.998 1.00 69.69 363 MET A C 1
ATOM 2983 O O . MET A 1 363 ? 29.104 -12.082 7.910 1.00 69.69 363 MET A O 1
ATOM 2987 N N . LYS A 1 364 ? 31.189 -11.766 7.157 1.00 65.00 364 LYS A N 1
ATOM 2988 C CA . LYS A 1 364 ? 31.855 -12.042 8.444 1.00 65.00 364 LYS A CA 1
ATOM 2989 C C . LYS A 1 364 ? 31.792 -10.873 9.437 1.00 65.00 364 LYS A C 1
ATOM 2991 O O . LYS A 1 364 ? 32.176 -11.056 10.585 1.00 65.00 364 LYS A O 1
ATOM 2996 N N . ASN A 1 365 ? 31.379 -9.692 8.976 1.00 60.12 365 ASN A N 1
ATOM 2997 C CA . ASN A 1 365 ? 31.316 -8.459 9.766 1.00 60.12 365 ASN A CA 1
ATOM 2998 C C . ASN A 1 365 ? 29.870 -8.049 10.111 1.00 60.12 365 ASN A C 1
ATOM 3000 O O . ASN A 1 365 ? 29.673 -6.970 10.668 1.00 60.12 365 ASN A O 1
ATOM 3004 N N . LEU A 1 366 ? 28.890 -8.867 9.718 1.00 59.19 366 LEU A N 1
ATOM 3005 C CA . LEU A 1 366 ? 27.481 -8.785 10.104 1.00 59.19 366 LEU A CA 1
ATOM 3006 C C . LEU A 1 366 ? 27.227 -9.838 11.180 1.00 59.19 366 LEU A C 1
ATOM 3008 O O . LEU A 1 366 ? 26.456 -9.526 12.110 1.00 59.19 366 LEU A O 1
#

Organism: Lupinus albus (NCBI:txid3870)